Protein AF-A0A9Q1CL39-F1 (afdb_monomer)

Structure (mmCIF, N/CA/C/O backbone):
data_AF-A0A9Q1CL39-F1
#
_entry.id   AF-A0A9Q1CL39-F1
#
loop_
_atom_site.group_PDB
_atom_site.id
_atom_site.type_symbol
_atom_site.label_atom_id
_atom_site.label_alt_id
_atom_site.label_comp_id
_atom_site.label_asym_id
_atom_site.label_entity_id
_atom_site.label_seq_id
_atom_site.pdbx_PDB_ins_code
_atom_site.Cartn_x
_atom_site.Cartn_y
_atom_site.Cartn_z
_atom_site.occupancy
_atom_site.B_iso_or_equiv
_atom_site.auth_seq_id
_atom_site.auth_comp_id
_atom_site.auth_asym_id
_atom_site.auth_atom_id
_atom_site.pdbx_PDB_model_num
ATOM 1 N N . MET A 1 1 ? -1.087 47.412 80.023 1.00 33.88 1 MET A N 1
ATOM 2 C CA . MET A 1 1 ? -1.221 48.495 79.022 1.00 33.88 1 MET A CA 1
ATOM 3 C C . MET A 1 1 ? -1.739 47.869 77.725 1.00 33.88 1 MET A C 1
ATOM 5 O O . MET A 1 1 ? -1.044 47.012 77.212 1.00 33.88 1 MET A O 1
ATOM 9 N N . LYS A 1 2 ? -2.959 48.246 77.292 1.00 30.14 2 LYS A N 1
ATOM 10 C CA . LYS A 1 2 ? -3.515 48.276 75.908 1.00 30.14 2 LYS A CA 1
ATOM 11 C C . LYS A 1 2 ? -3.344 47.031 74.991 1.00 30.14 2 LYS A C 1
ATOM 13 O O . LYS A 1 2 ? -2.240 46.731 74.576 1.00 30.14 2 LYS A O 1
ATOM 18 N N . THR A 1 3 ? -4.383 46.203 74.778 1.00 29.94 3 THR A N 1
ATOM 19 C CA . THR A 1 3 ? -5.495 46.244 73.768 1.00 29.94 3 THR A CA 1
ATOM 20 C C . THR A 1 3 ? -5.218 45.554 72.416 1.00 29.94 3 THR A C 1
ATOM 22 O O . THR A 1 3 ? -4.356 46.011 71.680 1.00 29.94 3 THR A O 1
ATOM 25 N N . ASN A 1 4 ? -6.056 44.544 72.110 1.00 27.31 4 ASN A N 1
ATOM 26 C CA . ASN A 1 4 ? -6.715 44.149 70.840 1.00 27.31 4 ASN A CA 1
ATOM 27 C C . ASN A 1 4 ? -6.060 44.430 69.470 1.00 27.31 4 ASN A C 1
ATOM 29 O O . ASN A 1 4 ? -5.817 45.589 69.143 1.00 27.31 4 ASN A O 1
ATOM 33 N N . LYS A 1 5 ? -6.074 43.418 68.577 1.00 30.69 5 LYS A N 1
ATOM 34 C CA . LYS A 1 5 ? -6.972 43.373 67.393 1.00 30.69 5 LYS A CA 1
ATOM 35 C C . LYS A 1 5 ? -6.859 42.075 66.571 1.00 30.69 5 LYS A C 1
ATOM 37 O O . 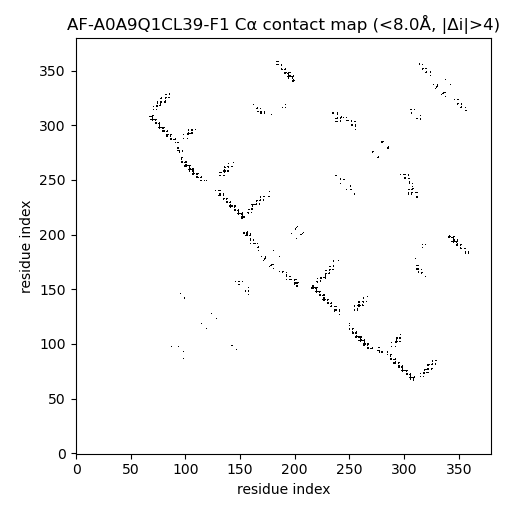LYS A 1 5 ? -5.817 41.434 66.528 1.00 30.69 5 LYS A O 1
ATOM 42 N N . GLU A 1 6 ? -7.989 41.745 65.954 1.00 28.89 6 GLU A N 1
ATOM 43 C CA . GLU A 1 6 ? -8.331 40.601 65.101 1.00 28.89 6 GLU A CA 1
ATOM 44 C C . GLU A 1 6 ? -7.540 40.530 63.780 1.00 28.89 6 GLU A C 1
ATOM 46 O O . GLU A 1 6 ? -7.118 41.551 63.237 1.00 28.89 6 GLU A O 1
ATOM 51 N N . GLY A 1 7 ? -7.427 39.317 63.224 1.00 27.08 7 GLY A N 1
ATOM 52 C CA . GLY A 1 7 ? -6.927 39.042 61.876 1.00 27.08 7 GLY A CA 1
ATOM 53 C C . GLY A 1 7 ? -7.495 37.724 61.328 1.00 27.08 7 GLY A C 1
ATOM 54 O O . GLY A 1 7 ? -7.335 36.669 61.930 1.00 27.08 7 GLY A O 1
ATOM 55 N N . ILE A 1 8 ? -8.191 37.832 60.200 1.00 27.59 8 ILE A N 1
ATOM 56 C CA . ILE A 1 8 ? -8.921 36.826 59.405 1.00 27.59 8 ILE A CA 1
ATOM 57 C C . ILE A 1 8 ? -8.038 35.615 59.012 1.00 27.59 8 ILE A C 1
ATOM 59 O O . ILE A 1 8 ? -6.904 35.843 58.587 1.00 27.59 8 ILE A O 1
ATOM 63 N N . PRO A 1 9 ? -8.518 34.350 59.024 1.00 29.58 9 PRO A N 1
ATOM 64 C CA . PRO A 1 9 ? -7.803 33.250 58.385 1.00 29.58 9 PRO A CA 1
ATOM 65 C C . PRO A 1 9 ? -8.213 33.071 56.915 1.00 29.58 9 PRO A C 1
ATOM 67 O O . PRO A 1 9 ? -9.385 32.928 56.569 1.00 29.58 9 PRO A O 1
ATOM 70 N N . SER A 1 10 ? -7.197 33.057 56.057 1.00 27.06 10 SER A N 1
ATOM 71 C CA . SER A 1 10 ? -7.235 32.770 54.626 1.00 27.06 10 SER A CA 1
ATOM 72 C C . SER A 1 10 ? -7.584 31.304 54.329 1.00 27.06 10 SER A C 1
ATOM 74 O O . SER A 1 10 ? -7.042 30.374 54.929 1.00 27.06 10 SER A O 1
ATOM 76 N N . GLN A 1 11 ? -8.482 31.098 53.361 1.00 26.00 11 GLN A N 1
ATOM 77 C CA . GLN A 1 11 ? -8.839 29.791 52.809 1.00 26.00 11 GLN A CA 1
ATOM 78 C C . GLN A 1 11 ? -7.630 29.136 52.120 1.00 26.00 11 GLN A C 1
ATOM 80 O O . GLN A 1 11 ? -7.086 29.664 51.151 1.00 26.00 11 GLN A O 1
ATOM 85 N N . LYS A 1 12 ? -7.241 27.949 52.599 1.00 25.50 12 LYS A N 1
ATOM 86 C CA . LYS A 1 12 ? -6.366 27.011 51.885 1.00 25.50 12 LYS A CA 1
ATOM 87 C C . LYS A 1 12 ? -7.222 26.132 50.970 1.00 25.50 12 LYS A C 1
ATOM 89 O O . LYS A 1 12 ? -7.993 25.311 51.458 1.00 25.50 12 LYS A O 1
ATOM 94 N N . PHE A 1 13 ? -7.055 26.275 49.657 1.00 25.22 13 PHE A N 1
ATOM 95 C CA . PHE A 1 13 ? -7.491 25.279 48.679 1.00 25.22 13 PHE A CA 1
ATOM 96 C C . PHE A 1 13 ? -6.491 24.114 48.687 1.00 25.22 13 PHE A C 1
ATOM 98 O O . PHE A 1 13 ? -5.364 24.253 48.217 1.00 25.22 13 PHE A O 1
ATOM 105 N N . ASN A 1 14 ? -6.896 22.967 49.236 1.00 24.92 14 ASN A N 1
ATOM 106 C CA . ASN A 1 14 ? -6.169 21.711 49.074 1.00 24.92 14 ASN A CA 1
ATOM 107 C C . ASN A 1 14 ? -6.651 21.026 47.788 1.00 24.92 14 ASN A C 1
ATOM 109 O O . ASN A 1 14 ? -7.809 20.625 47.687 1.00 24.92 14 ASN A O 1
ATOM 113 N N . HIS A 1 15 ? -5.744 20.867 46.823 1.00 27.09 15 HIS A N 1
ATOM 114 C CA . HIS A 1 15 ? -5.894 19.919 45.723 1.00 27.09 15 HIS A CA 1
ATOM 115 C C . HIS A 1 15 ? -5.946 18.495 46.297 1.00 27.09 15 HIS A C 1
ATOM 117 O O . HIS A 1 15 ? -4.955 18.007 46.837 1.00 27.09 15 HIS A O 1
ATOM 123 N N . ALA A 1 16 ? -7.094 17.827 46.184 1.00 26.52 16 ALA A N 1
ATOM 124 C CA . ALA A 1 16 ? -7.209 16.402 46.464 1.00 26.52 16 ALA A CA 1
ATOM 125 C C . ALA A 1 16 ? -6.855 15.609 45.198 1.00 26.52 16 ALA A C 1
ATOM 127 O O . ALA A 1 16 ? -7.636 15.505 44.255 1.00 26.52 16 ALA A O 1
ATOM 128 N N . THR A 1 17 ? -5.638 15.078 45.195 1.00 26.36 17 THR A N 1
ATOM 129 C CA . THR A 1 17 ? -5.138 14.048 44.285 1.00 26.36 17 THR A CA 1
ATOM 130 C C . THR A 1 17 ? -5.914 12.752 44.519 1.00 26.36 17 THR A C 1
ATOM 132 O O . THR A 1 17 ? -5.844 12.190 45.611 1.00 26.36 17 THR A O 1
ATOM 135 N N . THR A 1 18 ? -6.640 12.245 43.523 1.00 26.17 18 THR A N 1
ATOM 136 C CA . THR A 1 18 ? -7.271 10.920 43.617 1.00 26.17 18 THR A CA 1
ATOM 137 C C . THR A 1 18 ? -6.302 9.860 43.101 1.00 26.17 18 THR A C 1
ATOM 139 O O . THR A 1 18 ? -6.035 9.762 41.905 1.00 26.17 18 THR A O 1
ATOM 142 N N . VAL A 1 19 ? -5.752 9.085 44.034 1.00 24.44 19 VAL A N 1
ATOM 143 C CA . VAL A 1 19 ? -5.041 7.828 43.788 1.00 24.44 19 VAL A CA 1
ATOM 144 C C . VAL A 1 19 ? -6.095 6.740 43.585 1.00 24.44 19 VAL A C 1
ATOM 146 O O . VAL A 1 19 ? -6.943 6.547 44.451 1.00 24.44 19 VAL A O 1
ATOM 149 N N . THR A 1 20 ? -6.062 6.031 42.460 1.00 26.69 20 THR A N 1
ATOM 150 C CA . THR A 1 20 ? -6.885 4.837 42.239 1.00 26.69 20 THR A CA 1
ATOM 151 C C . THR A 1 20 ? -6.120 3.594 42.695 1.00 26.69 20 THR A C 1
ATOM 153 O O . THR A 1 20 ? -5.155 3.172 42.059 1.00 26.69 20 THR A O 1
ATOM 156 N N . SER A 1 21 ? -6.542 3.003 43.815 1.00 23.30 21 SER A N 1
ATOM 157 C CA . SER A 1 21 ? -6.203 1.625 44.179 1.00 23.30 21 SER A CA 1
ATOM 158 C C . SER A 1 21 ? -7.145 0.666 43.451 1.00 23.30 21 SER A C 1
ATOM 160 O O . SER A 1 21 ? -8.360 0.854 43.467 1.00 23.30 21 SER A O 1
ATOM 162 N N . TYR A 1 22 ? -6.578 -0.351 42.805 1.00 25.23 22 TYR A N 1
ATOM 163 C CA . TYR A 1 22 ? -7.318 -1.494 42.280 1.00 25.23 22 TYR A CA 1
ATOM 164 C C . TYR A 1 22 ? -7.650 -2.438 43.435 1.00 25.23 22 TYR A C 1
ATOM 166 O O . TYR A 1 22 ? -6.725 -2.974 44.037 1.00 25.23 22 TYR A O 1
ATOM 174 N N . ASP A 1 23 ? -8.935 -2.679 43.678 1.00 24.91 23 ASP A N 1
ATOM 175 C CA . ASP A 1 23 ? -9.395 -3.890 44.352 1.00 24.91 23 ASP A CA 1
ATOM 176 C C . ASP A 1 23 ? -10.572 -4.487 43.579 1.00 24.91 23 ASP A C 1
ATOM 178 O O . ASP A 1 23 ? -11.505 -3.795 43.163 1.00 24.91 23 ASP A O 1
ATOM 182 N N . ASN A 1 24 ? -10.449 -5.789 43.330 1.00 30.22 24 ASN A N 1
ATOM 183 C CA . ASN A 1 24 ? -11.463 -6.651 42.746 1.00 30.22 24 ASN A CA 1
ATOM 184 C C . ASN A 1 24 ? -12.597 -6.830 43.757 1.00 30.22 24 ASN A C 1
ATOM 186 O O . ASN A 1 24 ? -12.318 -7.292 44.855 1.00 30.22 24 ASN A O 1
ATOM 190 N N . ASP A 1 25 ? -13.847 -6.564 43.373 1.00 25.81 25 ASP A N 1
ATOM 191 C CA . ASP A 1 25 ? -14.949 -7.484 43.667 1.00 25.81 25 ASP A CA 1
ATOM 192 C C . ASP A 1 25 ? -16.244 -7.133 42.919 1.00 25.81 25 ASP A C 1
ATOM 194 O O . ASP A 1 25 ? -16.527 -5.999 42.532 1.00 25.81 25 ASP A O 1
ATOM 198 N N . ILE A 1 26 ? -16.987 -8.200 42.653 1.00 33.81 26 ILE A N 1
ATOM 199 C CA . ILE A 1 26 ? -18.153 -8.336 41.786 1.00 33.81 26 ILE A CA 1
ATOM 200 C C . ILE A 1 26 ? -19.426 -7.818 42.490 1.00 33.81 26 ILE A C 1
ATOM 202 O O . ILE A 1 26 ? -19.643 -8.089 43.665 1.00 33.81 26 ILE A O 1
ATOM 206 N N . ASN A 1 27 ? -20.314 -7.169 41.721 1.00 29.30 27 ASN A N 1
ATOM 207 C CA . ASN A 1 27 ? -21.711 -6.817 42.040 1.00 29.30 27 ASN A CA 1
ATOM 208 C C . ASN A 1 27 ? -21.968 -5.743 43.121 1.00 29.30 27 ASN A C 1
ATOM 210 O O . ASN A 1 27 ? -22.178 -6.061 44.287 1.00 29.30 27 ASN A O 1
ATOM 214 N N . SER A 1 28 ? -22.119 -4.477 42.703 1.00 25.98 28 SER A N 1
ATOM 215 C CA . SER A 1 28 ? -23.239 -3.564 43.053 1.00 25.98 28 SER A CA 1
ATOM 216 C C . SER A 1 28 ? -22.857 -2.095 42.810 1.00 25.98 28 SER A C 1
ATOM 218 O O . SER A 1 28 ? -22.112 -1.491 43.573 1.00 25.98 28 SER A O 1
ATOM 220 N N . VAL A 1 29 ? -23.389 -1.483 41.748 1.00 29.69 29 VAL A N 1
ATOM 221 C CA . VAL A 1 29 ? -23.278 -0.030 41.539 1.00 29.69 29 VAL A CA 1
ATOM 222 C C . VAL A 1 29 ? -24.449 0.638 42.263 1.00 29.69 29 VAL A C 1
ATOM 224 O O . VAL A 1 29 ? -25.594 0.519 41.833 1.00 29.69 29 VAL A O 1
ATOM 227 N N . LYS A 1 30 ? -24.177 1.314 43.387 1.00 25.19 30 LYS A N 1
ATOM 228 C CA . LYS A 1 30 ? -25.120 2.250 44.022 1.00 25.19 30 LYS A CA 1
ATOM 229 C C . LYS A 1 30 ? -24.999 3.612 43.340 1.00 25.19 30 LYS A C 1
ATOM 231 O O . LYS A 1 30 ? -23.929 4.215 43.368 1.00 25.19 30 LYS A O 1
ATOM 236 N N . TYR A 1 31 ? -26.097 4.097 42.769 1.00 25.92 31 TYR A N 1
ATOM 237 C CA . TYR A 1 31 ? -26.230 5.483 42.325 1.00 25.92 31 TYR A CA 1
ATOM 238 C C . TYR A 1 31 ? -26.437 6.379 43.551 1.00 25.92 31 TYR A C 1
ATOM 240 O O . TYR A 1 31 ? -27.320 6.122 44.367 1.00 25.92 31 TYR A O 1
ATOM 248 N N . VAL A 1 32 ? -25.601 7.406 43.696 1.00 27.77 32 VAL A N 1
ATOM 249 C CA . VAL A 1 32 ? -25.810 8.499 44.652 1.00 27.77 32 VAL A CA 1
ATOM 250 C C . VAL A 1 32 ? -26.258 9.704 43.831 1.00 27.77 32 VAL A C 1
ATOM 252 O O . VAL A 1 32 ? -25.454 10.295 43.115 1.00 27.77 32 VAL A O 1
ATOM 255 N N . GLU A 1 33 ? -2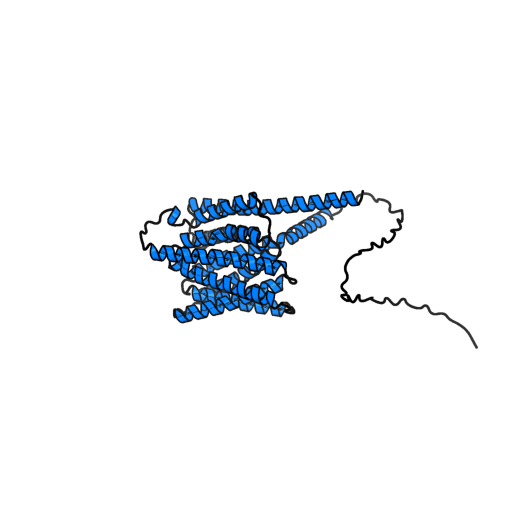7.549 10.025 43.891 1.00 28.48 33 GLU A N 1
ATOM 256 C CA . GLU A 1 33 ? -28.110 11.263 43.343 1.00 28.48 33 GLU A CA 1
ATOM 257 C C . GLU A 1 33 ? -27.742 12.441 44.256 1.00 28.48 33 GLU A C 1
ATOM 259 O O . GLU A 1 33 ? -27.924 12.379 45.473 1.00 28.48 33 GLU A O 1
ATOM 264 N N . ALA A 1 34 ? -27.221 13.521 43.672 1.00 26.52 34 ALA A N 1
ATOM 265 C CA . ALA A 1 34 ? -27.085 14.812 44.341 1.00 26.52 34 ALA A CA 1
ATOM 266 C C . ALA A 1 34 ? -28.277 15.707 43.942 1.00 26.52 34 ALA A C 1
ATOM 268 O O . ALA A 1 34 ? -28.614 15.743 42.756 1.00 26.52 34 ALA A O 1
ATOM 269 N N . PRO A 1 35 ? -28.922 16.429 44.877 1.00 28.00 35 PRO A N 1
ATOM 270 C CA . PRO A 1 35 ? -30.072 17.266 44.552 1.00 28.00 35 PRO A CA 1
ATOM 271 C C . PRO A 1 35 ? -29.630 18.567 43.867 1.00 28.00 35 PRO A C 1
ATOM 273 O O . PRO A 1 35 ? -28.702 19.236 44.320 1.00 28.00 35 PRO A O 1
ATOM 276 N N . VAL A 1 36 ? -30.316 18.930 42.780 1.00 30.88 36 VAL A N 1
ATOM 277 C CA . VAL A 1 36 ? -30.152 20.206 42.070 1.00 30.88 36 VAL A CA 1
ATOM 278 C C . VAL A 1 36 ? -31.183 21.196 42.617 1.00 30.88 36 VAL A C 1
ATOM 280 O O . VAL A 1 36 ? -32.382 21.011 42.423 1.00 30.88 36 VAL A O 1
ATOM 283 N N . GLU A 1 37 ? -30.728 22.245 43.304 1.00 27.64 37 GLU A N 1
ATOM 284 C CA . GLU A 1 37 ? -31.559 23.410 43.632 1.00 27.64 37 GLU A CA 1
ATOM 285 C C . GLU A 1 37 ? -31.763 24.270 42.376 1.00 27.64 37 GLU A C 1
ATOM 287 O O . GLU A 1 37 ? -30.804 24.700 41.733 1.00 27.64 37 GLU A O 1
ATOM 292 N N . ILE A 1 38 ? -33.027 24.517 42.024 1.00 31.47 38 ILE A N 1
ATOM 293 C CA . ILE A 1 38 ? -33.442 25.392 40.923 1.00 31.47 38 ILE A CA 1
ATOM 294 C C . ILE A 1 38 ? -33.575 26.813 41.479 1.00 31.47 38 ILE A C 1
ATOM 296 O O . ILE A 1 38 ? -34.461 27.077 42.290 1.00 31.47 38 ILE A O 1
ATOM 300 N N . SER A 1 39 ? -32.723 27.738 41.037 1.00 27.89 39 SER A N 1
ATOM 301 C CA . SER A 1 39 ? -32.915 29.174 41.252 1.00 27.89 39 SER A CA 1
ATOM 302 C C . SER A 1 39 ? -33.631 29.799 40.050 1.00 27.89 39 SER A C 1
ATOM 304 O O . SER A 1 39 ? -33.108 29.862 38.938 1.00 27.89 39 SER A O 1
ATOM 306 N N . GLU A 1 40 ? -34.868 30.243 40.283 1.00 35.31 40 GLU A N 1
ATOM 307 C CA . GLU A 1 40 ? -35.670 31.037 39.351 1.00 35.31 40 GLU A CA 1
ATOM 308 C C . GLU A 1 40 ? -35.030 32.407 39.079 1.00 35.31 40 GLU A C 1
ATOM 310 O O . GLU A 1 40 ? -34.609 33.107 40.000 1.00 35.31 40 GLU A O 1
ATOM 315 N N . GLY A 1 41 ? -35.054 32.829 37.809 1.00 33.84 41 GLY A N 1
ATOM 316 C CA . GLY A 1 41 ? -34.932 34.235 37.423 1.00 33.84 41 GLY A CA 1
ATOM 317 C C . GLY A 1 41 ? -33.726 34.578 36.549 1.00 33.84 41 GLY A C 1
ATOM 318 O O . GLY A 1 41 ? -32.750 35.146 37.027 1.00 33.84 41 GLY A O 1
ATOM 319 N N . LEU A 1 42 ? -33.839 34.362 35.234 1.00 28.03 42 LEU A N 1
ATOM 320 C CA . LEU A 1 42 ? -33.070 35.138 34.258 1.00 28.03 42 LEU A CA 1
ATOM 321 C C . LEU A 1 42 ? -33.980 35.517 33.081 1.00 28.03 42 LEU A C 1
ATOM 323 O O . LEU A 1 42 ? -34.443 34.666 32.326 1.00 28.03 42 LEU A O 1
ATOM 327 N N . GLN A 1 43 ? -34.291 36.809 32.989 1.00 28.67 43 GLN A N 1
ATOM 328 C CA . GLN A 1 43 ? -35.144 37.405 31.963 1.00 28.67 43 GLN A CA 1
ATOM 329 C C . GLN A 1 43 ? -34.506 37.268 30.569 1.00 28.67 43 GLN A C 1
ATOM 331 O O . GLN A 1 43 ? -33.314 37.515 30.397 1.00 28.67 43 GLN A O 1
ATOM 336 N N . LEU A 1 44 ? -35.318 36.898 29.574 1.00 32.50 44 LEU A N 1
ATOM 337 C CA . LEU A 1 44 ? -34.956 36.856 28.156 1.00 32.50 44 LEU A CA 1
ATOM 338 C C . LEU A 1 44 ? -34.799 38.289 27.611 1.00 32.50 44 LEU A C 1
ATOM 340 O O . LEU A 1 44 ? -35.790 38.999 27.442 1.00 32.50 44 LEU A O 1
ATOM 344 N N . GLU A 1 45 ? -33.566 38.716 27.325 1.00 30.30 45 GLU A N 1
ATOM 345 C CA . GLU A 1 45 ? -33.298 39.899 26.490 1.00 30.30 45 GLU A CA 1
ATOM 346 C C . GLU A 1 45 ? -33.539 39.577 24.998 1.00 30.30 45 GLU A C 1
ATOM 348 O O . GLU A 1 45 ? -33.288 38.448 24.566 1.00 30.30 45 GLU A O 1
ATOM 353 N N . PRO A 1 46 ? -34.004 40.549 24.187 1.00 33.66 46 PRO A N 1
ATOM 354 C CA . PRO A 1 46 ? -34.381 40.313 22.801 1.00 33.66 46 PRO A CA 1
ATOM 355 C C . PRO A 1 46 ? -33.159 40.136 21.890 1.00 33.66 46 PRO A C 1
ATOM 357 O O . PRO A 1 46 ? -32.115 40.773 22.051 1.00 33.66 46 PRO A O 1
ATOM 360 N N . GLU A 1 47 ? -33.346 39.255 20.913 1.00 43.31 47 GLU A N 1
ATOM 361 C CA . GLU A 1 47 ? -32.402 38.785 19.902 1.00 43.31 47 GLU A CA 1
ATOM 362 C C . GLU A 1 47 ? -31.661 39.941 19.200 1.00 43.31 47 GLU A C 1
ATOM 364 O O . GLU A 1 47 ? -32.193 40.630 18.330 1.00 43.31 47 GLU A O 1
ATOM 369 N N . ARG A 1 48 ? -30.398 40.163 19.593 1.00 34.41 48 ARG A N 1
ATOM 370 C CA . ARG A 1 48 ? -29.448 40.983 18.833 1.00 34.41 48 ARG A CA 1
ATOM 371 C C . ARG A 1 48 ? -28.799 40.111 17.764 1.00 34.41 48 ARG A C 1
ATOM 373 O O . ARG A 1 48 ? -28.142 39.121 18.075 1.00 34.41 48 ARG A O 1
ATOM 380 N N . ASP A 1 49 ? -28.976 40.518 16.516 1.00 47.22 49 ASP A N 1
ATOM 381 C CA . ASP A 1 49 ? -28.381 39.941 15.311 1.00 47.22 49 ASP A CA 1
ATOM 382 C C . ASP A 1 49 ? -26.849 39.835 15.481 1.00 47.22 49 ASP A C 1
ATOM 384 O O . ASP A 1 49 ? -26.134 40.842 15.502 1.00 47.22 49 ASP A O 1
ATOM 388 N N . THR A 1 50 ? -26.322 38.627 15.727 1.00 42.50 50 THR A N 1
ATOM 389 C CA . THR A 1 50 ? -24.909 38.446 16.106 1.00 42.50 50 THR A CA 1
ATOM 390 C C . THR A 1 50 ? -24.039 37.962 14.938 1.00 42.50 50 THR A C 1
ATOM 392 O O . THR A 1 50 ? -24.412 37.043 14.206 1.00 42.50 50 THR A O 1
ATOM 395 N N . PRO A 1 51 ? -22.774 38.428 14.842 1.00 44.91 51 PRO A N 1
ATOM 396 C CA . PRO A 1 51 ? -21.749 37.894 13.932 1.00 44.91 51 PRO A CA 1
ATOM 397 C C . PRO A 1 51 ? -21.326 36.439 14.258 1.00 44.91 51 PRO A C 1
ATOM 399 O O . PRO A 1 51 ? -20.367 35.908 13.691 1.00 44.91 51 PRO A O 1
ATOM 402 N N . ASN A 1 52 ? -22.044 35.767 15.163 1.00 48.66 52 ASN A N 1
ATOM 403 C CA . ASN A 1 52 ? -21.738 34.450 15.705 1.00 48.66 52 ASN A CA 1
ATOM 404 C C . ASN A 1 52 ? -22.108 33.290 14.775 1.00 48.66 52 ASN A C 1
ATOM 406 O O . ASN A 1 52 ? -21.494 32.230 14.885 1.00 48.66 52 ASN A O 1
ATOM 410 N N . ARG A 1 53 ? -23.014 33.469 13.803 1.00 43.91 53 ARG A N 1
ATOM 411 C CA . ARG A 1 53 ? -23.410 32.379 12.887 1.00 43.91 53 ARG A CA 1
ATOM 412 C C . ARG A 1 53 ? -22.221 31.809 12.103 1.00 43.91 53 ARG A C 1
ATOM 414 O O . ARG A 1 53 ? -22.117 30.599 11.945 1.00 43.91 53 ARG A O 1
ATOM 421 N N . ARG A 1 54 ? -21.265 32.655 11.686 1.00 47.38 54 ARG A N 1
ATOM 422 C CA . ARG A 1 54 ? -20.027 32.195 11.024 1.00 47.38 54 ARG A CA 1
ATOM 423 C C . ARG A 1 54 ? -19.115 31.400 11.961 1.00 47.38 54 ARG A C 1
ATOM 425 O O . ARG A 1 54 ? -18.498 30.445 11.507 1.00 47.38 54 ARG A O 1
ATOM 432 N N . ARG A 1 55 ? -19.027 31.762 13.248 1.00 45.03 55 ARG A N 1
ATOM 433 C CA . ARG A 1 55 ? -18.221 31.028 14.243 1.00 45.03 55 ARG A CA 1
ATOM 434 C C . ARG A 1 55 ? -18.813 29.658 14.558 1.00 45.03 55 ARG A C 1
ATOM 436 O O . ARG A 1 55 ? -18.045 28.703 14.611 1.00 45.03 55 ARG A O 1
ATOM 443 N N . TYR A 1 56 ? -20.134 29.546 14.693 1.00 48.88 56 TYR A N 1
ATOM 444 C CA . TYR A 1 56 ? -20.799 28.249 14.867 1.00 48.88 56 TYR A CA 1
ATOM 445 C C . TYR A 1 56 ? -20.602 27.353 13.637 1.00 48.88 56 TYR A C 1
ATOM 447 O O . TYR A 1 56 ? -20.072 26.258 13.774 1.00 48.88 56 TYR A O 1
ATOM 455 N N . VAL A 1 57 ? -20.833 27.875 12.424 1.00 56.12 57 VAL A N 1
ATOM 456 C CA . VAL A 1 57 ? -20.602 27.125 11.173 1.00 56.12 57 VAL A CA 1
ATOM 457 C C . VAL A 1 57 ? -19.133 26.702 11.008 1.00 56.12 57 VAL A C 1
ATOM 459 O O . VAL A 1 57 ? -18.858 25.568 10.635 1.00 56.12 57 VAL A O 1
ATOM 462 N N . LEU A 1 58 ? -18.163 27.569 11.324 1.00 54.06 58 LEU A N 1
ATOM 463 C CA . LEU A 1 58 ? -16.734 27.217 11.285 1.00 54.06 58 LEU A CA 1
ATOM 464 C C . LEU A 1 58 ? -16.358 26.159 12.331 1.00 54.06 58 LEU A C 1
ATOM 466 O O . LEU A 1 58 ? -15.454 25.363 12.086 1.00 54.06 58 LEU A O 1
ATOM 470 N N . THR A 1 59 ? -17.015 26.161 13.490 1.00 57.59 59 THR A N 1
ATOM 471 C CA . THR A 1 59 ? -16.769 25.184 14.560 1.00 57.59 59 THR A CA 1
ATOM 472 C C . THR A 1 59 ? -17.375 23.828 14.198 1.00 57.59 59 THR A C 1
ATOM 474 O O . THR A 1 59 ? -16.685 22.820 14.328 1.00 57.59 59 THR A O 1
ATOM 477 N N . ASP A 1 60 ? -18.574 23.807 13.613 1.00 58.09 60 ASP A N 1
ATOM 478 C CA . ASP A 1 60 ? -19.215 22.593 13.090 1.00 58.09 60 ASP A CA 1
ATOM 479 C C . ASP A 1 60 ? -18.434 21.990 11.915 1.00 58.09 60 ASP A C 1
ATOM 481 O O . ASP A 1 60 ? -18.212 20.779 11.874 1.00 58.09 60 ASP A O 1
ATOM 485 N N . ILE A 1 61 ? -17.922 22.824 10.999 1.00 60.12 61 ILE A N 1
ATOM 486 C CA . ILE A 1 61 ? -17.044 22.374 9.905 1.00 60.12 61 ILE A CA 1
ATOM 487 C C . ILE A 1 61 ? -15.741 21.786 10.466 1.00 60.12 61 ILE A C 1
ATOM 489 O O . ILE A 1 61 ? -15.311 20.721 10.026 1.00 60.12 61 ILE A O 1
ATOM 493 N N . LYS A 1 62 ? -15.114 22.432 11.459 1.00 58.06 62 LYS A N 1
ATOM 494 C CA . LYS A 1 62 ? -13.898 21.910 12.110 1.00 58.06 62 LYS A CA 1
ATOM 495 C C . LYS A 1 62 ? -14.153 20.590 12.839 1.00 58.06 62 LYS A C 1
ATOM 497 O O . LYS A 1 62 ? -13.328 19.688 12.727 1.00 58.06 62 LYS A O 1
ATOM 502 N N . CYS A 1 63 ? -15.284 20.456 13.531 1.00 55.09 63 CYS A N 1
ATOM 503 C CA . CYS A 1 63 ? -15.689 19.210 14.184 1.00 55.09 63 CYS A CA 1
ATOM 504 C C . CYS A 1 63 ? -15.954 18.098 13.161 1.00 55.09 63 CYS A C 1
ATOM 506 O O . CYS A 1 63 ? -15.471 16.982 13.337 1.00 55.09 63 CYS A O 1
ATOM 508 N N . GLY A 1 64 ? -16.635 18.405 12.052 1.00 61.00 64 GLY A N 1
ATOM 509 C CA . GLY A 1 64 ? -16.871 17.455 10.961 1.00 61.00 64 GLY A CA 1
ATOM 510 C C . GLY A 1 64 ? -15.577 16.973 10.296 1.00 61.00 64 GLY A C 1
ATOM 511 O O . GLY A 1 64 ? -15.399 15.772 10.091 1.00 61.00 64 GLY A O 1
ATOM 512 N N . ILE A 1 65 ? -14.640 17.889 10.028 1.00 62.00 65 ILE A N 1
ATOM 513 C CA . ILE A 1 65 ? -13.307 17.574 9.486 1.00 62.00 65 ILE A CA 1
ATOM 514 C C . ILE A 1 65 ? -12.495 16.731 10.476 1.00 62.00 65 ILE A C 1
ATOM 516 O O . ILE A 1 65 ? -11.865 15.751 10.081 1.00 62.00 65 ILE A O 1
ATOM 520 N N . TYR A 1 66 ? -12.525 17.077 11.765 1.00 64.25 66 TYR A N 1
ATOM 521 C CA . TYR A 1 66 ? -11.817 16.331 12.805 1.00 64.25 66 TYR A CA 1
ATOM 522 C C . TYR A 1 66 ? -12.371 14.911 12.964 1.00 64.25 66 TYR A C 1
ATOM 524 O O . TYR A 1 66 ? -11.598 13.959 13.077 1.00 64.25 66 TYR A O 1
ATOM 532 N N . ASN A 1 67 ? -13.694 14.746 12.886 1.00 67.88 67 ASN A N 1
ATOM 533 C CA . ASN A 1 67 ? -14.341 13.439 12.982 1.00 67.88 67 ASN A CA 1
ATOM 534 C C . ASN A 1 67 ? -14.031 12.531 11.772 1.00 67.88 67 ASN A C 1
ATOM 536 O O . ASN A 1 67 ? -14.096 11.314 11.884 1.00 67.88 67 ASN A O 1
ATOM 540 N N . ARG A 1 68 ? -13.637 13.115 10.628 1.00 76.69 68 ARG A N 1
ATOM 541 C CA . ARG A 1 68 ? -13.300 12.414 9.370 1.00 76.69 68 ARG A CA 1
ATOM 542 C C . ARG A 1 68 ? -11.828 12.505 8.978 1.00 76.69 68 ARG A C 1
ATOM 544 O O . ARG A 1 68 ? -11.458 12.276 7.827 1.00 76.69 68 ARG A O 1
ATOM 551 N N . ARG A 1 69 ? -10.957 12.824 9.933 1.00 85.69 69 ARG A N 1
ATOM 552 C CA . ARG A 1 69 ? -9.515 12.977 9.688 1.00 85.69 69 ARG A CA 1
ATOM 553 C C . ARG A 1 69 ? -8.857 11.730 9.094 1.00 85.69 69 ARG A C 1
ATOM 555 O O . ARG A 1 69 ? -7.903 11.867 8.338 1.00 85.69 69 ARG A O 1
ATOM 562 N N . GLY A 1 70 ? -9.384 10.534 9.363 1.00 90.12 70 GLY A N 1
ATOM 563 C CA . GLY A 1 70 ? -8.884 9.302 8.760 1.00 90.12 70 GLY A CA 1
ATOM 564 C C . GLY A 1 70 ? -9.058 9.243 7.247 1.00 90.12 70 GLY A C 1
ATOM 565 O O . GLY A 1 70 ? -8.114 8.860 6.556 1.00 90.12 70 GLY A O 1
ATOM 566 N N . LEU A 1 71 ? -10.199 9.710 6.726 1.00 91.75 71 LEU A N 1
ATOM 567 C CA . LEU A 1 71 ? -10.436 9.845 5.285 1.00 91.75 71 LEU A CA 1
ATOM 568 C C . LEU A 1 71 ? -9.444 10.816 4.634 1.00 91.75 71 LEU A C 1
ATOM 570 O O . LEU A 1 71 ? -8.896 10.532 3.571 1.00 91.75 71 LEU A O 1
ATOM 574 N N . LEU A 1 72 ? -9.159 11.940 5.296 1.00 92.62 72 LEU A N 1
ATOM 575 C CA . LEU A 1 72 ? -8.154 12.893 4.818 1.00 92.62 72 LEU A CA 1
ATOM 576 C C . LEU A 1 72 ? -6.750 12.281 4.815 1.00 92.62 72 LEU A C 1
ATOM 578 O O . LEU A 1 72 ? -6.006 12.472 3.854 1.00 92.62 72 LEU A O 1
ATOM 582 N N . TYR A 1 73 ? -6.398 11.511 5.848 1.00 95.38 73 TYR A N 1
ATOM 583 C CA . TYR A 1 73 ? -5.112 10.818 5.900 1.00 95.38 73 TYR A CA 1
ATOM 584 C C . TYR A 1 73 ? -4.958 9.793 4.778 1.00 95.38 73 TYR A C 1
ATOM 586 O O . TYR A 1 73 ? -3.893 9.752 4.169 1.00 95.38 73 TYR A O 1
ATOM 594 N N . ILE A 1 74 ? -5.988 9.002 4.458 1.00 96.56 74 ILE A N 1
ATOM 595 C CA . ILE A 1 74 ? -5.877 8.017 3.371 1.00 96.56 74 ILE A CA 1
ATOM 596 C C . ILE A 1 74 ? -5.873 8.669 1.981 1.00 96.56 74 ILE A C 1
ATOM 598 O O . ILE A 1 74 ? -5.139 8.212 1.106 1.00 96.56 74 ILE A O 1
ATOM 602 N N . LEU A 1 75 ? -6.604 9.769 1.773 1.00 95.56 75 LEU A N 1
ATOM 603 C CA . LEU A 1 75 ? -6.532 10.538 0.523 1.00 95.56 75 LEU A CA 1
ATOM 604 C C . LEU A 1 75 ? -5.142 11.155 0.328 1.00 95.56 75 LEU A C 1
ATOM 606 O O . LEU A 1 75 ? -4.565 11.058 -0.754 1.00 95.56 75 LEU A O 1
ATOM 610 N N . LEU A 1 76 ? -4.569 11.732 1.389 1.00 96.69 76 LEU A N 1
ATOM 611 C CA . LEU A 1 76 ? -3.222 12.295 1.339 1.00 96.69 76 LEU A CA 1
ATOM 612 C C . LEU A 1 76 ? -2.153 11.202 1.189 1.00 96.69 76 LEU A C 1
ATOM 614 O O . LEU A 1 76 ? -1.212 11.366 0.420 1.00 96.69 76 LEU A O 1
ATOM 618 N N . SER A 1 77 ? -2.319 10.063 1.864 1.00 97.88 77 SER A N 1
ATOM 619 C CA . SER A 1 77 ? -1.483 8.875 1.662 1.00 97.88 77 SER A CA 1
ATOM 620 C C . SER A 1 77 ? -1.512 8.429 0.198 1.00 97.88 77 SER A C 1
ATOM 622 O O . SER A 1 77 ? -0.459 8.232 -0.401 1.00 97.88 77 SER A O 1
ATOM 624 N N . SER A 1 78 ? -2.701 8.364 -0.408 1.00 96.88 78 SER A N 1
ATOM 625 C CA . SER A 1 78 ? -2.885 7.979 -1.812 1.00 96.88 78 SER A CA 1
ATOM 626 C C . SER A 1 78 ? -2.141 8.906 -2.776 1.00 96.88 78 SER A C 1
ATOM 628 O O . SER A 1 78 ? -1.560 8.432 -3.749 1.00 96.88 78 SER A O 1
ATOM 630 N N . LEU A 1 79 ? -2.104 10.212 -2.487 1.00 97.50 79 LEU A N 1
ATOM 631 C CA . LEU A 1 79 ? -1.309 11.182 -3.244 1.00 97.50 79 LEU A CA 1
ATOM 632 C C . LEU A 1 79 ? 0.195 10.887 -3.146 1.00 97.50 79 LEU A C 1
ATOM 634 O O . LEU A 1 79 ? 0.881 10.870 -4.164 1.00 97.50 79 LEU A O 1
ATOM 638 N N . PHE A 1 80 ? 0.712 10.629 -1.942 1.00 98.12 80 PHE A N 1
ATOM 639 C CA . PHE A 1 80 ? 2.126 10.290 -1.758 1.00 98.12 80 PHE A CA 1
ATOM 640 C C . PHE A 1 80 ? 2.501 8.952 -2.405 1.00 98.12 80 PHE A C 1
ATOM 642 O O . PHE A 1 80 ? 3.589 8.837 -2.956 1.00 98.12 80 PHE A O 1
ATOM 649 N N . PHE A 1 81 ? 1.611 7.959 -2.404 1.00 96.88 81 PHE A N 1
ATOM 650 C CA . PHE A 1 81 ? 1.842 6.709 -3.135 1.00 96.88 81 PHE A CA 1
ATOM 651 C C . PHE A 1 81 ? 1.823 6.902 -4.658 1.00 96.88 81 PHE A C 1
ATOM 653 O O . PHE A 1 81 ? 2.620 6.277 -5.353 1.00 96.88 81 PHE A O 1
ATOM 660 N N . ALA A 1 82 ? 0.981 7.798 -5.178 1.00 96.44 82 ALA A N 1
ATOM 661 C CA . ALA A 1 82 ? 1.020 8.174 -6.589 1.00 96.44 82 ALA A CA 1
ATOM 662 C C . ALA A 1 82 ? 2.344 8.871 -6.952 1.00 96.44 82 ALA A C 1
ATOM 664 O O . ALA A 1 82 ? 2.985 8.499 -7.930 1.00 96.44 82 ALA A O 1
ATOM 665 N N . LEU A 1 83 ? 2.795 9.823 -6.124 1.00 96.69 83 LEU A N 1
ATOM 666 C CA . LEU A 1 83 ? 4.099 10.480 -6.285 1.00 96.69 83 LEU A CA 1
ATOM 667 C C . LEU A 1 83 ? 5.264 9.488 -6.193 1.00 96.69 83 LEU A C 1
ATOM 669 O O . LEU A 1 83 ? 6.196 9.572 -6.986 1.00 96.69 83 LEU A O 1
ATOM 673 N N . LEU A 1 84 ? 5.203 8.531 -5.262 1.00 96.25 84 LEU A N 1
ATOM 674 C CA . LEU A 1 84 ? 6.178 7.447 -5.156 1.00 96.25 84 LEU A CA 1
ATOM 675 C C . LEU A 1 84 ? 6.293 6.685 -6.484 1.00 96.25 84 LEU A C 1
ATOM 677 O O . LEU A 1 84 ? 7.406 6.511 -6.968 1.00 96.25 84 LEU A O 1
ATOM 681 N N . GLY A 1 85 ? 5.167 6.282 -7.083 1.00 93.38 85 GLY A N 1
ATOM 682 C CA . GLY A 1 85 ? 5.159 5.586 -8.375 1.00 93.38 85 GLY A CA 1
ATOM 683 C C . GLY A 1 85 ? 5.787 6.409 -9.504 1.00 93.38 85 GLY A C 1
ATOM 684 O O . GLY A 1 85 ? 6.550 5.874 -10.299 1.00 93.38 85 GLY A O 1
ATOM 685 N N . VAL A 1 86 ? 5.539 7.721 -9.527 1.00 94.50 86 VAL A N 1
ATOM 686 C CA . VAL A 1 86 ? 6.162 8.642 -10.494 1.00 94.50 86 VAL A CA 1
ATOM 687 C C . VAL A 1 86 ? 7.677 8.702 -10.313 1.00 94.50 86 VAL A C 1
ATOM 689 O O . VAL A 1 86 ? 8.407 8.614 -11.295 1.00 94.50 86 VAL A O 1
ATOM 692 N N . PHE A 1 87 ? 8.169 8.843 -9.078 1.00 95.19 87 PHE A N 1
ATOM 693 C CA . PHE A 1 87 ? 9.611 8.899 -8.833 1.00 95.19 87 PHE A CA 1
ATOM 694 C C . PHE A 1 87 ? 10.313 7.581 -9.164 1.00 95.19 87 PHE A C 1
ATOM 696 O O . PHE A 1 87 ? 11.396 7.631 -9.734 1.00 95.19 87 PHE A O 1
ATOM 703 N N . VAL A 1 88 ? 9.681 6.438 -8.875 1.00 93.12 88 VAL A N 1
ATOM 704 C CA . VAL A 1 88 ? 10.155 5.111 -9.308 1.00 93.12 88 VAL A CA 1
ATOM 705 C C . VAL A 1 88 ? 10.241 5.047 -10.836 1.00 93.12 88 VAL A C 1
ATOM 707 O O . VAL A 1 88 ? 11.280 4.715 -11.387 1.00 93.12 88 VAL A O 1
ATOM 710 N N . GLN A 1 89 ? 9.197 5.478 -11.551 1.00 91.19 89 GLN A N 1
ATOM 711 C CA . GLN A 1 89 ? 9.198 5.464 -13.019 1.00 91.19 89 GLN A CA 1
ATOM 712 C C . GLN A 1 89 ? 10.267 6.391 -13.638 1.00 91.19 89 GLN A C 1
ATOM 714 O O . GLN A 1 89 ? 10.783 6.106 -14.717 1.00 91.19 89 GLN A O 1
ATOM 719 N N . LEU A 1 90 ? 10.607 7.502 -12.976 1.00 91.75 90 LEU A N 1
ATOM 720 C CA . LEU A 1 90 ? 11.672 8.419 -13.410 1.00 91.75 90 LEU A CA 1
ATOM 721 C C . LEU A 1 90 ? 13.086 7.923 -13.038 1.00 91.75 90 LEU A C 1
ATOM 723 O O . LEU A 1 90 ? 14.071 8.307 -13.680 1.00 91.75 90 LEU A O 1
ATOM 727 N N . SER A 1 91 ? 13.189 7.069 -12.022 1.00 90.25 91 SER A N 1
ATOM 728 C CA . SER A 1 91 ? 14.420 6.485 -11.481 1.00 90.25 91 SER A CA 1
ATOM 729 C C . SER A 1 91 ? 14.900 5.301 -12.334 1.00 90.25 91 SER A C 1
ATOM 731 O O . SER A 1 91 ? 14.972 4.155 -11.914 1.00 90.25 91 SER A O 1
ATOM 733 N N . THR A 1 92 ? 15.241 5.579 -13.591 1.00 86.12 92 THR A N 1
ATOM 734 C CA . THR A 1 92 ? 15.605 4.538 -14.575 1.00 86.12 92 THR A CA 1
ATOM 735 C C . THR A 1 92 ? 16.984 3.906 -14.360 1.00 86.12 92 THR A C 1
ATOM 737 O O . THR A 1 92 ? 17.275 2.872 -14.956 1.00 86.12 92 THR A O 1
ATOM 740 N N . ALA A 1 93 ? 17.850 4.520 -13.547 1.00 83.88 93 ALA A N 1
ATOM 741 C CA . ALA A 1 93 ? 19.220 4.051 -13.328 1.00 83.88 93 ALA A CA 1
ATOM 742 C C . ALA A 1 93 ? 19.378 3.138 -12.101 1.00 83.88 93 ALA A C 1
ATOM 744 O O . ALA A 1 93 ? 20.442 2.542 -11.923 1.00 83.88 93 ALA A O 1
ATOM 745 N N . ILE A 1 94 ? 18.363 3.073 -11.237 1.00 85.62 94 ILE A N 1
ATOM 746 C CA . ILE A 1 94 ? 18.420 2.374 -9.953 1.00 85.62 94 ILE A CA 1
ATOM 747 C C . ILE A 1 94 ? 17.620 1.078 -10.072 1.00 85.62 94 ILE A C 1
ATOM 749 O O . ILE A 1 94 ? 16.502 1.065 -10.575 1.00 85.62 94 ILE A O 1
ATOM 753 N N . HIS A 1 95 ? 18.194 -0.025 -9.602 1.00 89.12 95 HIS A N 1
ATOM 754 C CA . HIS A 1 95 ? 17.499 -1.307 -9.580 1.00 89.12 95 HIS A CA 1
ATOM 755 C C . HIS A 1 95 ? 16.356 -1.299 -8.542 1.00 89.12 95 HIS A C 1
ATOM 757 O O . HIS A 1 95 ? 16.503 -0.745 -7.452 1.00 89.12 95 HIS A O 1
ATOM 763 N N . GLU A 1 96 ? 15.233 -1.974 -8.820 1.00 87.69 96 GLU A N 1
ATOM 764 C CA . GLU A 1 96 ? 14.021 -1.947 -7.971 1.00 87.69 96 GLU A CA 1
ATOM 765 C C . GLU A 1 96 ? 14.284 -2.330 -6.496 1.00 87.69 96 GLU A C 1
ATOM 767 O O . GLU A 1 96 ? 13.665 -1.798 -5.567 1.00 87.69 96 GLU A O 1
ATOM 772 N N . MET A 1 97 ? 15.230 -3.247 -6.245 1.00 91.19 97 MET A N 1
ATOM 773 C CA . MET A 1 97 ? 15.625 -3.622 -4.877 1.00 91.19 97 MET A CA 1
ATOM 774 C C . MET A 1 97 ? 16.350 -2.491 -4.148 1.00 91.19 97 MET A C 1
ATOM 776 O O . MET A 1 97 ? 16.167 -2.321 -2.940 1.00 91.19 97 MET A O 1
ATOM 780 N N . GLU A 1 98 ? 17.153 -1.710 -4.862 1.00 92.00 98 GLU A N 1
ATOM 781 C CA . GLU A 1 98 ? 17.851 -0.559 -4.302 1.00 92.00 98 GLU A CA 1
ATOM 782 C C . GLU A 1 98 ? 16.879 0.587 -3.997 1.00 92.00 98 GLU A C 1
ATOM 784 O O . GLU A 1 98 ? 16.963 1.198 -2.932 1.00 92.00 98 GLU A O 1
ATOM 789 N N . GLU A 1 99 ? 15.866 0.803 -4.836 1.00 92.12 99 GLU A N 1
ATOM 790 C CA . GLU A 1 99 ? 14.775 1.737 -4.527 1.00 92.12 99 GLU A CA 1
ATOM 791 C C . GLU A 1 99 ? 14.017 1.322 -3.258 1.00 92.12 99 GLU A C 1
ATOM 793 O O . GLU A 1 99 ? 13.740 2.146 -2.378 1.00 92.12 99 GLU A O 1
ATOM 798 N N . GLY A 1 100 ? 13.730 0.021 -3.122 1.00 93.94 100 GLY A N 1
ATOM 799 C CA . GLY A 1 100 ? 13.151 -0.561 -1.913 1.00 93.94 100 GLY A CA 1
ATOM 800 C C . GLY A 1 100 ? 14.019 -0.324 -0.674 1.00 93.94 100 GLY A C 1
ATOM 801 O O . GLY A 1 100 ? 13.495 0.038 0.387 1.00 93.94 100 GLY A O 1
ATOM 802 N N . PHE A 1 101 ? 15.340 -0.454 -0.816 1.00 95.25 101 PHE A N 1
ATOM 803 C CA . PHE A 1 101 ? 16.316 -0.164 0.233 1.00 95.25 101 PHE A CA 1
ATOM 804 C C . PHE A 1 101 ? 16.321 1.320 0.632 1.00 95.25 101 PHE A C 1
ATOM 806 O O . PHE A 1 101 ? 16.166 1.626 1.819 1.00 95.25 101 PHE A O 1
ATOM 813 N N . VAL A 1 102 ? 16.414 2.242 -0.333 1.00 94.31 102 VAL A N 1
ATOM 814 C CA . VAL A 1 102 ? 16.365 3.697 -0.089 1.00 94.31 102 VAL A CA 1
ATOM 815 C C . VAL A 1 102 ? 15.067 4.073 0.620 1.00 94.31 102 VAL A C 1
ATOM 817 O O . VAL A 1 102 ? 15.082 4.775 1.636 1.00 94.31 102 VAL A O 1
ATOM 820 N N . ARG A 1 103 ? 13.933 3.543 0.151 1.00 95.38 103 ARG A N 1
ATOM 821 C CA . ARG A 1 103 ? 12.631 3.737 0.793 1.00 95.38 103 ARG A CA 1
ATOM 822 C C . ARG A 1 103 ? 12.656 3.266 2.250 1.00 95.38 103 ARG A C 1
ATOM 824 O O . ARG A 1 103 ? 12.245 4.010 3.140 1.00 95.38 103 ARG A O 1
ATOM 831 N N . GLY A 1 104 ? 13.169 2.062 2.510 1.00 96.88 104 GLY A N 1
ATOM 832 C CA . GLY A 1 104 ? 13.297 1.502 3.858 1.00 96.88 104 GLY A CA 1
ATOM 833 C C . GLY A 1 104 ? 14.132 2.373 4.808 1.00 96.88 104 GLY A C 1
ATOM 834 O O . GLY A 1 104 ? 13.730 2.586 5.962 1.00 96.88 104 GLY A O 1
ATOM 835 N N . LEU A 1 105 ? 15.248 2.930 4.321 1.00 96.94 105 LEU A N 1
ATOM 836 C CA . LEU A 1 105 ? 16.098 3.841 5.093 1.00 96.94 105 LEU A CA 1
ATOM 837 C C . LEU A 1 105 ? 15.341 5.102 5.502 1.00 96.94 105 LEU A C 1
ATOM 839 O O . LEU A 1 105 ? 15.380 5.489 6.670 1.00 96.94 105 LEU A O 1
ATOM 843 N N . PHE A 1 106 ? 14.608 5.711 4.570 1.00 97.38 106 PHE A N 1
ATOM 844 C CA . PHE A 1 106 ? 13.823 6.915 4.839 1.00 97.38 106 PHE A CA 1
ATOM 845 C C . PHE A 1 106 ? 12.688 6.651 5.826 1.00 97.38 106 PHE A C 1
ATOM 847 O O . PHE A 1 106 ? 12.519 7.419 6.777 1.00 97.38 106 PHE A O 1
ATOM 854 N N . LEU A 1 107 ? 11.962 5.538 5.663 1.00 97.50 107 LEU A N 1
ATOM 855 C CA . LEU A 1 107 ? 10.948 5.116 6.629 1.00 97.50 107 LEU A CA 1
ATOM 856 C C . LEU A 1 107 ? 11.538 5.020 8.035 1.00 97.50 107 LEU A C 1
ATOM 858 O O . LEU A 1 107 ? 10.959 5.547 8.985 1.00 97.50 107 LEU A O 1
ATOM 862 N N . SER A 1 108 ? 12.695 4.371 8.160 1.00 97.31 108 SER A N 1
ATOM 863 C CA . SER A 1 108 ? 13.358 4.163 9.446 1.00 97.31 108 SER A CA 1
ATOM 864 C C . SER A 1 108 ? 13.845 5.483 10.046 1.00 97.31 108 SER A C 1
ATOM 866 O O . SER A 1 108 ? 13.532 5.793 11.195 1.00 97.31 108 SER A O 1
ATOM 868 N N . PHE A 1 109 ? 14.553 6.291 9.255 1.00 97.50 109 PHE A N 1
ATOM 869 C CA . PHE A 1 109 ? 15.138 7.559 9.683 1.00 97.50 109 PHE A CA 1
ATOM 870 C C . PHE A 1 109 ? 14.077 8.549 10.171 1.00 97.50 109 PHE A C 1
ATOM 872 O O . PHE A 1 109 ? 14.145 9.014 11.311 1.00 97.50 109 PHE A O 1
ATOM 879 N N . PHE A 1 110 ? 13.057 8.829 9.354 1.00 96.56 110 PHE A N 1
ATOM 880 C CA . PHE A 1 110 ? 12.011 9.784 9.723 1.00 96.56 110 PHE A CA 1
ATOM 881 C C . PHE A 1 110 ? 11.120 9.269 10.854 1.00 96.56 110 PHE A C 1
ATOM 883 O O . PHE A 1 110 ? 10.656 10.063 11.676 1.00 96.56 110 PHE A O 1
ATOM 890 N N . SER A 1 111 ? 10.931 7.950 10.963 1.00 95.19 111 SER A N 1
ATOM 891 C CA . SER A 1 111 ? 10.209 7.375 12.100 1.00 95.19 111 SER A CA 1
ATOM 892 C C . SER A 1 111 ? 10.977 7.542 13.410 1.00 95.19 111 SER A C 1
ATOM 894 O O . SER A 1 111 ? 10.389 7.981 14.397 1.00 95.19 111 SER A O 1
ATOM 896 N N . VAL A 1 112 ? 12.287 7.261 13.430 1.00 94.69 112 VAL A N 1
ATOM 897 C CA . VAL A 1 112 ? 13.139 7.501 14.611 1.00 94.69 112 VAL A CA 1
ATOM 898 C C . VAL A 1 112 ? 13.149 8.984 14.968 1.00 94.69 112 VAL A C 1
ATOM 900 O O . VAL A 1 112 ? 12.921 9.332 16.126 1.00 94.69 112 VAL A O 1
ATOM 903 N N . PHE A 1 113 ? 13.345 9.858 13.978 1.00 94.31 113 PHE A N 1
ATOM 904 C CA . PHE A 1 113 ? 13.325 11.305 14.179 1.00 94.31 113 PHE A CA 1
ATOM 905 C C . PHE A 1 113 ? 12.004 11.773 14.808 1.00 94.31 113 PHE A C 1
ATOM 907 O O . PHE A 1 113 ? 12.014 12.473 15.821 1.00 94.31 113 PHE A O 1
ATOM 914 N N . GLY A 1 114 ? 10.865 11.322 14.273 1.00 92.19 114 GLY A N 1
ATOM 915 C CA . GLY A 1 114 ? 9.544 11.645 14.813 1.00 92.19 114 GLY A CA 1
ATOM 916 C C . GLY A 1 114 ? 9.321 11.120 16.235 1.00 92.19 114 GLY A C 1
ATOM 917 O O . GLY A 1 114 ? 8.741 11.823 17.061 1.00 92.19 114 GLY A O 1
ATOM 918 N N . ILE A 1 115 ? 9.808 9.914 16.551 1.00 91.25 115 ILE A N 1
ATOM 919 C CA . ILE A 1 115 ? 9.690 9.321 17.895 1.00 91.25 115 ILE A CA 1
ATOM 920 C C . ILE A 1 115 ? 10.505 10.121 18.919 1.00 91.25 115 ILE A C 1
ATOM 922 O O . ILE A 1 115 ? 9.995 10.399 20.007 1.00 91.25 115 ILE A O 1
ATOM 926 N N . ILE A 1 116 ? 11.737 10.513 18.569 1.00 91.00 116 ILE A N 1
ATOM 927 C CA . ILE A 1 116 ? 12.617 11.310 19.437 1.00 91.00 116 ILE A CA 1
ATOM 928 C C . ILE A 1 116 ? 12.006 12.694 19.678 1.00 91.00 116 ILE A C 1
ATOM 930 O O . ILE A 1 116 ? 11.885 13.116 20.824 1.00 91.00 116 ILE A O 1
ATOM 934 N N . MET A 1 117 ? 11.562 13.379 18.619 1.00 88.81 117 MET A N 1
ATOM 935 C CA . MET A 1 117 ? 10.930 14.701 18.735 1.00 88.81 117 MET A CA 1
ATOM 936 C C . MET A 1 117 ? 9.614 14.667 19.521 1.00 88.81 117 MET A C 1
ATOM 938 O O . MET A 1 117 ? 9.272 15.638 20.193 1.00 88.81 117 MET A O 1
ATOM 942 N N . GLY A 1 118 ? 8.891 13.545 19.485 1.00 83.94 118 GLY A N 1
ATOM 943 C CA . GLY A 1 118 ? 7.659 13.354 20.249 1.00 83.94 118 GLY A CA 1
ATOM 944 C C . GLY A 1 118 ? 7.854 13.172 21.760 1.00 83.94 118 GLY A C 1
ATOM 945 O O . GLY A 1 118 ? 6.862 13.200 22.486 1.00 83.94 118 GLY A O 1
ATOM 946 N N . ASN A 1 119 ? 9.091 12.981 22.251 1.00 76.94 119 ASN A N 1
ATOM 947 C CA . ASN A 1 119 ? 9.407 12.708 23.666 1.00 76.94 119 ASN A CA 1
ATOM 948 C C . ASN A 1 119 ? 8.527 11.613 24.300 1.00 76.94 119 ASN A C 1
ATOM 950 O O . ASN A 1 119 ? 8.164 11.652 25.480 1.00 76.94 119 ASN A O 1
ATOM 954 N N . THR A 1 120 ? 8.163 10.612 23.504 1.00 67.19 120 THR A N 1
ATOM 955 C CA . THR A 1 120 ? 7.169 9.616 23.900 1.00 67.19 120 THR A CA 1
ATOM 956 C C . THR A 1 120 ? 7.820 8.433 24.591 1.00 67.19 120 THR A C 1
ATOM 958 O O . THR A 1 120 ? 8.750 7.822 24.067 1.00 67.19 120 THR A O 1
ATOM 961 N N . LYS A 1 121 ? 7.287 8.044 25.751 1.00 68.50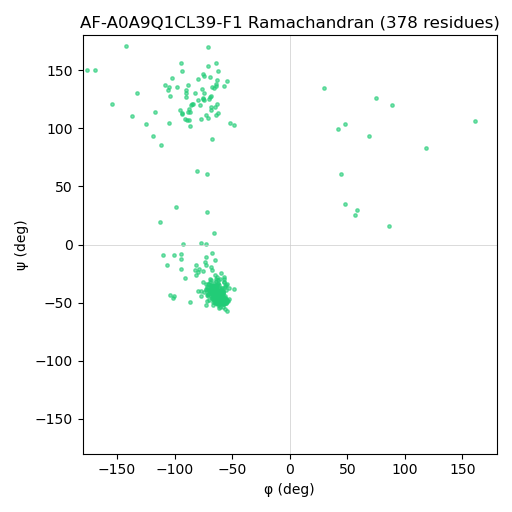 121 LYS A N 1
ATOM 962 C CA . LYS A 1 121 ? 7.703 6.806 26.414 1.00 68.50 121 LYS A CA 1
ATOM 963 C C . LYS A 1 121 ? 7.137 5.610 25.647 1.00 68.50 121 LYS A C 1
ATOM 965 O O . LYS A 1 121 ? 5.931 5.384 25.638 1.00 68.50 121 LYS A O 1
ATOM 970 N N . LEU A 1 122 ? 8.026 4.849 25.016 1.00 69.44 122 LEU A N 1
ATOM 971 C CA . LEU A 1 122 ? 7.737 3.571 24.365 1.00 69.44 122 LEU A CA 1
ATOM 972 C C . LEU A 1 122 ? 7.357 2.523 25.425 1.00 69.44 122 LEU A C 1
ATOM 974 O O . LEU A 1 122 ? 8.215 1.839 25.978 1.00 69.44 122 LEU A O 1
ATOM 978 N N . VAL A 1 123 ? 6.064 2.407 25.729 1.00 73.12 123 VAL A N 1
ATOM 979 C CA . VAL A 1 123 ? 5.533 1.363 26.619 1.00 73.12 123 VAL A CA 1
ATOM 980 C C . VAL A 1 123 ? 4.683 0.411 25.789 1.00 73.12 123 VAL A C 1
ATOM 982 O O . VAL A 1 123 ? 3.474 0.570 25.666 1.00 73.12 123 VAL A O 1
ATOM 985 N N . LEU A 1 124 ? 5.340 -0.574 25.183 1.00 80.50 124 LEU A N 1
ATOM 986 C CA . LEU A 1 124 ? 4.689 -1.615 24.394 1.00 80.50 124 LEU A CA 1
ATOM 987 C C . LEU A 1 124 ? 4.731 -2.947 25.144 1.00 80.50 124 LEU A C 1
ATOM 989 O O . LEU A 1 124 ? 5.751 -3.341 25.712 1.00 80.50 124 LEU A O 1
ATOM 993 N N . SER A 1 125 ? 3.617 -3.672 25.118 1.00 85.25 125 SER A N 1
ATOM 994 C CA . SER A 1 125 ? 3.554 -5.042 25.630 1.00 85.25 125 SER A CA 1
ATOM 995 C C . SER A 1 125 ? 4.310 -6.010 24.711 1.00 85.25 125 SER A C 1
ATOM 997 O O . SER A 1 125 ? 4.384 -5.810 23.497 1.00 85.25 125 SER A O 1
ATOM 999 N N . LYS A 1 126 ? 4.807 -7.131 25.258 1.00 87.06 126 LYS A N 1
ATOM 1000 C CA . LYS A 1 126 ? 5.462 -8.195 24.462 1.00 87.06 126 LYS A CA 1
ATOM 1001 C C . LYS A 1 126 ? 4.592 -8.671 23.291 1.00 87.06 126 LYS A C 1
ATOM 1003 O O . LYS A 1 126 ? 5.094 -8.926 22.201 1.00 87.06 126 LYS A O 1
ATOM 1008 N N . ARG A 1 127 ? 3.274 -8.746 23.507 1.00 88.81 127 ARG A N 1
ATOM 1009 C CA . ARG A 1 127 ? 2.299 -9.121 22.477 1.00 88.81 127 ARG A CA 1
ATOM 1010 C C . ARG A 1 127 ? 2.216 -8.079 21.359 1.00 88.81 127 ARG A C 1
ATOM 1012 O O . ARG A 1 127 ? 2.139 -8.468 20.200 1.00 88.81 127 ARG A O 1
ATOM 1019 N N . GLN A 1 128 ? 2.233 -6.786 21.684 1.00 88.44 128 GLN A N 1
ATOM 1020 C CA . GLN A 1 128 ? 2.234 -5.723 20.674 1.00 88.44 128 GLN A CA 1
ATOM 1021 C C . GLN A 1 128 ? 3.517 -5.750 19.844 1.00 88.44 128 GLN A C 1
ATOM 1023 O O . GLN A 1 128 ? 3.419 -5.723 18.623 1.00 88.44 128 GLN A O 1
ATOM 1028 N N . TYR A 1 129 ? 4.690 -5.903 20.472 1.00 89.12 129 TYR A N 1
ATOM 1029 C CA . TYR A 1 129 ? 5.954 -6.056 19.741 1.00 89.12 129 TYR A CA 1
ATOM 1030 C C . TYR A 1 129 ? 5.902 -7.210 18.739 1.00 89.12 129 TYR A C 1
ATOM 1032 O O . TYR A 1 129 ? 6.216 -7.009 17.571 1.00 89.12 129 TYR A O 1
ATO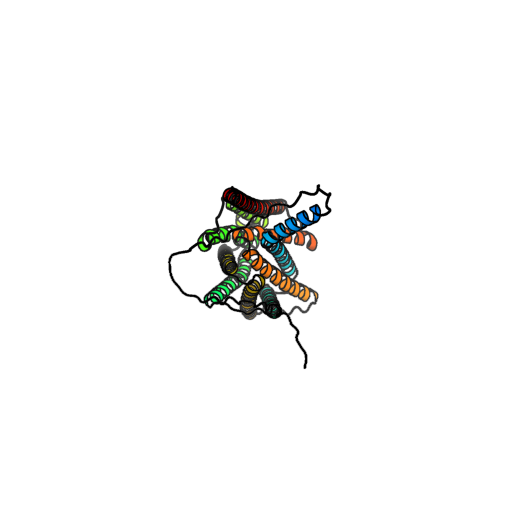M 1040 N N . PHE A 1 130 ? 5.429 -8.385 19.168 1.00 93.62 130 PHE A N 1
ATOM 1041 C CA . PHE A 1 130 ? 5.283 -9.541 18.285 1.00 93.62 130 PHE A CA 1
ATOM 1042 C C . PHE A 1 130 ? 4.430 -9.224 17.047 1.00 93.62 130 PHE A C 1
ATOM 1044 O O . PHE A 1 130 ? 4.863 -9.460 15.923 1.00 93.62 130 PHE A O 1
ATOM 1051 N N . TRP A 1 131 ? 3.241 -8.641 17.232 1.00 94.88 131 TRP A N 1
ATOM 1052 C CA . TRP A 1 131 ? 2.352 -8.317 16.111 1.00 94.88 131 TRP A CA 1
ATOM 1053 C C . TRP A 1 131 ? 2.883 -7.188 15.221 1.00 94.88 131 TRP A C 1
ATOM 1055 O O . TRP A 1 131 ? 2.662 -7.232 14.014 1.00 94.88 131 TRP A O 1
ATOM 1065 N N . ILE A 1 132 ? 3.610 -6.214 15.776 1.00 94.69 132 ILE A N 1
ATOM 1066 C CA . ILE A 1 132 ? 4.289 -5.170 14.993 1.00 94.69 132 ILE A CA 1
ATOM 1067 C C . ILE A 1 132 ? 5.377 -5.798 14.109 1.00 94.69 132 ILE A C 1
ATOM 1069 O O . ILE A 1 132 ? 5.463 -5.473 12.926 1.00 94.69 132 ILE A O 1
ATOM 1073 N N . THR A 1 133 ? 6.171 -6.729 14.646 1.00 95.56 133 THR A N 1
ATOM 1074 C CA . THR A 1 133 ? 7.188 -7.453 13.869 1.00 95.56 133 THR A CA 1
ATOM 1075 C C . THR A 1 133 ? 6.553 -8.316 12.785 1.00 95.56 133 THR A C 1
ATOM 1077 O O . THR A 1 133 ? 6.970 -8.227 11.635 1.00 95.56 133 THR A O 1
ATOM 1080 N N . VAL A 1 134 ? 5.502 -9.083 13.104 1.00 97.06 134 VAL A N 1
ATOM 1081 C CA . VAL A 1 134 ? 4.746 -9.863 12.104 1.00 97.06 134 VAL A CA 1
ATOM 1082 C C . VAL A 1 134 ? 4.219 -8.954 10.993 1.00 97.06 134 VAL A C 1
ATOM 1084 O O . VAL A 1 134 ? 4.375 -9.275 9.818 1.00 97.06 134 VAL A O 1
ATOM 1087 N N . ASN A 1 135 ? 3.657 -7.795 11.345 1.00 96.12 135 ASN A N 1
ATOM 1088 C CA . ASN A 1 135 ? 3.187 -6.814 10.370 1.00 96.12 135 ASN A CA 1
ATOM 1089 C C . ASN A 1 135 ? 4.312 -6.330 9.448 1.00 96.12 135 ASN A C 1
ATOM 1091 O O . ASN A 1 135 ? 4.137 -6.273 8.233 1.00 96.12 135 ASN A O 1
ATOM 1095 N N . GLY A 1 136 ? 5.473 -5.993 10.008 1.00 96.25 136 GLY A N 1
ATOM 1096 C CA . GLY A 1 136 ? 6.624 -5.579 9.215 1.00 96.25 136 GLY A CA 1
ATOM 1097 C C . GLY A 1 136 ? 7.155 -6.699 8.309 1.00 96.25 136 GLY A C 1
ATOM 1098 O O . GLY A 1 136 ? 7.475 -6.427 7.156 1.00 96.25 136 GLY A O 1
ATOM 1099 N N . CYS A 1 137 ? 7.152 -7.958 8.764 1.00 97.81 137 CYS A N 1
ATOM 1100 C CA . CYS A 1 137 ? 7.524 -9.113 7.938 1.00 97.81 137 CYS A CA 1
ATOM 1101 C C . CYS A 1 137 ? 6.553 -9.322 6.768 1.00 97.81 137 CYS A C 1
ATOM 1103 O O . CYS A 1 137 ? 7.000 -9.570 5.654 1.00 97.81 137 CYS A O 1
ATOM 1105 N N . LEU A 1 138 ? 5.240 -9.182 6.997 1.00 98.00 138 LEU A N 1
ATOM 1106 C CA . LEU A 1 138 ? 4.230 -9.259 5.934 1.00 98.00 138 LEU A CA 1
ATOM 1107 C C . LEU A 1 138 ? 4.452 -8.168 4.874 1.00 98.00 138 LEU A C 1
ATOM 1109 O O . LEU A 1 138 ? 4.408 -8.448 3.676 1.00 98.00 138 LEU A O 1
ATOM 1113 N N . ASN A 1 139 ? 4.745 -6.937 5.300 1.00 96.56 139 ASN A N 1
ATOM 1114 C CA . ASN A 1 139 ? 5.045 -5.840 4.376 1.00 96.56 139 ASN A CA 1
ATOM 1115 C C . ASN A 1 139 ? 6.355 -6.066 3.603 1.00 96.56 139 ASN A C 1
ATOM 1117 O O . ASN A 1 139 ? 6.391 -5.851 2.395 1.00 96.56 139 ASN A O 1
ATOM 1121 N N . ALA A 1 140 ? 7.414 -6.537 4.267 1.00 96.19 140 ALA A N 1
ATOM 1122 C CA . ALA A 1 140 ? 8.685 -6.843 3.610 1.00 96.19 140 ALA A CA 1
ATOM 1123 C C . ALA A 1 140 ? 8.541 -7.991 2.595 1.00 96.19 140 ALA A C 1
ATOM 1125 O O . ALA A 1 140 ? 9.004 -7.877 1.462 1.00 96.19 140 ALA A O 1
ATOM 1126 N N . PHE A 1 141 ? 7.821 -9.056 2.963 1.00 97.12 141 PHE A N 1
ATOM 1127 C CA . PHE A 1 141 ? 7.487 -10.149 2.050 1.00 97.12 141 PHE A CA 1
ATOM 1128 C C . PHE A 1 141 ? 6.679 -9.655 0.846 1.00 97.12 141 PHE A C 1
ATOM 1130 O O . PHE A 1 141 ? 6.994 -10.011 -0.284 1.00 97.12 141 PHE A O 1
ATOM 1137 N N . ALA A 1 142 ? 5.675 -8.801 1.070 1.00 96.50 142 ALA A N 1
ATOM 1138 C CA . ALA A 1 142 ? 4.875 -8.224 -0.006 1.00 96.50 142 ALA A CA 1
ATOM 1139 C C . ALA A 1 142 ? 5.723 -7.385 -0.975 1.00 96.50 142 ALA A C 1
ATOM 1141 O O . ALA A 1 142 ? 5.537 -7.490 -2.183 1.00 96.50 142 ALA A O 1
ATOM 1142 N N . GLN A 1 143 ? 6.675 -6.597 -0.464 1.00 93.00 143 GLN A N 1
ATOM 1143 C CA . GLN A 1 143 ? 7.566 -5.798 -1.305 1.00 93.00 143 GLN A CA 1
ATOM 1144 C C . GLN A 1 143 ? 8.414 -6.676 -2.235 1.00 93.00 143 GLN A C 1
ATOM 1146 O O . GLN A 1 143 ? 8.525 -6.384 -3.421 1.00 93.00 143 GLN A O 1
ATOM 1151 N N . ILE A 1 144 ? 8.989 -7.756 -1.708 1.00 93.56 144 ILE A N 1
ATOM 1152 C CA . ILE A 1 144 ? 9.834 -8.676 -2.486 1.00 93.56 144 ILE A CA 1
ATOM 1153 C C . ILE A 1 144 ? 8.992 -9.500 -3.454 1.00 93.56 144 ILE A C 1
ATOM 1155 O O . ILE A 1 144 ? 9.357 -9.668 -4.614 1.00 93.56 144 ILE A O 1
ATOM 1159 N N . GLY A 1 145 ? 7.846 -9.997 -2.988 1.00 95.50 145 GLY A N 1
ATOM 1160 C CA . GLY A 1 145 ? 6.928 -10.762 -3.818 1.00 95.50 145 GLY A CA 1
ATOM 1161 C C . GLY A 1 145 ? 6.375 -9.942 -4.982 1.00 95.50 145 GLY A C 1
ATOM 1162 O O . GLY A 1 145 ? 6.131 -10.504 -6.042 1.00 95.50 145 GLY A O 1
ATOM 1163 N N . MET A 1 146 ? 6.222 -8.624 -4.818 1.00 94.06 146 MET A N 1
ATOM 1164 C CA . MET A 1 146 ? 5.795 -7.729 -5.895 1.00 94.06 146 MET A CA 1
ATOM 1165 C C . MET A 1 146 ? 6.846 -7.657 -7.009 1.00 94.06 146 MET A C 1
ATOM 1167 O O . MET A 1 146 ? 6.490 -7.819 -8.171 1.00 94.06 146 MET A O 1
ATOM 1171 N N . PHE A 1 147 ? 8.129 -7.516 -6.661 1.00 91.50 147 PHE A N 1
ATOM 1172 C CA . PHE A 1 147 ? 9.224 -7.609 -7.635 1.00 91.50 147 PHE A CA 1
ATOM 1173 C C . PHE A 1 147 ? 9.230 -8.967 -8.347 1.00 91.50 147 PHE A C 1
ATOM 1175 O O . PHE A 1 147 ? 9.333 -9.035 -9.569 1.00 91.50 147 PHE A O 1
ATOM 1182 N N . ALA A 1 148 ? 9.085 -10.065 -7.600 1.00 93.31 148 ALA A N 1
ATOM 1183 C CA . ALA A 1 148 ? 9.032 -11.399 -8.195 1.00 93.31 148 ALA A CA 1
ATOM 1184 C C . ALA A 1 148 ? 7.836 -11.552 -9.153 1.00 93.31 148 ALA A C 1
ATOM 1186 O O . ALA A 1 148 ? 7.986 -12.128 -10.226 1.00 93.31 148 ALA A O 1
ATOM 1187 N N . ALA A 1 149 ? 6.669 -11.004 -8.800 1.00 94.44 149 ALA A N 1
ATOM 1188 C CA . ALA A 1 149 ? 5.491 -11.015 -9.658 1.00 94.44 149 ALA A CA 1
ATOM 1189 C C . ALA A 1 149 ? 5.728 -10.222 -10.952 1.00 94.44 149 ALA A C 1
ATOM 1191 O O . ALA A 1 149 ? 5.522 -10.771 -12.029 1.00 94.44 149 ALA A O 1
ATOM 1192 N N . TYR A 1 150 ? 6.215 -8.979 -10.868 1.00 91.00 150 TYR A N 1
ATOM 1193 C CA . TYR A 1 150 ? 6.443 -8.133 -12.049 1.00 91.00 150 TYR A CA 1
ATOM 1194 C C . TYR A 1 150 ? 7.523 -8.660 -12.998 1.00 91.00 150 TYR A C 1
ATOM 1196 O O . TYR A 1 150 ? 7.445 -8.398 -14.194 1.00 91.00 150 TYR A O 1
ATOM 1204 N N . ASN A 1 151 ? 8.487 -9.438 -12.499 1.00 90.38 151 ASN A N 1
ATOM 1205 C CA . ASN A 1 151 ? 9.495 -10.080 -13.346 1.00 90.38 151 ASN A CA 1
ATOM 1206 C C . ASN A 1 151 ? 9.020 -11.384 -14.008 1.00 90.38 151 ASN A C 1
ATOM 1208 O O . ASN A 1 151 ? 9.611 -11.810 -14.996 1.00 90.38 151 ASN A O 1
ATOM 1212 N N . LEU A 1 152 ? 7.995 -12.046 -13.460 1.00 90.31 152 LEU A N 1
ATOM 1213 C CA . LEU A 1 152 ? 7.537 -13.366 -13.919 1.00 90.31 152 LEU A CA 1
ATOM 1214 C C . LEU A 1 152 ? 6.212 -13.327 -14.690 1.00 90.31 152 LEU A C 1
ATOM 1216 O O . LEU A 1 152 ? 5.876 -14.294 -15.367 1.00 90.31 152 LEU A O 1
ATOM 1220 N N . THR A 1 153 ? 5.435 -12.252 -14.574 1.00 89.50 153 THR A N 1
ATOM 1221 C CA . THR A 1 153 ? 4.178 -12.077 -15.310 1.00 89.50 153 THR A CA 1
ATOM 1222 C C . THR A 1 153 ? 3.999 -10.630 -15.750 1.00 89.50 153 THR A C 1
ATOM 1224 O O . THR A 1 153 ? 4.758 -9.746 -15.354 1.00 89.50 153 THR A O 1
ATOM 1227 N N . SER A 1 154 ? 2.991 -10.367 -16.584 1.00 88.56 154 SER A N 1
ATOM 1228 C CA . SER A 1 154 ? 2.735 -9.007 -17.041 1.00 88.56 154 SER A CA 1
ATOM 1229 C C . SER A 1 154 ? 2.365 -8.099 -15.863 1.00 88.56 154 SER A C 1
ATOM 1231 O O . SER A 1 154 ? 1.624 -8.483 -14.953 1.00 88.56 154 SER A O 1
ATOM 1233 N N . VAL A 1 155 ? 2.847 -6.854 -15.890 1.00 87.00 155 VAL A N 1
ATOM 1234 C CA . VAL A 1 155 ? 2.519 -5.857 -14.858 1.00 87.00 155 VAL A CA 1
ATOM 1235 C C . VAL A 1 155 ? 0.999 -5.679 -14.746 1.00 87.00 155 VAL A C 1
ATOM 1237 O O . VAL A 1 155 ? 0.475 -5.539 -13.642 1.00 87.00 155 VAL A O 1
ATOM 1240 N N . GLY A 1 156 ? 0.268 -5.765 -15.863 1.00 86.44 156 GLY A N 1
ATOM 1241 C CA . GLY A 1 156 ? -1.196 -5.710 -15.896 1.00 86.44 156 GLY A CA 1
ATOM 1242 C C . GLY A 1 156 ? -1.883 -6.865 -15.155 1.00 86.44 156 GLY A C 1
ATOM 1243 O O . GLY A 1 156 ? -2.824 -6.633 -14.390 1.00 86.44 156 GLY A O 1
ATOM 1244 N N . ASP A 1 157 ? -1.389 -8.097 -15.316 1.00 87.25 157 ASP A N 1
ATOM 1245 C CA . ASP A 1 157 ? -1.917 -9.279 -14.618 1.00 87.25 157 ASP A CA 1
ATOM 1246 C C . ASP A 1 157 ? -1.599 -9.237 -13.121 1.00 87.25 157 ASP A C 1
ATOM 1248 O O . ASP A 1 157 ? -2.491 -9.405 -12.284 1.00 87.25 157 ASP A O 1
ATOM 1252 N N . ALA A 1 158 ? -0.343 -8.944 -12.772 1.00 91.94 158 ALA A N 1
ATOM 1253 C CA . ALA A 1 158 ? 0.091 -8.838 -11.382 1.00 91.94 158 ALA A CA 1
ATOM 1254 C C . ALA A 1 158 ? -0.687 -7.746 -10.632 1.00 91.94 158 ALA A C 1
ATOM 1256 O O . ALA A 1 158 ? -1.211 -7.989 -9.541 1.00 91.94 158 ALA A O 1
ATOM 1257 N N . THR A 1 159 ? -0.824 -6.558 -11.231 1.00 90.88 159 THR A N 1
ATOM 1258 C CA . THR A 1 159 ? -1.576 -5.451 -10.623 1.00 90.88 159 THR A CA 1
ATOM 1259 C C . THR A 1 159 ? -3.063 -5.770 -10.494 1.00 90.88 159 THR A C 1
ATOM 1261 O O . THR A 1 159 ? -3.628 -5.489 -9.437 1.00 90.88 159 THR A O 1
ATOM 1264 N N . ALA A 1 160 ? -3.697 -6.420 -11.480 1.00 90.62 160 ALA A N 1
ATOM 1265 C CA . ALA A 1 160 ? -5.098 -6.849 -11.374 1.00 90.62 160 ALA A CA 1
ATOM 1266 C C . ALA A 1 160 ? -5.324 -7.731 -10.132 1.00 90.62 160 ALA A C 1
ATOM 1268 O O . ALA A 1 160 ? -6.235 -7.495 -9.330 1.00 90.62 160 ALA A O 1
ATOM 1269 N N . VAL A 1 161 ? -4.450 -8.719 -9.930 1.00 93.69 161 VAL A N 1
ATOM 1270 C CA . VAL A 1 161 ? -4.516 -9.611 -8.768 1.00 93.69 161 VAL A CA 1
ATOM 1271 C C . VAL A 1 161 ? -4.273 -8.833 -7.473 1.00 93.69 161 VAL A C 1
ATOM 1273 O O . VAL A 1 161 ? -5.083 -8.904 -6.547 1.00 93.69 161 VAL A O 1
ATOM 1276 N N . MET A 1 162 ? -3.203 -8.041 -7.401 1.00 94.38 162 MET A N 1
ATOM 1277 C CA . MET A 1 162 ? -2.824 -7.310 -6.186 1.00 94.38 162 MET A CA 1
ATOM 1278 C C . MET A 1 162 ? -3.865 -6.264 -5.765 1.00 94.38 162 MET A C 1
ATOM 1280 O O . MET A 1 162 ? -4.169 -6.137 -4.577 1.00 94.38 162 MET A O 1
ATOM 1284 N N . TYR A 1 163 ? -4.481 -5.559 -6.714 1.00 89.38 163 TYR A N 1
ATOM 1285 C CA . TYR A 1 163 ? -5.525 -4.572 -6.429 1.00 89.38 163 TYR A CA 1
ATOM 1286 C C . TYR A 1 163 ? -6.893 -5.179 -6.103 1.00 89.38 163 TYR A C 1
ATOM 1288 O O . TYR A 1 163 ? -7.821 -4.445 -5.768 1.00 89.38 163 TYR A O 1
ATOM 1296 N N . SER A 1 164 ? -7.013 -6.508 -6.071 1.00 92.50 164 SER A N 1
ATOM 1297 C CA . SER A 1 164 ? -8.151 -7.184 -5.433 1.00 92.50 164 SER A CA 1
ATOM 1298 C C . SER A 1 164 ? -8.100 -7.115 -3.892 1.00 92.50 164 SER A C 1
ATOM 1300 O O . SER A 1 164 ? -9.008 -7.601 -3.209 1.00 92.50 164 SER A O 1
ATOM 1302 N N . MET A 1 165 ? -7.070 -6.471 -3.321 1.00 94.06 165 MET A N 1
ATOM 1303 C CA . MET A 1 165 ? -6.883 -6.246 -1.881 1.00 94.06 165 MET A CA 1
ATOM 1304 C C . MET A 1 165 ? -8.119 -5.687 -1.156 1.00 94.06 165 MET A C 1
ATOM 1306 O O . MET A 1 165 ? -8.369 -6.141 -0.036 1.00 94.06 165 MET A O 1
ATOM 1310 N N . PRO A 1 166 ? -8.935 -4.766 -1.712 1.00 93.50 166 PRO A N 1
ATOM 1311 C CA . PRO A 1 166 ? -10.120 -4.276 -1.012 1.00 93.50 166 PRO A CA 1
ATOM 1312 C C . PRO A 1 166 ? -11.127 -5.378 -0.654 1.00 93.50 166 PRO A C 1
ATOM 1314 O O . PRO A 1 166 ? -11.630 -5.407 0.468 1.00 93.50 166 PRO A O 1
ATOM 1317 N N . ALA A 1 167 ? -11.352 -6.357 -1.537 1.00 94.81 167 ALA A N 1
ATOM 1318 C CA . ALA A 1 167 ? -12.220 -7.495 -1.220 1.00 94.81 167 ALA A CA 1
ATOM 1319 C C . ALA A 1 167 ? -11.622 -8.382 -0.121 1.00 94.81 167 ALA A C 1
ATOM 1321 O O . ALA A 1 167 ? -12.306 -8.715 0.848 1.00 94.81 167 ALA A O 1
ATOM 1322 N N . PHE A 1 168 ? -10.338 -8.727 -0.235 1.00 94.88 168 PHE A N 1
ATOM 1323 C CA . PHE A 1 168 ? -9.669 -9.596 0.737 1.00 94.88 168 PHE A CA 1
ATOM 1324 C C . PHE A 1 168 ? -9.554 -8.946 2.116 1.00 94.88 168 PHE A C 1
ATOM 1326 O O . PHE A 1 168 ? -9.874 -9.575 3.125 1.00 94.88 168 PHE A O 1
ATOM 1333 N N . SER A 1 169 ? -9.155 -7.677 2.172 1.00 93.81 169 SER A N 1
ATOM 1334 C CA . SER A 1 169 ? -9.100 -6.914 3.419 1.00 93.81 169 SER A CA 1
ATOM 1335 C C . SER A 1 169 ? -10.491 -6.717 4.027 1.00 93.81 169 SER A C 1
ATOM 1337 O O . SER A 1 169 ? -10.631 -6.864 5.236 1.00 93.81 169 SER A O 1
ATOM 1339 N N . GLY A 1 170 ? -11.539 -6.503 3.226 1.00 93.88 170 GLY A N 1
ATOM 1340 C CA . GLY A 1 170 ? -12.924 -6.481 3.704 1.00 93.88 170 GLY A CA 1
ATOM 1341 C C . GLY A 1 170 ? -13.361 -7.784 4.371 1.00 93.88 170 GLY A C 1
ATOM 1342 O O . GLY A 1 170 ? -13.858 -7.774 5.500 1.00 93.88 170 GLY A O 1
ATOM 1343 N N . VAL A 1 171 ? -13.129 -8.918 3.704 1.00 95.38 171 VAL A N 1
ATOM 1344 C CA . VAL A 1 171 ? -13.462 -10.252 4.233 1.00 95.38 171 VAL A CA 1
ATOM 1345 C C . VAL A 1 171 ? -12.651 -10.559 5.492 1.00 95.38 171 VAL A C 1
ATOM 1347 O O . VAL A 1 171 ? -13.212 -10.993 6.499 1.00 95.38 171 VAL A O 1
ATOM 1350 N N . MET A 1 172 ? -11.344 -10.289 5.487 1.00 95.25 172 MET A N 1
ATOM 1351 C CA . MET A 1 172 ? -10.512 -10.499 6.671 1.00 95.25 172 MET A CA 1
ATOM 1352 C C . MET A 1 172 ? -10.892 -9.560 7.826 1.00 95.25 172 MET A C 1
ATOM 1354 O O . MET A 1 172 ? -10.871 -9.989 8.979 1.00 95.25 172 MET A O 1
ATOM 1358 N N . ALA A 1 173 ? -11.287 -8.313 7.556 1.00 95.06 173 ALA A N 1
ATOM 1359 C CA . ALA A 1 173 ? -11.781 -7.391 8.581 1.00 95.06 173 ALA A CA 1
ATOM 1360 C C . ALA A 1 173 ? -13.068 -7.912 9.228 1.00 95.06 173 ALA A C 1
ATOM 1362 O O . ALA A 1 173 ? -13.205 -7.891 10.455 1.00 95.06 173 ALA A O 1
ATOM 1363 N N . TRP A 1 174 ? -13.980 -8.444 8.415 1.00 95.19 174 TRP A N 1
ATOM 1364 C CA . TRP A 1 174 ? -15.207 -9.066 8.896 1.00 95.19 174 TRP A CA 1
ATOM 1365 C C . TRP A 1 174 ? -14.927 -10.301 9.769 1.00 95.19 174 TRP A C 1
ATOM 1367 O O . TRP A 1 174 ? -15.498 -10.425 10.850 1.00 95.19 174 TRP A O 1
ATOM 1377 N N . ILE A 1 175 ? -13.988 -11.167 9.375 1.00 95.94 175 ILE A N 1
ATOM 1378 C CA . ILE A 1 175 ? -13.647 -12.386 10.132 1.00 95.94 175 ILE A CA 1
ATOM 1379 C C . ILE A 1 175 ? -12.866 -12.068 11.421 1.00 95.94 175 ILE A C 1
ATOM 1381 O O . ILE A 1 175 ? -13.233 -12.527 12.504 1.00 95.94 175 ILE A O 1
ATOM 1385 N N . PHE A 1 176 ? -11.777 -11.296 11.329 1.00 94.94 176 PHE A N 1
ATOM 1386 C CA . PHE A 1 176 ? -10.821 -11.123 12.433 1.00 94.94 176 PHE A CA 1
ATOM 1387 C C . PHE A 1 176 ? -11.132 -9.950 13.365 1.00 94.94 176 PHE A C 1
ATOM 1389 O O . PHE A 1 176 ? -10.759 -10.001 14.542 1.00 94.94 176 PHE A O 1
ATOM 1396 N N . LEU A 1 177 ? -11.775 -8.894 12.857 1.00 93.56 177 LEU A N 1
ATOM 1397 C CA . LEU A 1 177 ? -12.125 -7.694 13.628 1.00 93.56 177 LEU A CA 1
ATOM 1398 C C . LEU A 1 177 ? -13.625 -7.567 13.865 1.00 93.56 177 LEU A C 1
ATOM 1400 O O . LEU A 1 177 ? -14.027 -6.728 14.668 1.00 93.56 177 LEU A O 1
ATOM 1404 N N . LYS A 1 178 ? -14.440 -8.407 13.215 1.00 93.44 178 LYS A N 1
ATOM 1405 C CA . LYS A 1 178 ? -15.903 -8.337 13.280 1.00 93.44 178 LYS A CA 1
ATOM 1406 C C . LYS A 1 178 ? -16.436 -6.978 12.813 1.00 93.44 178 LYS A C 1
ATOM 1408 O O . LYS A 1 178 ? -17.482 -6.531 13.279 1.00 93.44 178 LYS A O 1
ATOM 1413 N N . GLU A 1 179 ? -15.721 -6.313 11.899 1.00 92.44 179 GLU A N 1
ATOM 1414 C CA . GLU A 1 179 ? -16.218 -5.086 11.272 1.00 92.44 179 GLU A CA 1
ATOM 1415 C C . GLU A 1 179 ? -17.417 -5.440 10.368 1.00 92.44 179 GLU A C 1
ATOM 1417 O O . GLU A 1 179 ? -17.314 -6.359 9.552 1.00 92.44 179 GLU A O 1
ATOM 1422 N N . PRO A 1 180 ? -18.575 -4.766 10.508 1.00 88.31 180 PRO A N 1
ATOM 1423 C CA . PRO A 1 180 ? -19.772 -5.127 9.761 1.00 88.31 180 PRO A CA 1
ATOM 1424 C C . PRO A 1 180 ? -19.612 -4.784 8.279 1.00 88.31 180 PRO A C 1
ATOM 1426 O O . PRO A 1 180 ? -19.368 -3.630 7.921 1.00 88.31 180 PRO A O 1
ATOM 1429 N N . LEU A 1 181 ? -19.818 -5.784 7.424 1.00 89.31 181 LEU A N 1
ATOM 1430 C CA . LEU A 1 181 ? -19.813 -5.640 5.974 1.00 89.31 181 LEU A CA 1
ATOM 1431 C C . LEU A 1 181 ? -21.250 -5.457 5.480 1.00 89.31 181 LEU A C 1
ATOM 1433 O O . LEU A 1 181 ? -22.080 -6.352 5.643 1.00 89.31 181 LEU A O 1
ATOM 1437 N N . THR A 1 182 ? -21.573 -4.300 4.900 1.00 90.31 182 THR A N 1
ATOM 1438 C CA . THR A 1 182 ? -22.916 -4.082 4.334 1.00 90.31 182 THR A CA 1
ATOM 1439 C C . THR A 1 182 ? -22.964 -4.397 2.849 1.00 90.31 182 THR A C 1
ATOM 1441 O O . THR A 1 182 ? -21.954 -4.309 2.157 1.00 90.31 182 THR A O 1
ATOM 1444 N N . LEU A 1 183 ? -24.159 -4.713 2.338 1.00 91.12 183 LEU A N 1
ATOM 1445 C CA . LEU A 1 183 ? -24.358 -5.037 0.923 1.00 91.12 183 LEU A CA 1
ATOM 1446 C C . LEU A 1 183 ? -23.848 -3.928 -0.010 1.00 91.12 183 LEU A C 1
ATOM 1448 O O . LEU A 1 183 ? -23.236 -4.223 -1.030 1.00 91.12 183 LEU A O 1
ATOM 1452 N N . LEU A 1 184 ? -24.050 -2.658 0.356 1.00 90.88 184 LEU A N 1
ATOM 1453 C CA . LEU A 1 184 ? -23.529 -1.537 -0.427 1.00 90.88 184 LEU A CA 1
ATOM 1454 C C . LEU A 1 184 ? -21.998 -1.507 -0.432 1.00 90.88 184 LEU A C 1
ATOM 1456 O O . LEU A 1 184 ? -21.412 -1.240 -1.475 1.00 90.88 184 LEU A O 1
ATOM 1460 N N . ASP A 1 185 ? -21.351 -1.834 0.690 1.00 90.50 185 ASP A N 1
ATOM 1461 C CA . ASP A 1 185 ? -19.890 -1.895 0.738 1.00 90.50 185 ASP A CA 1
ATOM 1462 C C . ASP A 1 185 ? -19.364 -3.010 -0.184 1.00 90.50 185 ASP A C 1
ATOM 1464 O O . ASP A 1 185 ? -18.381 -2.804 -0.890 1.00 90.50 185 ASP A O 1
ATOM 1468 N N . VAL A 1 186 ? -20.055 -4.158 -0.257 1.00 93.19 186 VAL A N 1
ATOM 1469 C CA . VAL A 1 186 ? -19.730 -5.244 -1.203 1.00 93.19 186 VAL A CA 1
ATOM 1470 C C . VAL A 1 186 ? -19.889 -4.781 -2.650 1.00 93.19 186 VAL A C 1
ATOM 1472 O O . VAL A 1 186 ? -18.974 -4.972 -3.447 1.00 93.19 186 VAL A O 1
ATOM 1475 N N . ILE A 1 187 ? -21.013 -4.140 -2.988 1.00 95.31 187 ILE A N 1
ATOM 1476 C CA . ILE A 1 187 ? -21.281 -3.649 -4.349 1.00 95.31 187 ILE A CA 1
ATOM 1477 C C . ILE A 1 187 ? -20.190 -2.670 -4.793 1.00 95.31 187 ILE A C 1
ATOM 1479 O O . ILE A 1 187 ? -19.621 -2.841 -5.869 1.00 95.31 187 ILE A O 1
ATOM 1483 N N . PHE A 1 188 ? -19.857 -1.677 -3.965 1.00 94.62 188 PHE A N 1
ATOM 1484 C CA . PHE A 1 188 ? -18.815 -0.715 -4.318 1.00 94.62 188 PHE A CA 1
ATOM 1485 C C . PHE A 1 188 ? -17.428 -1.359 -4.363 1.00 94.62 188 PHE A C 1
ATOM 1487 O O . PHE A 1 188 ? -16.659 -1.058 -5.263 1.00 94.62 188 PHE A O 1
ATOM 1494 N N . THR A 1 189 ? -17.130 -2.325 -3.495 1.00 94.19 189 THR A N 1
ATOM 1495 C CA . THR A 1 189 ? -15.868 -3.080 -3.571 1.00 94.19 189 THR A CA 1
ATOM 1496 C C . THR A 1 189 ? -15.742 -3.859 -4.883 1.00 94.19 189 THR A C 1
ATOM 1498 O O . THR A 1 189 ? -14.685 -3.839 -5.507 1.00 94.19 189 THR A O 1
ATOM 1501 N N . VAL A 1 190 ? -16.818 -4.502 -5.345 1.00 95.56 190 VAL A N 1
ATOM 1502 C CA . VAL A 1 190 ? -16.838 -5.190 -6.647 1.00 95.56 190 VAL A CA 1
ATOM 1503 C C . VAL A 1 190 ? -16.659 -4.192 -7.792 1.00 95.56 190 VAL A C 1
ATOM 1505 O O . VAL A 1 190 ? -15.855 -4.437 -8.689 1.00 95.56 190 VAL A O 1
ATOM 1508 N N . LEU A 1 191 ? -17.341 -3.042 -7.743 1.00 95.25 191 LEU A N 1
ATOM 1509 C CA . LEU A 1 191 ? -17.150 -1.969 -8.726 1.00 95.25 191 LEU A CA 1
ATOM 1510 C C . LEU A 1 191 ? -15.704 -1.456 -8.738 1.00 95.25 191 LEU A C 1
ATOM 1512 O O . LEU A 1 191 ? -15.148 -1.261 -9.813 1.00 95.25 191 LEU A O 1
ATOM 1516 N N . CYS A 1 192 ? -15.074 -1.297 -7.571 1.00 94.62 192 CYS A N 1
ATOM 1517 C CA . CYS A 1 192 ? -13.667 -0.920 -7.444 1.00 94.62 192 CYS A CA 1
ATOM 1518 C C . CYS A 1 192 ? -12.761 -1.883 -8.220 1.00 94.62 192 CYS A C 1
ATOM 1520 O O . CYS A 1 192 ? -11.968 -1.446 -9.049 1.00 94.62 192 CYS A O 1
ATOM 1522 N N . ILE A 1 193 ? -12.934 -3.191 -8.005 1.00 94.00 193 ILE A N 1
ATOM 1523 C CA . ILE A 1 193 ? -12.135 -4.236 -8.660 1.00 94.00 193 ILE A CA 1
ATOM 1524 C C . ILE A 1 193 ? -12.354 -4.226 -10.174 1.00 94.00 193 ILE A C 1
ATOM 1526 O O . ILE A 1 193 ? -11.383 -4.265 -10.925 1.00 94.00 193 ILE A O 1
ATOM 1530 N N . ILE A 1 194 ? -13.605 -4.103 -10.631 1.00 94.44 194 ILE A N 1
ATOM 1531 C CA . ILE A 1 194 ? -13.917 -3.971 -12.063 1.00 94.44 194 ILE A CA 1
ATOM 1532 C C . ILE A 1 194 ? -13.194 -2.757 -12.654 1.00 94.44 194 ILE A C 1
ATOM 1534 O O . ILE A 1 194 ? -12.563 -2.870 -13.702 1.00 94.44 194 ILE A O 1
ATOM 1538 N N . GLY A 1 195 ? -13.249 -1.609 -11.974 1.00 92.25 195 GLY A N 1
ATOM 1539 C CA . GLY A 1 195 ? -12.567 -0.395 -12.410 1.00 92.25 195 GLY A CA 1
ATOM 1540 C C . GLY A 1 195 ? -11.053 -0.580 -12.537 1.00 92.25 195 GLY A C 1
ATOM 1541 O O . GLY A 1 195 ? -10.471 -0.133 -13.523 1.00 92.25 195 GLY A O 1
ATOM 1542 N N . VAL A 1 196 ? -10.427 -1.301 -11.601 1.00 90.56 196 VAL A N 1
ATOM 1543 C CA . VAL A 1 196 ? -8.996 -1.620 -11.694 1.00 90.56 196 VAL A CA 1
ATOM 1544 C C . VAL A 1 196 ? -8.698 -2.595 -12.832 1.00 90.56 196 VAL A C 1
ATOM 1546 O O . VAL A 1 196 ? -7.719 -2.393 -13.538 1.00 90.56 196 VAL A O 1
ATOM 1549 N N . PHE A 1 197 ? -9.541 -3.597 -13.084 1.00 91.56 197 PHE A N 1
ATOM 1550 C CA . PHE A 1 197 ? -9.323 -4.549 -14.183 1.00 91.56 197 PHE A CA 1
ATOM 1551 C C . PHE A 1 197 ? -9.408 -3.875 -15.555 1.00 91.56 197 PHE A C 1
ATOM 1553 O O . PHE A 1 197 ? -8.621 -4.186 -16.447 1.00 91.56 197 PHE A O 1
ATOM 1560 N N . LEU A 1 198 ? -10.335 -2.927 -15.724 1.00 91.62 198 LEU A N 1
ATOM 1561 C CA . LEU A 1 198 ? -10.414 -2.108 -16.938 1.00 91.62 198 LEU A CA 1
ATOM 1562 C C . LEU A 1 198 ? -9.137 -1.286 -17.159 1.00 91.62 198 LEU A C 1
ATOM 1564 O O . LEU A 1 198 ? -8.779 -0.999 -18.298 1.00 91.62 198 LEU A O 1
ATOM 1568 N N . LEU A 1 199 ? -8.462 -0.915 -16.073 1.00 87.88 199 LEU A N 1
ATOM 1569 C CA . LEU A 1 199 ? -7.276 -0.078 -16.107 1.00 87.88 199 LEU A CA 1
ATOM 1570 C C . LEU A 1 199 ? -5.987 -0.873 -16.318 1.00 87.88 199 LEU A C 1
ATOM 1572 O O . LEU A 1 199 ? -5.190 -0.529 -17.183 1.00 87.88 199 LEU A O 1
ATOM 1576 N N . SER A 1 200 ? -5.789 -1.939 -15.541 1.00 85.12 200 SER A N 1
ATOM 1577 C CA . SER A 1 200 ? -4.592 -2.774 -15.629 1.00 85.12 200 SER A CA 1
ATOM 1578 C C . SER A 1 200 ? -4.575 -3.639 -16.886 1.00 85.12 200 SER A C 1
ATOM 1580 O O . SER A 1 200 ? -3.511 -4.112 -17.273 1.00 85.12 200 SER A O 1
ATOM 1582 N N . LYS A 1 201 ? -5.741 -3.823 -17.528 1.00 87.25 201 LYS A N 1
ATOM 1583 C CA . LYS A 1 201 ? -5.931 -4.590 -18.766 1.00 87.25 201 LYS A CA 1
ATOM 1584 C C . LYS A 1 201 ? -5.178 -5.916 -18.734 1.00 87.25 201 LYS A C 1
ATOM 1586 O O . LYS A 1 201 ? -4.294 -6.143 -19.563 1.00 87.25 201 LYS A O 1
ATOM 1591 N N . PRO A 1 202 ? -5.512 -6.784 -17.768 1.00 84.00 202 PRO A N 1
ATOM 1592 C CA . PRO A 1 202 ? -4.835 -8.055 -17.647 1.00 84.00 202 PRO A CA 1
ATOM 1593 C C . PRO A 1 202 ? -4.951 -8.842 -18.955 1.00 84.00 202 PRO A C 1
ATOM 1595 O O . PRO A 1 202 ? -6.028 -8.922 -19.564 1.00 84.00 202 PRO A O 1
ATOM 1598 N N . ALA A 1 203 ? -3.841 -9.440 -19.368 1.00 82.94 203 ALA A N 1
ATOM 1599 C CA . ALA A 1 203 ? -3.727 -10.228 -20.581 1.00 82.94 203 ALA A CA 1
ATOM 1600 C C . ALA A 1 203 ? -4.728 -11.389 -20.605 1.00 82.94 203 ALA A C 1
ATOM 1602 O O . ALA A 1 203 ? -5.258 -11.715 -21.664 1.00 82.94 203 ALA A O 1
ATOM 1603 N N . PHE A 1 204 ? -5.061 -11.965 -19.445 1.00 77.88 204 PHE A N 1
ATOM 1604 C CA . PHE A 1 204 ? -6.036 -13.058 -19.367 1.00 77.88 204 PHE A CA 1
ATOM 1605 C C . PHE A 1 204 ? -7.484 -12.639 -19.697 1.00 77.88 204 PHE A C 1
ATOM 1607 O O . PHE A 1 204 ? -8.297 -13.502 -20.020 1.00 77.88 204 PHE A O 1
ATOM 1614 N N . ILE A 1 205 ? -7.827 -11.342 -19.628 1.00 82.44 205 ILE A N 1
ATOM 1615 C CA . ILE A 1 205 ? -9.166 -10.821 -19.988 1.00 82.44 205 ILE A CA 1
ATOM 1616 C C . ILE A 1 205 ? -9.152 -10.191 -21.377 1.00 82.44 205 ILE A C 1
ATOM 1618 O O . ILE A 1 205 ? -10.068 -10.408 -22.168 1.00 82.44 205 ILE A O 1
ATOM 1622 N N . PHE A 1 206 ? -8.139 -9.371 -21.652 1.00 82.88 206 PHE A N 1
ATOM 1623 C CA . PHE A 1 206 ? -8.087 -8.546 -22.859 1.00 82.88 206 PHE A CA 1
ATOM 1624 C C . PHE A 1 206 ? -7.312 -9.201 -24.005 1.00 82.88 206 PHE A C 1
ATOM 1626 O O . PHE A 1 206 ? -7.366 -8.705 -25.129 1.00 82.88 206 PHE A O 1
ATOM 1633 N N . GLY A 1 207 ? -6.650 -10.329 -23.735 1.00 73.81 207 GLY A N 1
ATOM 1634 C CA . GLY A 1 207 ? -5.751 -11.008 -24.655 1.00 73.81 207 GLY A CA 1
ATOM 1635 C C . GLY A 1 207 ? -4.423 -10.262 -24.773 1.00 73.81 207 GLY A C 1
ATOM 1636 O O . GLY A 1 207 ? -4.384 -9.078 -25.101 1.00 73.81 207 GLY A O 1
ATOM 1637 N N . SER A 1 208 ? -3.311 -10.953 -24.544 1.00 61.22 208 SER A N 1
ATOM 1638 C CA . SER A 1 208 ? -2.003 -10.507 -25.022 1.00 61.22 208 SER A CA 1
ATOM 1639 C C . SER A 1 208 ? -1.616 -11.374 -26.217 1.00 61.22 208 SER A C 1
ATOM 1641 O O . SER A 1 208 ? -1.766 -12.590 -26.191 1.00 61.22 208 SER A O 1
ATOM 1643 N N . GLY A 1 209 ? -1.105 -10.767 -27.288 1.00 55.62 209 GLY A N 1
ATOM 1644 C CA . GLY A 1 209 ? -0.568 -11.497 -28.445 1.00 55.62 209 GLY A CA 1
ATOM 1645 C C . GLY A 1 209 ? 0.767 -12.201 -28.165 1.00 55.62 209 GLY A C 1
ATOM 1646 O O . GLY A 1 209 ? 1.584 -12.310 -29.074 1.00 55.62 209 GLY A O 1
ATOM 1647 N N . LYS A 1 210 ? 1.030 -12.596 -26.913 1.00 52.62 210 LYS A N 1
ATOM 1648 C CA . LYS A 1 210 ? 2.258 -13.264 -26.483 1.00 52.62 210 LYS A CA 1
ATOM 1649 C C . LYS A 1 210 ? 1.923 -14.644 -25.931 1.00 52.62 210 LYS A C 1
ATOM 1651 O O . LYS A 1 210 ? 1.645 -14.797 -24.745 1.00 52.62 210 LYS A O 1
ATOM 1656 N N . ASP A 1 211 ? 2.005 -15.635 -26.809 1.00 52.41 211 ASP A N 1
ATOM 1657 C CA . ASP A 1 211 ? 2.112 -17.053 -26.463 1.00 52.41 211 ASP A CA 1
ATOM 1658 C C . ASP A 1 211 ? 3.517 -17.347 -25.882 1.00 52.41 211 ASP A C 1
ATOM 1660 O O . ASP A 1 211 ? 4.298 -18.097 -26.465 1.00 52.41 211 ASP A O 1
ATOM 1664 N N . GLU A 1 212 ? 3.894 -16.713 -24.767 1.00 53.88 212 GLU A N 1
ATOM 1665 C CA . GLU A 1 212 ? 5.210 -16.897 -24.130 1.00 53.88 212 GLU A CA 1
ATOM 1666 C C . GLU A 1 212 ? 5.047 -17.505 -22.724 1.00 53.88 212 GLU A C 1
ATOM 1668 O O . GLU A 1 212 ? 4.460 -16.890 -21.840 1.00 53.88 212 GLU A O 1
ATOM 1673 N N . GLU A 1 213 ? 5.541 -18.743 -22.571 1.00 60.75 213 GLU A N 1
ATOM 1674 C CA . GLU A 1 213 ? 5.720 -19.564 -21.354 1.00 60.75 213 GLU A CA 1
ATOM 1675 C C . GLU A 1 213 ? 4.577 -19.565 -20.313 1.00 60.75 213 GLU A C 1
ATOM 1677 O O . GLU A 1 213 ? 4.477 -18.717 -19.426 1.00 60.75 213 GLU A O 1
ATOM 1682 N N . SER A 1 214 ? 3.739 -20.610 -20.341 1.00 66.06 214 SER A N 1
ATOM 1683 C CA . SER A 1 214 ? 2.683 -20.839 -19.338 1.00 66.06 214 SER A CA 1
ATOM 1684 C C . SER A 1 214 ? 3.207 -20.926 -17.901 1.00 66.06 214 SER A C 1
ATOM 1686 O O . SER A 1 214 ? 2.511 -20.538 -16.961 1.00 66.06 214 SER A O 1
ATOM 1688 N N . ASP A 1 215 ? 4.426 -21.435 -17.727 1.00 71.75 215 ASP A N 1
ATOM 1689 C CA . ASP A 1 215 ? 4.951 -21.819 -16.418 1.00 71.75 215 ASP A CA 1
ATOM 1690 C C . ASP A 1 215 ? 5.465 -20.610 -15.621 1.00 71.75 215 ASP A C 1
ATOM 1692 O O . ASP A 1 215 ? 5.198 -20.502 -14.420 1.00 71.75 215 ASP A O 1
ATOM 1696 N N . SER A 1 216 ? 6.134 -19.658 -16.282 1.00 79.00 216 SER A N 1
ATOM 1697 C CA . SER A 1 216 ? 6.588 -18.402 -15.665 1.00 79.00 216 SER A CA 1
ATOM 1698 C C . SER A 1 216 ? 5.402 -17.508 -15.299 1.00 79.00 216 SER A C 1
ATOM 1700 O O . SER A 1 216 ? 5.311 -17.047 -14.157 1.00 79.00 216 SER A O 1
ATOM 1702 N N . ASN A 1 217 ? 4.420 -17.384 -16.198 1.00 83.06 217 ASN A N 1
ATOM 1703 C CA . ASN A 1 217 ? 3.193 -16.623 -15.958 1.00 83.06 217 ASN A CA 1
ATOM 1704 C C . ASN A 1 217 ? 2.367 -17.170 -14.784 1.00 83.06 217 ASN A C 1
ATOM 1706 O O . ASN A 1 217 ? 1.854 -16.400 -13.961 1.00 83.06 217 ASN A O 1
ATOM 1710 N N . PHE A 1 218 ? 2.260 -18.498 -14.662 1.00 87.81 218 PHE A N 1
ATOM 1711 C CA . PHE A 1 218 ? 1.593 -19.122 -13.520 1.00 87.81 218 PHE A CA 1
ATOM 1712 C C . PHE A 1 218 ? 2.323 -18.803 -12.210 1.00 87.81 218 PHE A C 1
ATOM 1714 O O . PHE A 1 218 ? 1.691 -18.391 -11.233 1.00 87.81 218 PHE A O 1
ATOM 1721 N N . LEU A 1 219 ? 3.654 -18.930 -12.194 1.00 92.31 219 LEU A N 1
ATOM 1722 C CA . LEU A 1 219 ? 4.461 -18.630 -11.014 1.00 92.31 219 LEU A CA 1
ATOM 1723 C C . LEU A 1 219 ? 4.367 -17.149 -10.610 1.00 92.31 219 LEU A C 1
ATOM 1725 O O . LEU A 1 219 ? 4.208 -16.851 -9.425 1.00 92.31 219 LEU A O 1
ATOM 1729 N N . GLY A 1 220 ? 4.392 -16.225 -11.574 1.00 92.38 220 GLY A N 1
ATOM 1730 C CA . GLY A 1 220 ? 4.193 -14.794 -11.326 1.00 92.38 220 GLY A CA 1
ATOM 1731 C C . GLY A 1 220 ? 2.810 -14.483 -10.746 1.00 92.38 220 GLY A C 1
ATOM 1732 O O . GLY A 1 220 ? 2.695 -13.731 -9.777 1.00 92.38 220 GLY A O 1
ATOM 1733 N N . THR A 1 221 ? 1.762 -15.147 -11.244 1.00 91.62 221 THR A N 1
ATOM 1734 C CA . THR A 1 221 ? 0.402 -15.034 -10.685 1.00 91.62 221 THR A CA 1
ATOM 1735 C C . THR A 1 221 ? 0.331 -15.556 -9.244 1.00 91.62 221 THR A C 1
ATOM 1737 O O . THR A 1 221 ? -0.319 -14.943 -8.392 1.00 91.62 221 THR A O 1
ATOM 1740 N N . MET A 1 222 ? 1.024 -16.657 -8.928 1.00 94.94 222 MET A N 1
ATOM 1741 C CA . MET A 1 222 ? 1.114 -17.174 -7.554 1.00 94.94 222 MET A CA 1
ATOM 1742 C C . MET A 1 222 ? 1.811 -16.185 -6.614 1.00 94.94 222 MET A C 1
ATOM 1744 O O . MET A 1 222 ? 1.338 -15.972 -5.494 1.00 94.94 222 MET A O 1
ATOM 1748 N N . TRP A 1 223 ? 2.884 -15.530 -7.069 1.00 96.75 223 TRP A N 1
ATOM 1749 C CA . TRP A 1 223 ? 3.520 -14.445 -6.318 1.00 96.75 223 TRP A CA 1
ATOM 1750 C C . TRP A 1 223 ? 2.563 -13.273 -6.091 1.00 96.75 223 TRP A C 1
ATOM 1752 O O . TRP A 1 223 ? 2.427 -12.823 -4.953 1.00 96.75 223 TRP A O 1
ATOM 1762 N N . ALA A 1 224 ? 1.829 -12.836 -7.118 1.00 96.44 224 ALA A N 1
ATOM 1763 C CA . ALA A 1 224 ? 0.844 -11.762 -6.987 1.00 96.44 224 ALA A CA 1
ATOM 1764 C C . ALA A 1 224 ? -0.262 -12.101 -5.963 1.00 96.44 224 ALA A C 1
ATOM 1766 O O . ALA A 1 224 ? -0.635 -11.254 -5.147 1.00 96.44 224 ALA A O 1
ATOM 1767 N N . LEU A 1 225 ? -0.738 -13.354 -5.930 1.00 96.62 225 LEU A N 1
ATOM 1768 C CA . LEU A 1 225 ? -1.684 -13.833 -4.911 1.00 96.62 225 LEU A CA 1
ATOM 1769 C C . LEU A 1 225 ? -1.072 -13.857 -3.504 1.00 96.62 225 LEU A C 1
ATOM 1771 O O . LEU A 1 225 ? -1.727 -13.461 -2.536 1.00 96.62 225 LEU A O 1
ATOM 1775 N N . ALA A 1 226 ? 0.183 -14.289 -3.367 1.00 97.88 226 ALA A N 1
ATOM 1776 C CA . ALA A 1 226 ? 0.880 -14.277 -2.083 1.00 97.88 226 ALA A CA 1
ATOM 1777 C C . ALA A 1 226 ? 1.046 -12.841 -1.548 1.00 97.88 226 ALA A C 1
ATOM 1779 O O . ALA A 1 226 ? 0.818 -12.586 -0.361 1.00 97.88 226 ALA A O 1
ATOM 1780 N N . VAL A 1 227 ? 1.364 -11.888 -2.429 1.00 97.94 227 VAL A N 1
ATOM 1781 C CA . VAL A 1 227 ? 1.444 -10.455 -2.107 1.00 97.94 227 VAL A CA 1
ATOM 1782 C C . VAL A 1 227 ? 0.084 -9.913 -1.676 1.00 97.94 227 VAL A C 1
ATOM 1784 O O . VAL A 1 227 ? -0.007 -9.269 -0.631 1.00 97.94 227 VAL A O 1
ATOM 1787 N N . LEU A 1 228 ? -0.981 -10.222 -2.420 1.00 97.31 228 LEU A N 1
ATOM 1788 C CA . LEU A 1 228 ? -2.359 -9.844 -2.095 1.00 97.31 228 LEU A CA 1
ATOM 1789 C C . LEU A 1 228 ? -2.760 -10.283 -0.677 1.00 97.31 228 LEU A C 1
ATOM 1791 O O . LEU A 1 228 ? -3.282 -9.479 0.107 1.00 97.31 228 LEU A O 1
ATOM 1795 N N . ILE A 1 229 ? -2.500 -11.547 -0.331 1.00 97.69 229 ILE A N 1
ATOM 1796 C CA . ILE A 1 229 ? -2.805 -12.101 0.996 1.00 97.69 229 ILE A CA 1
ATOM 1797 C C . ILE A 1 229 ? -1.955 -11.414 2.069 1.00 97.69 229 ILE A C 1
ATOM 1799 O O . ILE A 1 229 ? -2.476 -11.067 3.135 1.00 97.69 229 ILE A O 1
ATOM 1803 N N . SER A 1 230 ? -0.671 -11.181 1.790 1.00 97.88 230 SER A N 1
ATOM 1804 C CA . SER A 1 230 ? 0.248 -10.538 2.729 1.00 97.88 230 SER A CA 1
ATOM 1805 C C . SER A 1 230 ? -0.140 -9.086 3.023 1.00 97.88 230 SER A C 1
ATOM 1807 O O . SER A 1 230 ? -0.263 -8.711 4.190 1.00 97.88 230 SER A O 1
ATOM 1809 N N . LEU A 1 231 ? -0.425 -8.284 1.990 1.00 96.81 231 LEU A N 1
ATOM 1810 C CA . LEU A 1 231 ? -0.871 -6.891 2.125 1.00 96.81 231 LEU A CA 1
ATOM 1811 C C . LEU A 1 231 ? -2.218 -6.791 2.843 1.00 96.81 231 LEU A C 1
ATOM 1813 O O . LEU A 1 231 ? -2.382 -5.965 3.743 1.00 96.81 231 LEU A O 1
ATOM 1817 N N . SER A 1 232 ? -3.165 -7.671 2.506 1.00 97.12 232 SER A N 1
ATOM 1818 C CA . SER A 1 232 ? -4.466 -7.723 3.184 1.00 97.12 232 SER A CA 1
ATOM 1819 C C . SER A 1 232 ? -4.294 -8.064 4.665 1.00 97.12 232 SER A C 1
ATOM 1821 O O . SER A 1 232 ? -4.845 -7.381 5.527 1.00 97.12 232 SER A O 1
ATOM 1823 N N . SER A 1 233 ? -3.459 -9.055 4.982 1.00 97.38 233 SER A N 1
ATOM 1824 C CA . SER A 1 233 ?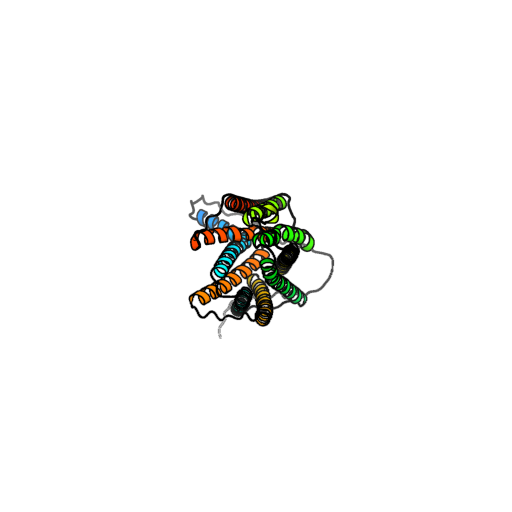 -3.149 -9.436 6.365 1.00 97.38 233 SER A CA 1
ATOM 1825 C C . SER A 1 233 ? -2.449 -8.304 7.125 1.00 97.38 233 SER A C 1
ATOM 1827 O O . SER A 1 233 ? -2.815 -8.011 8.263 1.00 97.38 233 SER A O 1
ATOM 1829 N N . ALA A 1 234 ? -1.492 -7.617 6.495 1.00 97.44 234 ALA A N 1
ATOM 1830 C CA . ALA A 1 234 ? -0.804 -6.464 7.070 1.00 97.44 234 ALA A CA 1
ATOM 1831 C C . ALA A 1 234 ? -1.763 -5.294 7.344 1.00 97.44 234 ALA A C 1
ATOM 1833 O O . ALA A 1 234 ? -1.711 -4.678 8.410 1.00 97.44 234 ALA A O 1
ATOM 1834 N N . CYS A 1 235 ? -2.699 -5.018 6.431 1.00 97.06 235 CYS A N 1
ATOM 1835 C CA . CYS A 1 235 ? -3.755 -4.027 6.641 1.00 97.06 235 CYS A CA 1
ATOM 1836 C C . CYS A 1 235 ? -4.566 -4.343 7.909 1.00 97.06 235 CYS A C 1
ATOM 1838 O O . CYS A 1 235 ? -4.767 -3.478 8.764 1.00 97.06 235 CYS A O 1
ATOM 1840 N N . ILE A 1 236 ? -4.949 -5.609 8.086 1.00 97.44 236 ILE A N 1
ATOM 1841 C CA . ILE A 1 236 ? -5.719 -6.084 9.239 1.00 97.44 236 ILE A CA 1
ATOM 1842 C C . ILE A 1 236 ? -4.934 -6.032 10.549 1.00 97.44 236 ILE A C 1
ATOM 1844 O O . ILE A 1 236 ? -5.449 -5.539 11.559 1.00 97.44 236 ILE A O 1
ATOM 1848 N N . VAL A 1 237 ? -3.687 -6.502 10.554 1.00 96.75 237 VAL A N 1
ATOM 1849 C CA . VAL A 1 237 ? -2.825 -6.429 11.742 1.00 96.75 237 VAL A CA 1
ATOM 1850 C C . VAL A 1 237 ? -2.590 -4.969 12.124 1.00 96.75 237 VAL A C 1
ATOM 1852 O O . VAL A 1 237 ? -2.732 -4.618 13.297 1.00 96.75 237 VAL A O 1
ATOM 1855 N N . THR A 1 238 ? -2.334 -4.103 11.140 1.00 96.38 238 THR A N 1
ATOM 1856 C CA . THR A 1 238 ? -2.216 -2.657 11.346 1.00 96.38 238 THR A CA 1
ATOM 1857 C C . THR A 1 238 ? -3.497 -2.099 11.962 1.00 96.38 238 THR A C 1
ATOM 1859 O O . THR A 1 238 ? -3.434 -1.524 13.044 1.00 96.38 238 THR A O 1
ATOM 1862 N N . ARG A 1 239 ? -4.676 -2.337 11.373 1.00 95.69 239 ARG A N 1
ATOM 1863 C CA . ARG A 1 239 ? -5.969 -1.880 11.918 1.00 95.69 239 ARG A CA 1
ATOM 1864 C C . ARG A 1 239 ? -6.168 -2.307 13.373 1.00 95.69 239 ARG A C 1
ATOM 1866 O O . ARG A 1 239 ? -6.514 -1.479 14.214 1.00 95.69 239 ARG A O 1
ATOM 1873 N N . LYS A 1 240 ? -5.896 -3.572 13.691 1.00 94.38 240 LYS A N 1
ATOM 1874 C CA . LYS A 1 240 ? -6.047 -4.114 15.048 1.00 94.38 240 LYS A CA 1
ATOM 1875 C C . LYS A 1 240 ? -5.092 -3.465 16.051 1.00 94.38 240 LYS A C 1
ATOM 1877 O O . LYS A 1 240 ? -5.512 -3.110 17.150 1.00 94.38 240 LYS A O 1
ATOM 1882 N N . LEU A 1 241 ? -3.825 -3.281 15.679 1.00 93.19 241 LEU A N 1
ATOM 1883 C CA . LEU A 1 241 ? -2.839 -2.587 16.514 1.00 93.19 241 LEU A CA 1
ATOM 1884 C C . LEU A 1 241 ? -3.220 -1.118 16.722 1.00 93.19 241 LEU A C 1
ATOM 1886 O O . LEU A 1 241 ? -3.090 -0.588 17.824 1.00 93.19 241 LEU A O 1
ATOM 1890 N N . ARG A 1 242 ? -3.757 -0.474 15.684 1.00 92.25 242 ARG A N 1
ATOM 1891 C CA . ARG A 1 242 ? -4.198 0.922 15.727 1.00 92.25 242 ARG A CA 1
ATOM 1892 C C . ARG A 1 242 ? -5.455 1.122 16.576 1.00 92.25 242 ARG A C 1
ATOM 1894 O O . ARG A 1 242 ? -5.525 2.124 17.280 1.00 92.25 242 ARG A O 1
ATOM 1901 N N . GLN A 1 243 ? -6.391 0.175 16.615 1.00 89.25 243 GLN A N 1
ATOM 1902 C CA . GLN A 1 243 ? -7.542 0.231 17.536 1.00 89.25 243 GLN A CA 1
ATOM 1903 C C . GLN A 1 243 ? -7.131 0.178 19.017 1.00 89.25 243 GLN A C 1
ATOM 1905 O O . GLN A 1 243 ? -7.825 0.719 19.869 1.00 89.25 243 GLN A O 1
ATOM 1910 N N . GLN A 1 244 ? -5.992 -0.448 19.322 1.00 86.12 244 GLN A N 1
ATOM 1911 C CA . GLN A 1 244 ? -5.452 -0.572 20.681 1.00 86.12 244 GLN A CA 1
ATOM 1912 C C . GLN A 1 244 ? -4.466 0.553 21.042 1.00 86.12 244 GLN A C 1
ATOM 1914 O O . GLN A 1 244 ? -3.899 0.541 22.135 1.00 86.12 244 GLN A O 1
ATOM 1919 N N . SER A 1 245 ? -4.227 1.496 20.123 1.00 80.06 245 SER A N 1
ATOM 1920 C CA . SER A 1 245 ? -3.195 2.525 20.270 1.00 80.06 245 SER A CA 1
ATOM 1921 C C . SER A 1 245 ? -3.600 3.628 21.245 1.00 80.06 245 SER A C 1
ATOM 1923 O O . SER A 1 245 ? -4.615 4.305 21.052 1.00 80.06 245 SER A O 1
ATOM 1925 N N . VAL A 1 246 ? -2.756 3.877 22.249 1.00 72.81 246 VAL A N 1
ATOM 1926 C CA . VAL A 1 246 ? -2.947 4.984 23.203 1.00 72.81 246 VAL A CA 1
ATOM 1927 C C . VAL A 1 246 ? -2.551 6.309 22.549 1.00 72.81 246 VAL A C 1
ATOM 1929 O O . VAL A 1 246 ? -3.298 7.281 22.613 1.00 72.81 246 VAL A O 1
ATOM 1932 N N . SER A 1 247 ? -1.418 6.338 21.838 1.00 74.69 247 SER A N 1
ATOM 1933 C CA . SER A 1 247 ? -0.938 7.521 21.115 1.00 74.69 247 SER A CA 1
ATOM 1934 C C . SER A 1 247 ? -1.175 7.376 19.614 1.00 74.69 247 SER A C 1
ATOM 1936 O O . SER A 1 247 ? -0.797 6.380 18.999 1.00 74.69 247 SER A O 1
ATOM 1938 N N . GLU A 1 248 ? -1.815 8.370 18.993 1.00 72.94 248 GLU A N 1
ATOM 1939 C CA . GLU A 1 248 ? -2.124 8.309 17.560 1.00 72.94 248 GLU A CA 1
ATOM 1940 C C . GLU A 1 248 ? -0.864 8.354 16.701 1.00 72.94 248 GLU A C 1
ATOM 1942 O O . GLU A 1 248 ? -0.673 7.483 15.857 1.00 72.94 248 GLU A O 1
ATOM 1947 N N . SER A 1 249 ? 0.011 9.329 16.919 1.00 76.38 249 SER A N 1
ATOM 1948 C CA . SER A 1 249 ? 1.175 9.524 16.054 1.00 76.38 249 SER A CA 1
ATOM 1949 C C . SER A 1 249 ? 2.280 8.513 16.349 1.00 76.38 249 SER A C 1
ATOM 1951 O O . SER A 1 249 ? 2.881 7.966 15.430 1.00 76.38 249 SER A O 1
ATOM 1953 N N . CYS A 1 250 ? 2.516 8.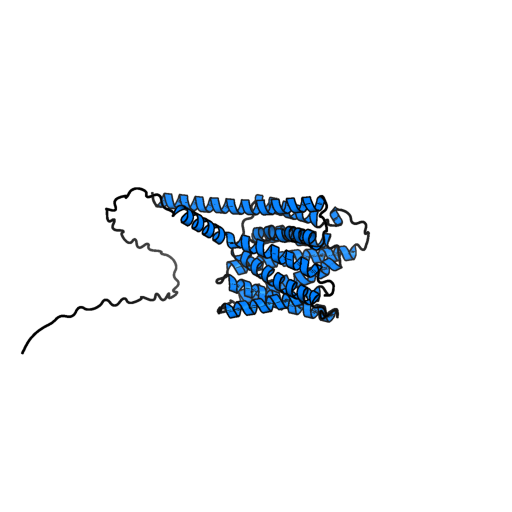199 17.623 1.00 80.00 250 CYS A N 1
ATOM 1954 C CA . CYS A 1 250 ? 3.688 7.417 18.024 1.00 80.00 250 CYS A CA 1
ATOM 1955 C C . CYS A 1 250 ? 3.584 5.958 17.587 1.00 80.00 250 CYS A C 1
ATOM 1957 O O . CYS A 1 250 ? 4.530 5.422 17.017 1.00 80.00 250 CYS A O 1
ATOM 1959 N N . ASP A 1 251 ? 2.412 5.344 17.746 1.00 85.31 251 ASP A N 1
ATOM 1960 C CA . ASP A 1 251 ? 2.224 3.945 17.361 1.00 85.31 251 ASP A CA 1
ATOM 1961 C C . ASP A 1 251 ? 2.285 3.778 15.829 1.00 85.31 251 ASP A C 1
ATOM 1963 O O . ASP A 1 251 ? 2.769 2.760 15.339 1.00 85.31 251 ASP A O 1
ATOM 1967 N N . SER A 1 252 ? 1.873 4.798 15.057 1.00 91.25 252 SER A N 1
ATOM 1968 C CA . SER A 1 252 ? 2.047 4.821 13.593 1.00 91.25 252 SER A CA 1
ATOM 1969 C C . SER A 1 252 ? 3.518 4.932 13.201 1.00 91.25 252 SER A C 1
ATOM 1971 O O . SER A 1 252 ? 3.948 4.246 12.274 1.00 91.25 252 SER A O 1
ATOM 1973 N N . LEU A 1 253 ? 4.300 5.764 13.899 1.00 93.94 253 LEU A N 1
ATOM 1974 C CA . LEU A 1 253 ? 5.741 5.883 13.657 1.00 93.94 253 LEU A CA 1
ATOM 1975 C C . LEU A 1 253 ? 6.469 4.580 13.993 1.00 93.94 253 LEU A C 1
ATOM 1977 O O . LEU A 1 253 ? 7.348 4.178 13.247 1.00 93.94 253 LEU A O 1
ATOM 1981 N N . ILE A 1 254 ? 6.081 3.869 15.054 1.00 93.50 254 ILE A N 1
ATOM 1982 C CA . ILE A 1 254 ? 6.699 2.580 15.404 1.00 93.50 254 ILE A CA 1
ATOM 1983 C C . ILE A 1 254 ? 6.375 1.506 14.356 1.00 93.50 254 ILE A C 1
ATOM 1985 O O . ILE A 1 254 ? 7.261 0.757 13.947 1.00 93.50 254 ILE A O 1
ATOM 1989 N N . LEU A 1 255 ? 5.126 1.446 13.881 1.00 94.25 255 LEU A N 1
ATOM 1990 C CA . LEU A 1 255 ? 4.739 0.561 12.777 1.00 94.25 255 LEU A CA 1
ATOM 1991 C C . LEU A 1 255 ? 5.541 0.865 11.504 1.00 94.25 255 LEU A C 1
ATOM 1993 O O . LEU A 1 255 ? 6.049 -0.054 10.861 1.00 94.25 255 LEU A O 1
ATOM 1997 N N . THR A 1 256 ? 5.691 2.151 11.180 1.00 95.88 256 THR A N 1
ATOM 1998 C CA . THR A 1 256 ? 6.458 2.626 10.017 1.00 95.88 256 THR A CA 1
ATOM 1999 C C . THR A 1 256 ? 7.952 2.337 10.176 1.00 95.88 256 THR A C 1
ATOM 2001 O O . THR A 1 256 ? 8.595 1.919 9.218 1.00 95.88 256 THR A O 1
ATOM 2004 N N . LEU A 1 257 ? 8.494 2.466 11.391 1.00 96.38 257 LEU A N 1
ATOM 2005 C CA . LEU A 1 257 ? 9.880 2.145 11.721 1.00 96.38 257 LEU A CA 1
ATOM 2006 C C . LEU A 1 257 ? 10.177 0.665 11.495 1.00 96.38 257 LEU A C 1
ATOM 2008 O O . LEU A 1 257 ? 11.136 0.332 10.808 1.00 96.38 257 LEU A O 1
ATOM 2012 N N . VAL A 1 258 ? 9.361 -0.232 12.054 1.00 96.38 258 VAL A N 1
ATOM 2013 C CA . VAL A 1 258 ? 9.598 -1.678 11.928 1.00 96.38 258 VAL A CA 1
ATOM 2014 C C . VAL A 1 258 ? 9.420 -2.145 10.483 1.00 96.38 258 VAL A C 1
ATOM 2016 O O . VAL A 1 258 ? 10.208 -2.968 10.020 1.00 96.38 258 VAL A O 1
ATOM 2019 N N . HIS A 1 259 ? 8.454 -1.580 9.748 1.00 96.50 259 HIS A N 1
ATOM 2020 C CA . HIS A 1 259 ? 8.361 -1.761 8.297 1.00 96.50 259 HIS A CA 1
ATOM 2021 C C . HIS A 1 259 ? 9.668 -1.319 7.626 1.00 96.50 259 HIS A C 1
ATOM 2023 O O . HIS A 1 259 ? 10.289 -2.116 6.924 1.00 96.50 259 HIS A O 1
ATOM 2029 N N . GLY A 1 260 ? 10.105 -0.080 7.870 1.00 97.19 260 GLY A N 1
ATOM 2030 C CA . GLY A 1 260 ? 11.315 0.491 7.285 1.00 97.19 260 GLY A CA 1
ATOM 2031 C C . GLY A 1 260 ? 12.547 -0.372 7.525 1.00 97.19 260 GLY A C 1
ATOM 2032 O O . GLY A 1 260 ? 13.248 -0.704 6.574 1.00 97.19 260 GLY A O 1
ATOM 2033 N N . VAL A 1 261 ? 12.770 -0.808 8.766 1.00 98.19 261 VAL A N 1
ATOM 2034 C CA . VAL A 1 261 ? 13.927 -1.632 9.143 1.00 98.19 261 VAL A CA 1
ATOM 2035 C C . VAL A 1 261 ? 13.901 -2.977 8.421 1.00 98.19 261 VAL A C 1
ATOM 2037 O O . VAL A 1 261 ? 14.909 -3.377 7.844 1.00 98.19 261 VAL A O 1
ATOM 2040 N N . LEU A 1 262 ? 12.758 -3.670 8.406 1.00 97.50 262 LEU A N 1
ATOM 2041 C CA . LEU A 1 262 ? 12.662 -4.987 7.773 1.00 97.50 262 LEU A CA 1
ATOM 2042 C C . LEU A 1 262 ? 12.771 -4.908 6.247 1.00 97.50 262 LEU A C 1
ATOM 2044 O O . LEU A 1 262 ? 13.464 -5.733 5.652 1.00 97.50 262 LEU A O 1
ATOM 2048 N N . VAL A 1 263 ? 12.168 -3.900 5.612 1.00 96.56 263 VAL A N 1
ATOM 2049 C CA . VAL A 1 263 ? 12.352 -3.654 4.172 1.00 96.56 263 VAL A CA 1
ATOM 2050 C C . VAL A 1 263 ? 13.809 -3.316 3.866 1.00 96.56 263 VAL A C 1
ATOM 2052 O O . VAL A 1 263 ? 14.374 -3.902 2.954 1.00 96.56 263 VAL A O 1
ATOM 2055 N N . THR A 1 264 ? 14.452 -2.458 4.663 1.00 97.00 264 THR A N 1
ATOM 2056 C CA . THR A 1 264 ? 15.874 -2.120 4.481 1.00 97.00 264 THR A CA 1
ATOM 2057 C C . THR A 1 264 ? 16.745 -3.370 4.526 1.00 97.00 264 THR A C 1
ATOM 2059 O O . THR A 1 264 ? 17.528 -3.600 3.613 1.00 97.00 264 THR A O 1
ATOM 2062 N N . ILE A 1 265 ? 16.598 -4.198 5.567 1.00 97.19 265 ILE A N 1
ATOM 2063 C CA . ILE A 1 265 ? 17.406 -5.413 5.742 1.00 97.19 265 ILE A CA 1
ATOM 2064 C C . ILE A 1 265 ? 17.184 -6.374 4.576 1.00 97.19 265 ILE A C 1
ATOM 2066 O O . ILE A 1 265 ? 18.140 -6.877 3.992 1.00 97.19 265 ILE A O 1
ATOM 2070 N N . THR A 1 266 ? 15.925 -6.635 4.233 1.00 95.81 266 THR A N 1
ATOM 2071 C CA . THR A 1 266 ? 15.597 -7.644 3.226 1.00 95.81 266 THR A CA 1
ATOM 2072 C C . THR A 1 266 ? 15.980 -7.200 1.811 1.00 95.81 266 THR A C 1
ATOM 2074 O O . THR A 1 266 ? 16.609 -7.978 1.095 1.00 95.81 266 THR A O 1
ATOM 2077 N N . CYS A 1 267 ? 15.723 -5.942 1.438 1.00 94.56 267 CYS A N 1
ATOM 2078 C CA . CYS A 1 267 ? 16.183 -5.372 0.171 1.00 94.56 267 CYS A CA 1
ATOM 2079 C C . CYS A 1 267 ? 17.713 -5.275 0.104 1.00 94.56 267 CYS A C 1
ATOM 2081 O O . CYS A 1 267 ? 18.276 -5.585 -0.938 1.00 94.56 267 CYS A O 1
ATOM 2083 N N . ALA A 1 268 ? 18.407 -4.934 1.199 1.00 94.94 268 ALA A N 1
ATOM 2084 C CA . ALA A 1 268 ? 19.873 -4.907 1.218 1.00 94.94 268 ALA A CA 1
ATOM 2085 C C . ALA A 1 268 ? 20.484 -6.296 0.983 1.00 94.94 268 ALA A C 1
ATOM 2087 O O . ALA A 1 268 ? 21.435 -6.431 0.211 1.00 94.94 268 ALA A O 1
ATOM 2088 N N . ILE A 1 269 ? 19.935 -7.331 1.631 1.00 95.12 269 ILE A N 1
ATOM 2089 C CA . ILE A 1 269 ? 20.373 -8.717 1.426 1.00 95.12 269 ILE A CA 1
ATOM 2090 C C . ILE A 1 269 ? 20.166 -9.107 -0.037 1.00 95.12 269 ILE A C 1
ATOM 2092 O O . ILE A 1 269 ? 21.113 -9.554 -0.677 1.00 95.12 269 ILE A O 1
ATOM 2096 N N . LEU A 1 270 ? 18.966 -8.898 -0.585 1.00 92.81 270 LEU A N 1
ATOM 2097 C CA . LEU A 1 270 ? 18.671 -9.261 -1.972 1.00 92.81 270 LEU A CA 1
ATOM 2098 C C . LEU A 1 270 ? 19.527 -8.486 -2.971 1.00 92.81 270 LEU A C 1
ATOM 2100 O O . LEU A 1 270 ? 20.111 -9.105 -3.850 1.00 92.81 270 LEU A O 1
ATOM 2104 N N . ASN A 1 271 ? 19.683 -7.172 -2.808 1.00 91.38 271 ASN A N 1
ATOM 2105 C CA . ASN A 1 271 ? 20.503 -6.377 -3.720 1.00 91.38 271 ASN A CA 1
ATOM 2106 C C . ASN A 1 271 ? 21.978 -6.815 -3.688 1.00 91.38 271 ASN A C 1
ATOM 2108 O O . ASN A 1 271 ? 22.635 -6.873 -4.722 1.00 91.38 271 ASN A O 1
ATOM 2112 N N . THR A 1 272 ? 22.479 -7.225 -2.515 1.00 92.94 272 THR A N 1
ATOM 2113 C CA . THR A 1 272 ? 23.832 -7.794 -2.373 1.00 92.94 272 THR A CA 1
ATOM 2114 C C . THR A 1 272 ? 23.971 -9.154 -3.054 1.00 92.94 272 THR A C 1
ATOM 2116 O O . THR A 1 272 ? 25.021 -9.437 -3.621 1.00 92.94 272 THR A O 1
ATOM 2119 N N . LEU A 1 273 ? 22.933 -9.995 -3.008 1.00 93.00 273 LEU A N 1
ATOM 2120 C CA . LEU A 1 273 ? 22.937 -11.305 -3.666 1.00 93.00 273 LEU A CA 1
ATOM 2121 C C . LEU A 1 273 ? 22.835 -11.197 -5.191 1.00 93.00 273 LEU A C 1
ATOM 2123 O O . LEU A 1 273 ? 23.453 -11.994 -5.888 1.00 93.00 273 LEU A O 1
ATOM 2127 N N . ILE A 1 274 ? 22.061 -10.232 -5.694 1.00 89.12 274 ILE A N 1
ATOM 2128 C CA . ILE A 1 274 ? 21.912 -9.979 -7.134 1.00 89.12 274 ILE A CA 1
ATOM 2129 C C . ILE A 1 274 ? 23.169 -9.274 -7.678 1.00 89.12 274 ILE A C 1
ATOM 2131 O O . ILE A 1 274 ? 23.585 -9.547 -8.798 1.00 89.12 274 ILE A O 1
ATOM 2135 N N . GLY A 1 275 ? 23.829 -8.440 -6.866 1.00 86.31 275 GLY A N 1
ATOM 2136 C CA . GLY A 1 275 ? 25.058 -7.735 -7.246 1.00 86.31 275 GLY A CA 1
ATOM 2137 C C . GLY A 1 275 ? 24.820 -6.412 -7.979 1.00 86.31 275 GLY A C 1
ATOM 2138 O O . GLY A 1 275 ? 25.752 -5.873 -8.565 1.00 86.31 275 GLY A O 1
ATOM 2139 N N . GLU A 1 276 ? 23.602 -5.875 -7.909 1.00 83.19 276 GLU A N 1
ATOM 2140 C CA . GLU A 1 276 ? 23.130 -4.698 -8.661 1.00 83.19 276 GLU A CA 1
ATOM 2141 C C . GLU A 1 276 ? 23.174 -3.408 -7.823 1.00 83.19 276 GLU A C 1
ATOM 2143 O O . GLU A 1 276 ? 22.329 -2.527 -7.956 1.00 83.19 276 GLU A O 1
ATOM 2148 N N . TRP A 1 277 ? 24.138 -3.287 -6.904 1.00 87.69 277 TRP A N 1
ATOM 2149 C CA . TRP A 1 277 ? 24.338 -2.034 -6.171 1.00 87.69 277 TRP A CA 1
ATOM 2150 C C . TRP A 1 277 ? 24.853 -0.947 -7.119 1.00 87.69 277 TRP A C 1
ATOM 2152 O O . TRP A 1 277 ? 25.983 -1.028 -7.608 1.00 87.69 277 TRP A O 1
ATOM 2162 N N . CYS A 1 278 ? 24.053 0.096 -7.320 1.00 81.44 278 CYS A N 1
ATOM 2163 C CA . CYS A 1 278 ? 24.356 1.215 -8.197 1.00 81.44 278 CYS A CA 1
ATOM 2164 C 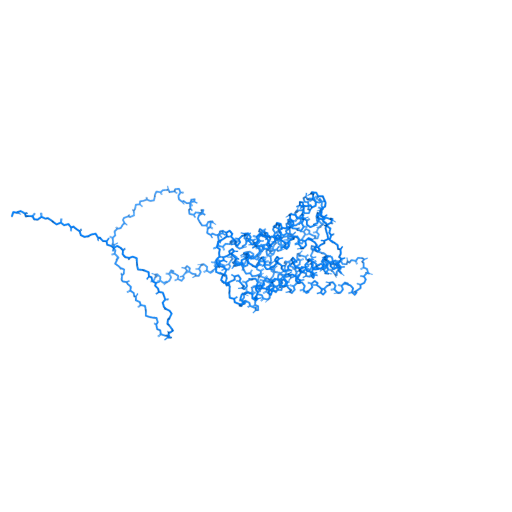C . CYS A 1 278 ? 24.248 2.533 -7.426 1.00 81.44 278 CYS A C 1
ATOM 2166 O O . CYS A 1 278 ? 23.166 3.063 -7.202 1.00 81.44 278 CYS A O 1
ATOM 2168 N N . VAL A 1 279 ? 25.391 3.123 -7.065 1.00 73.25 279 VAL A N 1
ATOM 2169 C CA . VAL A 1 279 ? 25.388 4.457 -6.453 1.00 73.25 279 VAL A CA 1
ATOM 2170 C C . VAL A 1 279 ? 24.954 5.478 -7.513 1.00 73.25 279 VAL A C 1
ATOM 2172 O O . VAL A 1 279 ? 25.680 5.638 -8.498 1.00 73.25 279 VAL A O 1
ATOM 2175 N N . PRO A 1 280 ? 23.832 6.207 -7.338 1.00 68.81 280 PRO A N 1
ATOM 2176 C CA . PRO A 1 280 ? 23.419 7.213 -8.307 1.00 68.81 280 PRO A CA 1
ATOM 2177 C C . PRO A 1 280 ? 24.466 8.333 -8.351 1.00 68.81 280 PRO A C 1
ATOM 2179 O O . PRO A 1 280 ? 24.641 9.083 -7.392 1.00 68.81 280 PRO A O 1
ATOM 2182 N N . ILE A 1 281 ? 25.192 8.426 -9.469 1.00 70.38 281 ILE A N 1
ATOM 2183 C CA . ILE A 1 281 ? 26.257 9.425 -9.674 1.00 70.38 281 ILE A CA 1
ATOM 2184 C C . ILE A 1 281 ? 25.656 10.779 -10.089 1.00 70.38 281 ILE A C 1
ATOM 2186 O O . ILE A 1 281 ? 26.243 11.831 -9.841 1.00 70.38 281 ILE A O 1
ATOM 2190 N N . ASP A 1 282 ? 24.471 10.761 -10.703 1.00 87.19 282 ASP A N 1
ATOM 2191 C CA . ASP A 1 282 ? 23.778 11.953 -11.185 1.00 87.19 282 ASP A CA 1
ATOM 2192 C C . ASP A 1 282 ? 22.879 12.585 -10.106 1.00 87.19 282 ASP A C 1
ATOM 2194 O O . ASP A 1 282 ? 22.125 11.904 -9.405 1.00 87.19 282 ASP A O 1
ATOM 2198 N N . VAL A 1 283 ? 22.912 13.919 -10.017 1.00 89.75 283 VAL A N 1
ATOM 2199 C CA . VAL A 1 283 ? 22.116 14.711 -9.064 1.00 89.75 283 VAL A CA 1
ATOM 2200 C C . VAL A 1 283 ? 20.622 14.509 -9.307 1.00 89.75 283 VAL A C 1
ATOM 2202 O O . VAL A 1 283 ? 19.846 14.465 -8.355 1.00 89.75 283 VAL A O 1
ATOM 2205 N N . THR A 1 284 ? 20.210 14.342 -10.565 1.00 91.12 284 THR A N 1
ATOM 2206 C CA . THR A 1 284 ? 18.806 14.086 -10.905 1.00 91.12 284 THR A CA 1
ATOM 2207 C C . THR A 1 284 ? 18.326 12.747 -10.343 1.00 91.12 284 THR A C 1
ATOM 2209 O O . THR A 1 284 ? 17.281 12.698 -9.695 1.00 91.12 284 THR A O 1
ATOM 2212 N N . GLN A 1 285 ? 19.111 11.678 -10.511 1.00 90.56 285 GLN A N 1
ATOM 2213 C CA . GLN A 1 285 ? 18.791 10.355 -9.957 1.00 90.56 285 GLN A CA 1
ATOM 2214 C C . GLN A 1 285 ? 18.781 10.374 -8.423 1.00 90.56 285 GLN A C 1
ATOM 2216 O O . GLN A 1 285 ? 17.903 9.781 -7.798 1.00 90.56 285 GLN A O 1
ATOM 2221 N N . LEU A 1 286 ? 19.687 11.140 -7.806 1.00 90.81 286 LEU A N 1
ATOM 2222 C CA . LEU A 1 286 ? 19.658 11.370 -6.364 1.00 90.81 286 LEU A CA 1
ATOM 2223 C C . LEU A 1 286 ? 18.363 12.078 -5.928 1.00 90.81 286 LEU A C 1
ATOM 2225 O O . LEU A 1 286 ? 17.738 11.661 -4.956 1.00 90.81 286 LEU A O 1
ATOM 2229 N N . CYS A 1 287 ? 17.918 13.111 -6.649 1.00 93.12 287 CYS A N 1
ATOM 2230 C CA . CYS A 1 287 ? 16.648 13.789 -6.377 1.00 93.12 287 CYS A CA 1
ATOM 2231 C C . CYS A 1 287 ? 15.444 12.837 -6.478 1.00 93.12 287 CYS A C 1
ATOM 2233 O O . CYS A 1 287 ? 14.544 12.911 -5.639 1.00 93.12 287 CYS A O 1
ATOM 2235 N N . TYR A 1 288 ? 15.431 11.924 -7.454 1.00 94.19 288 TYR A N 1
ATOM 2236 C CA . TYR A 1 288 ? 14.381 10.907 -7.565 1.00 94.19 288 TYR A CA 1
ATOM 2237 C C . TYR A 1 288 ? 14.429 9.908 -6.408 1.00 94.19 288 TYR A C 1
ATOM 2239 O O . TYR A 1 288 ? 13.398 9.682 -5.778 1.00 94.19 288 TYR A O 1
ATOM 2247 N N . ALA A 1 289 ? 15.610 9.417 -6.026 1.00 93.25 289 ALA A N 1
ATOM 2248 C CA . ALA A 1 289 ? 15.782 8.547 -4.861 1.00 93.25 289 ALA A CA 1
ATOM 2249 C C . ALA A 1 289 ? 15.303 9.213 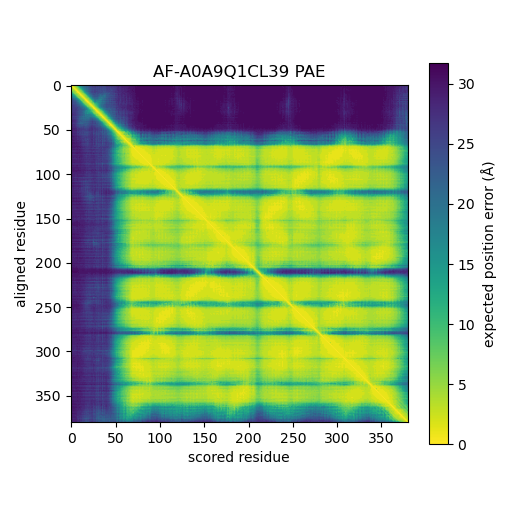-3.551 1.00 93.25 289 ALA A C 1
ATOM 2251 O O . ALA A 1 289 ? 14.615 8.588 -2.738 1.00 93.25 289 ALA A O 1
ATOM 2252 N N . LEU A 1 290 ? 15.586 10.510 -3.363 1.00 94.19 290 LEU A N 1
ATOM 2253 C CA . LEU A 1 290 ? 15.047 11.300 -2.246 1.00 94.19 290 LEU A CA 1
ATOM 2254 C C . LEU A 1 290 ? 13.513 11.393 -2.306 1.00 94.19 290 LEU A C 1
ATOM 2256 O O . LEU A 1 290 ? 12.841 11.253 -1.280 1.00 94.19 290 LEU A O 1
ATOM 2260 N N . GLY A 1 291 ? 12.955 11.602 -3.502 1.00 96.00 291 GLY A N 1
ATOM 2261 C CA . GLY A 1 291 ? 11.514 11.613 -3.756 1.00 96.00 291 GLY A CA 1
ATOM 2262 C C . GLY A 1 291 ? 10.834 10.285 -3.407 1.00 96.00 291 GLY A C 1
ATOM 2263 O O . GLY A 1 291 ? 9.799 10.298 -2.732 1.00 96.00 291 GLY A O 1
ATOM 2264 N N . ILE A 1 292 ? 11.444 9.153 -3.781 1.00 96.00 292 ILE A N 1
ATOM 2265 C CA . ILE A 1 292 ? 11.013 7.790 -3.420 1.00 96.00 292 ILE A CA 1
ATOM 2266 C C . ILE A 1 292 ? 10.977 7.638 -1.895 1.00 96.00 292 ILE A C 1
ATOM 2268 O O . ILE A 1 292 ? 9.957 7.240 -1.325 1.00 96.00 292 ILE A O 1
ATOM 2272 N N . GLY A 1 293 ? 12.069 8.000 -1.217 1.00 96.62 293 GLY A N 1
ATOM 2273 C CA . GLY A 1 293 ? 12.185 7.886 0.234 1.00 96.62 293 GLY A CA 1
ATOM 2274 C C . GLY A 1 293 ? 11.150 8.718 0.998 1.00 96.62 293 GLY A C 1
ATOM 2275 O O . GLY A 1 293 ? 10.431 8.195 1.855 1.00 96.62 293 GLY A O 1
ATOM 2276 N N . LEU A 1 294 ? 11.033 10.008 0.667 1.00 97.44 294 LEU A N 1
ATOM 2277 C CA . LEU A 1 294 ? 10.099 10.931 1.322 1.00 97.44 294 LEU A CA 1
ATOM 2278 C C . LEU A 1 294 ? 8.640 10.551 1.064 1.00 97.44 294 LEU A C 1
ATOM 2280 O O . LEU A 1 294 ? 7.849 10.464 2.007 1.00 97.44 294 LEU A O 1
ATOM 2284 N N . SER A 1 295 ? 8.288 10.291 -0.197 1.00 97.69 295 SER A N 1
ATOM 2285 C CA . SER A 1 295 ? 6.920 9.922 -0.571 1.00 97.69 295 SER A CA 1
ATOM 2286 C C . SER A 1 295 ? 6.528 8.579 0.042 1.00 97.69 295 SER A C 1
ATOM 2288 O O . SER A 1 295 ? 5.424 8.442 0.565 1.00 97.69 295 SER A O 1
ATOM 2290 N N . GLY A 1 296 ? 7.454 7.615 0.088 1.00 97.19 296 GLY A N 1
ATOM 2291 C CA . GLY A 1 296 ? 7.251 6.341 0.772 1.00 97.19 296 GLY A CA 1
ATOM 2292 C C . GLY A 1 296 ? 6.982 6.502 2.270 1.00 97.19 296 GLY A C 1
ATOM 2293 O O . GLY A 1 296 ? 6.033 5.905 2.785 1.00 97.19 296 GLY A O 1
ATOM 2294 N N . PHE A 1 297 ? 7.766 7.333 2.970 1.00 97.81 297 PHE A N 1
ATOM 2295 C CA . PHE A 1 297 ? 7.559 7.586 4.400 1.00 97.81 297 PHE A CA 1
ATOM 2296 C C . PHE A 1 297 ? 6.192 8.217 4.668 1.00 97.81 297 PHE A C 1
ATOM 2298 O O . PHE A 1 297 ? 5.412 7.668 5.449 1.00 97.81 297 PHE A O 1
ATOM 2305 N N . PHE A 1 298 ? 5.877 9.340 4.013 1.00 97.69 298 PHE A N 1
ATOM 2306 C CA . PHE A 1 298 ? 4.600 10.022 4.237 1.00 97.69 298 PHE A CA 1
ATOM 2307 C C . PHE A 1 298 ? 3.413 9.156 3.812 1.00 97.69 298 PHE A C 1
ATOM 2309 O O . PHE A 1 298 ? 2.420 9.103 4.540 1.00 97.69 298 PHE A O 1
ATOM 2316 N N . GLY A 1 299 ? 3.536 8.423 2.702 1.00 97.56 299 GLY A N 1
ATOM 2317 C CA . GLY A 1 299 ? 2.537 7.466 2.239 1.00 97.56 299 GLY A CA 1
ATOM 2318 C C . GLY A 1 299 ? 2.190 6.440 3.317 1.00 97.56 299 GLY A C 1
ATOM 2319 O O . GLY A 1 299 ? 1.032 6.358 3.734 1.00 97.56 299 GLY A O 1
ATOM 2320 N N . ILE A 1 300 ? 3.184 5.704 3.825 1.00 96.81 300 ILE A N 1
ATOM 2321 C CA . ILE A 1 300 ? 2.973 4.635 4.818 1.00 96.81 300 ILE A CA 1
ATOM 2322 C C . ILE A 1 300 ? 2.557 5.198 6.184 1.00 96.81 300 ILE A C 1
ATOM 2324 O O . ILE A 1 300 ? 1.652 4.654 6.825 1.00 96.81 300 ILE A O 1
ATOM 2328 N N . TYR A 1 301 ? 3.156 6.306 6.621 1.00 96.88 301 TYR A N 1
ATOM 2329 C CA . TYR A 1 301 ? 2.820 6.940 7.896 1.00 96.88 301 TYR A CA 1
ATOM 2330 C C . TYR A 1 301 ? 1.351 7.396 7.942 1.00 96.88 301 TYR A C 1
ATOM 2332 O O . TYR A 1 301 ? 0.618 7.064 8.883 1.00 96.88 301 TYR A O 1
ATOM 2340 N N . LEU A 1 302 ? 0.892 8.102 6.901 1.00 97.12 302 LEU A N 1
ATOM 2341 C CA . LEU A 1 302 ? -0.495 8.559 6.778 1.00 97.12 302 LEU A CA 1
ATOM 2342 C C . LEU A 1 302 ? -1.469 7.388 6.588 1.00 97.12 302 LEU A C 1
ATOM 2344 O O . LEU A 1 302 ? -2.556 7.400 7.169 1.00 97.12 302 LEU A O 1
ATOM 2348 N N . TYR A 1 303 ? -1.061 6.341 5.864 1.00 97.06 303 TYR A N 1
ATOM 2349 C CA . TYR A 1 303 ? -1.835 5.102 5.751 1.00 97.06 303 TYR A CA 1
ATOM 2350 C C . TYR A 1 303 ? -2.099 4.488 7.136 1.00 97.06 303 TYR A C 1
ATOM 2352 O O . TYR A 1 303 ? -3.247 4.226 7.503 1.00 97.06 303 TYR A O 1
ATOM 2360 N N . CYS A 1 304 ? -1.063 4.354 7.969 1.00 95.94 304 CYS A N 1
ATOM 2361 C CA . CYS A 1 304 ? -1.196 3.821 9.329 1.00 95.94 304 CYS A CA 1
ATOM 2362 C C . CYS A 1 304 ? -2.061 4.717 10.234 1.00 95.94 304 CYS A C 1
ATOM 2364 O O . CYS A 1 304 ? -2.821 4.219 11.073 1.00 95.94 304 CYS A O 1
ATOM 2366 N N . LEU A 1 305 ? -1.969 6.043 10.073 1.00 94.56 305 LEU A N 1
ATOM 2367 C CA . LEU A 1 305 ? -2.835 6.992 10.776 1.00 94.56 305 LEU A CA 1
ATOM 2368 C C . LEU A 1 305 ? -4.310 6.807 10.398 1.00 94.56 305 LEU A C 1
ATOM 2370 O O . LEU A 1 305 ? -5.153 6.776 11.298 1.00 94.56 305 LEU A O 1
ATOM 2374 N N . SER A 1 306 ? -4.617 6.626 9.109 1.00 94.94 306 SER A N 1
ATOM 2375 C CA . SER A 1 306 ? -5.995 6.443 8.628 1.00 94.94 306 SER A CA 1
ATOM 2376 C C . SER A 1 306 ? -6.681 5.234 9.273 1.00 94.94 306 SER A C 1
ATOM 2378 O O . SER A 1 306 ? -7.791 5.356 9.795 1.00 94.94 306 SER A O 1
ATOM 2380 N N . LEU A 1 307 ? -5.959 4.114 9.391 1.00 94.75 307 LEU A N 1
ATOM 2381 C CA . LEU A 1 307 ? -6.448 2.869 9.990 1.00 94.75 307 LEU A CA 1
ATOM 2382 C C . LEU A 1 307 ? -6.719 2.961 11.497 1.00 94.75 307 LEU A C 1
ATOM 2384 O O . LEU A 1 307 ? -7.267 2.023 12.068 1.00 94.75 307 LEU A O 1
ATOM 2388 N N . LYS A 1 308 ? -6.376 4.061 12.179 1.00 91.50 308 LYS A N 1
ATOM 2389 C CA . LYS A 1 308 ? -6.815 4.270 13.570 1.00 91.50 308 LYS A CA 1
ATOM 2390 C C . LYS A 1 308 ? -8.294 4.611 13.662 1.00 91.50 308 LYS A C 1
ATOM 2392 O O . LYS A 1 308 ? -8.971 4.143 14.571 1.00 91.50 308 LYS A O 1
ATOM 2397 N N . THR A 1 309 ? -8.789 5.408 12.726 1.00 87.69 309 THR A N 1
ATOM 2398 C CA . THR A 1 309 ? -10.147 5.962 12.784 1.00 87.69 309 THR A CA 1
ATOM 2399 C C . THR A 1 309 ? -11.080 5.227 11.832 1.00 87.69 309 THR A C 1
ATOM 2401 O O . THR A 1 309 ? -12.149 4.796 12.251 1.00 87.69 309 THR A O 1
ATOM 2404 N N . GLU A 1 310 ? -10.627 4.942 10.614 1.00 92.19 310 GLU A N 1
ATOM 2405 C CA . GLU A 1 310 ? -11.457 4.345 9.568 1.00 92.19 310 GLU A CA 1
ATOM 2406 C C . GLU A 1 310 ? -11.356 2.815 9.522 1.00 92.19 310 GLU A C 1
ATOM 2408 O O . GLU A 1 310 ? -10.322 2.222 9.849 1.00 92.19 310 GLU A O 1
ATOM 2413 N N . LYS A 1 311 ? -12.451 2.168 9.104 1.00 92.56 311 LYS A N 1
ATOM 2414 C CA . LYS A 1 311 ? -12.537 0.709 8.902 1.00 92.56 311 LYS A CA 1
ATOM 2415 C C . LYS A 1 311 ? -11.560 0.254 7.820 1.00 92.56 311 LYS A C 1
ATOM 2417 O O . LYS A 1 311 ? -11.327 0.979 6.852 1.00 92.56 311 LYS A O 1
ATOM 2422 N N . ALA A 1 312 ? -11.049 -0.972 7.935 1.00 94.44 312 ALA A N 1
ATOM 2423 C CA . ALA A 1 312 ? -10.034 -1.480 7.006 1.00 94.44 312 ALA A CA 1
ATOM 2424 C C . ALA A 1 312 ? -10.533 -1.502 5.552 1.00 94.44 312 ALA A C 1
ATOM 2426 O O . ALA A 1 312 ? -9.814 -1.083 4.646 1.00 94.44 312 ALA A O 1
ATOM 2427 N N . LEU A 1 313 ? -11.794 -1.902 5.342 1.00 94.31 313 LEU A N 1
ATOM 2428 C CA . LEU A 1 313 ? -12.420 -1.894 4.021 1.00 94.31 313 LEU A CA 1
ATOM 2429 C C . LEU A 1 313 ? -12.472 -0.485 3.416 1.00 94.31 313 LEU A C 1
ATOM 2431 O O . LEU A 1 313 ? -12.052 -0.291 2.279 1.00 94.31 313 LEU A O 1
ATOM 2435 N N . VAL A 1 314 ? -12.951 0.502 4.181 1.00 93.44 314 VAL A N 1
ATOM 2436 C CA . VAL A 1 314 ? -13.070 1.893 3.712 1.00 93.44 314 VAL A CA 1
ATOM 2437 C C . VAL A 1 314 ? -11.698 2.425 3.311 1.00 93.44 314 VAL A C 1
ATOM 2439 O O . VAL A 1 314 ? -11.545 2.948 2.210 1.00 93.44 314 VAL A O 1
ATOM 2442 N N . VAL A 1 315 ? -10.682 2.211 4.153 1.00 95.62 315 VAL A N 1
ATOM 2443 C CA . VAL A 1 315 ? -9.300 2.604 3.847 1.00 95.62 315 VAL A CA 1
ATOM 2444 C C . VAL A 1 315 ? -8.808 1.939 2.562 1.00 95.62 315 VAL A C 1
ATOM 2446 O O . VAL A 1 315 ? -8.291 2.630 1.690 1.00 95.62 315 VAL A O 1
ATOM 2449 N N . SER A 1 316 ? -9.004 0.628 2.407 1.00 95.19 316 SER A N 1
ATOM 2450 C CA . SER A 1 316 ? -8.534 -0.109 1.228 1.00 95.19 316 SER A CA 1
ATOM 2451 C C . SER A 1 316 ? -9.187 0.348 -0.082 1.00 95.19 316 SER A C 1
ATOM 2453 O O . SER A 1 316 ? -8.498 0.453 -1.093 1.00 95.19 316 SER A O 1
ATOM 2455 N N . VAL A 1 317 ? -10.486 0.680 -0.071 1.00 95.56 317 VAL A N 1
ATOM 2456 C CA . VAL A 1 317 ? -11.184 1.195 -1.257 1.00 95.56 317 VAL A CA 1
ATOM 2457 C C . VAL A 1 317 ? -10.732 2.620 -1.555 1.00 95.56 317 VAL A C 1
ATOM 2459 O O . VAL A 1 317 ? -10.357 2.909 -2.687 1.00 95.56 317 VAL A O 1
ATOM 2462 N N . VAL A 1 318 ? -10.700 3.511 -0.558 1.00 95.44 318 VAL A N 1
ATOM 2463 C CA . VAL A 1 318 ? -10.277 4.907 -0.771 1.00 95.44 318 VAL A CA 1
ATOM 2464 C C . VAL A 1 318 ? -8.817 4.977 -1.233 1.00 95.44 318 VAL A C 1
ATOM 2466 O O . VAL A 1 318 ? -8.494 5.818 -2.072 1.00 95.44 318 VAL A O 1
ATOM 2469 N N . PHE A 1 319 ? -7.960 4.055 -0.780 1.00 96.12 319 PHE A N 1
ATOM 2470 C CA . PHE A 1 319 ? -6.569 3.936 -1.226 1.00 96.12 319 PHE A CA 1
ATOM 2471 C C . PHE A 1 319 ? -6.423 3.751 -2.744 1.00 96.12 319 PHE A C 1
ATOM 2473 O O . PHE A 1 319 ? -5.448 4.221 -3.331 1.00 96.12 319 PHE A O 1
ATOM 2480 N N . THR A 1 320 ? -7.403 3.132 -3.413 1.00 94.38 320 THR A N 1
ATOM 2481 C CA . THR A 1 320 ? -7.387 2.972 -4.882 1.00 94.38 320 THR A CA 1
ATOM 2482 C C . THR A 1 320 ? -7.469 4.300 -5.637 1.00 94.38 320 THR A C 1
ATOM 2484 O O . THR A 1 320 ? -7.109 4.361 -6.807 1.00 94.38 320 THR A O 1
ATOM 2487 N N . THR A 1 321 ? -7.812 5.404 -4.963 1.00 94.19 321 THR A N 1
ATOM 2488 C CA . THR A 1 321 ? -7.691 6.762 -5.525 1.00 94.19 321 THR A CA 1
ATOM 2489 C C . THR A 1 321 ? -6.245 7.097 -5.915 1.00 94.19 321 THR A C 1
ATOM 2491 O O . THR A 1 321 ? -6.034 7.919 -6.803 1.00 94.19 321 THR A O 1
ATOM 2494 N N . SER A 1 322 ? -5.241 6.447 -5.309 1.00 94.69 322 SER A N 1
ATOM 2495 C CA . SER A 1 322 ? -3.828 6.584 -5.707 1.00 94.69 322 SER A CA 1
ATOM 2496 C C . SER A 1 322 ? -3.610 6.264 -7.184 1.00 94.69 322 SER A C 1
ATOM 2498 O O . SER A 1 322 ? -2.822 6.933 -7.841 1.00 94.69 322 SER A O 1
ATOM 2500 N N . ILE A 1 323 ? -4.369 5.310 -7.721 1.00 90.94 323 ILE A N 1
ATOM 2501 C CA . ILE A 1 323 ? -4.323 4.906 -9.122 1.00 90.94 323 ILE A CA 1
ATOM 2502 C C . ILE A 1 323 ? -4.771 6.063 -10.023 1.00 90.94 323 ILE A C 1
ATOM 2504 O O . ILE A 1 323 ? -4.070 6.445 -10.955 1.00 90.94 323 ILE A O 1
ATOM 2508 N N . PHE A 1 324 ? -5.914 6.676 -9.709 1.00 90.75 324 PHE A N 1
ATOM 2509 C CA . PHE A 1 324 ? -6.396 7.858 -10.424 1.00 90.75 324 PHE A CA 1
ATOM 2510 C C . PHE A 1 324 ? -5.390 9.017 -10.360 1.00 90.75 324 PHE A C 1
ATOM 2512 O O . PHE A 1 324 ? -5.108 9.652 -11.375 1.00 90.75 324 PHE A O 1
ATOM 2519 N N . MET A 1 325 ? -4.812 9.268 -9.181 1.00 93.00 325 MET A N 1
ATOM 2520 C CA . MET A 1 325 ? -3.800 10.315 -9.008 1.00 93.00 325 MET A CA 1
ATOM 2521 C C . MET A 1 325 ? -2.525 10.018 -9.807 1.00 93.00 325 MET A C 1
ATOM 2523 O O . MET A 1 325 ? -1.955 10.933 -10.398 1.00 93.00 325 MET A O 1
ATOM 2527 N N . ALA A 1 326 ? -2.101 8.754 -9.883 1.00 91.69 326 ALA A N 1
ATOM 2528 C CA . ALA A 1 326 ? -0.963 8.340 -10.698 1.00 91.69 326 ALA A CA 1
ATOM 2529 C C . ALA A 1 326 ? -1.212 8.619 -12.187 1.00 91.69 326 ALA A C 1
ATOM 2531 O O . ALA A 1 326 ? -0.329 9.155 -12.846 1.00 91.69 326 ALA A O 1
ATOM 2532 N N . TYR A 1 327 ? -2.426 8.375 -12.691 1.00 89.25 327 TYR A N 1
ATOM 2533 C CA . TYR A 1 327 ? -2.798 8.721 -14.068 1.00 89.25 327 TYR A CA 1
ATOM 2534 C C . TYR A 1 327 ? -2.761 10.227 -14.346 1.00 89.25 327 TYR A C 1
ATOM 2536 O O . TYR A 1 327 ? -2.329 10.639 -15.421 1.00 89.25 327 TYR A O 1
ATOM 2544 N N . ILE A 1 328 ? -3.168 11.065 -13.383 1.00 91.19 328 ILE A N 1
ATOM 2545 C CA . ILE A 1 328 ? -3.029 12.525 -13.515 1.00 91.19 328 ILE A CA 1
ATOM 2546 C C . ILE A 1 328 ? -1.556 12.900 -13.694 1.00 91.19 328 ILE A C 1
ATOM 2548 O O . ILE A 1 328 ? -1.230 13.696 -14.574 1.00 91.19 328 ILE A O 1
ATOM 2552 N N . PHE A 1 329 ? -0.664 12.325 -12.885 1.00 91.44 329 PHE A N 1
ATOM 2553 C CA . PHE A 1 329 ? 0.768 12.577 -13.025 1.00 91.44 329 PHE A CA 1
ATOM 2554 C C . PHE A 1 329 ? 1.340 11.999 -14.318 1.00 91.44 329 PHE A C 1
ATOM 2556 O O . PHE A 1 329 ? 2.157 12.665 -14.949 1.00 91.44 329 PHE A O 1
ATOM 2563 N N . GLN A 1 330 ? 0.891 10.817 -14.744 1.00 88.56 330 GLN A N 1
ATOM 2564 C CA . GLN A 1 330 ? 1.312 10.216 -16.008 1.00 88.56 330 GLN A CA 1
ATOM 2565 C C . GLN A 1 330 ? 0.986 11.127 -17.192 1.00 88.56 330 GLN A C 1
ATOM 2567 O O . GLN A 1 330 ? 1.867 11.468 -17.979 1.00 88.56 330 GLN A O 1
ATOM 2572 N N . PHE A 1 331 ? -0.247 11.626 -17.243 1.00 87.50 331 PHE A N 1
ATOM 2573 C CA . PHE A 1 331 ? -0.669 12.600 -18.243 1.00 87.50 331 PHE A CA 1
ATOM 2574 C C . PHE A 1 331 ? 0.135 13.911 -18.167 1.00 87.50 331 PHE A C 1
ATOM 2576 O O . PHE A 1 331 ? 0.567 14.441 -19.191 1.00 87.50 331 PHE A O 1
ATOM 2583 N N . ALA A 1 332 ? 0.346 14.443 -16.959 1.00 90.56 332 ALA A N 1
ATOM 2584 C CA . ALA A 1 332 ? 1.001 15.735 -16.771 1.00 90.56 332 ALA A CA 1
ATOM 2585 C C . ALA A 1 332 ? 2.508 15.715 -17.079 1.00 90.56 332 ALA A C 1
ATOM 2587 O O . ALA A 1 332 ? 3.037 16.722 -17.543 1.00 90.56 332 ALA A O 1
ATOM 2588 N N . ILE A 1 333 ? 3.192 14.602 -16.792 1.00 91.31 333 ILE A N 1
ATOM 2589 C CA . ILE A 1 333 ? 4.657 14.487 -16.873 1.00 91.31 333 ILE A CA 1
ATOM 2590 C C . ILE A 1 333 ? 5.090 13.784 -18.160 1.00 91.31 333 ILE A C 1
ATOM 2592 O O . ILE A 1 333 ? 6.024 14.238 -18.814 1.00 91.31 333 ILE A O 1
ATOM 2596 N N . PHE A 1 334 ? 4.424 12.686 -18.521 1.00 89.69 334 PHE A N 1
ATOM 2597 C CA . PHE A 1 334 ? 4.823 11.833 -19.644 1.00 89.69 334 PHE A CA 1
ATOM 2598 C C . PHE A 1 334 ? 3.998 12.097 -20.908 1.00 89.69 334 PHE A C 1
ATOM 2600 O O . PHE A 1 334 ? 4.353 11.610 -21.974 1.00 89.69 334 PHE A O 1
ATOM 2607 N N . HIS A 1 335 ? 2.930 12.900 -20.814 1.00 88.12 335 HIS A N 1
ATOM 2608 C CA . HIS A 1 335 ? 2.016 13.195 -21.924 1.00 88.12 335 HIS A CA 1
ATOM 2609 C C . HIS A 1 335 ? 1.379 11.946 -22.558 1.00 88.12 335 HIS A C 1
ATOM 2611 O O . HIS A 1 335 ? 0.933 11.988 -23.705 1.00 88.12 335 HIS A O 1
ATOM 2617 N N . ASP A 1 336 ? 1.276 10.864 -21.783 1.00 84.12 336 ASP A N 1
ATOM 2618 C CA . ASP A 1 336 ? 0.595 9.634 -22.172 1.00 84.12 336 ASP A CA 1
ATOM 2619 C C . ASP A 1 336 ? -0.901 9.742 -21.860 1.00 84.12 336 ASP A C 1
ATOM 2621 O O . ASP A 1 336 ? -1.319 9.957 -20.718 1.00 84.12 336 ASP A O 1
ATOM 2625 N N . TYR A 1 337 ? -1.729 9.619 -22.897 1.00 82.50 337 TYR A N 1
ATOM 2626 C CA . TYR A 1 337 ? -3.178 9.769 -22.784 1.00 82.50 337 TYR A CA 1
ATOM 2627 C C . TYR A 1 337 ? -3.836 8.422 -22.470 1.00 82.50 337 TYR A C 1
ATOM 2629 O O . TYR A 1 337 ? -3.557 7.439 -23.164 1.00 82.50 337 TYR A O 1
ATOM 2637 N N . PRO A 1 338 ? -4.756 8.356 -21.485 1.00 79.44 338 PRO A N 1
ATOM 2638 C CA . PRO A 1 338 ? -5.526 7.145 -21.258 1.00 79.44 338 PRO A CA 1
ATOM 2639 C C . PRO A 1 338 ? -6.431 6.887 -22.463 1.00 79.44 338 PRO A C 1
ATOM 2641 O O . PRO A 1 338 ? -7.128 7.777 -22.953 1.00 79.44 338 PRO A O 1
ATOM 2644 N N . ASP A 1 339 ? -6.456 5.643 -22.920 1.00 88.56 339 ASP A N 1
ATOM 2645 C CA . ASP A 1 339 ? -7.442 5.204 -23.895 1.00 88.56 339 ASP A CA 1
ATOM 2646 C C . ASP A 1 339 ? -8.842 5.107 -23.260 1.00 88.56 339 ASP A C 1
ATOM 2648 O O . ASP A 1 339 ? -9.011 5.168 -22.039 1.00 88.56 339 ASP A O 1
ATOM 2652 N N . LEU A 1 340 ? -9.865 4.913 -24.095 1.00 90.50 340 LEU A N 1
ATOM 2653 C CA . LEU A 1 340 ? -11.266 4.921 -23.659 1.00 90.50 340 LEU A CA 1
ATOM 2654 C C . LEU A 1 340 ? -11.567 3.906 -22.543 1.00 90.50 340 LEU A C 1
ATOM 2656 O O . LEU A 1 340 ? -12.353 4.210 -21.644 1.00 90.50 340 LEU A O 1
ATOM 2660 N N . ILE A 1 341 ? -10.942 2.724 -22.573 1.00 91.25 341 ILE A N 1
ATOM 2661 C CA . ILE A 1 341 ? -11.169 1.673 -21.569 1.00 91.25 341 ILE A CA 1
ATOM 2662 C C . ILE A 1 341 ? -10.545 2.083 -20.229 1.00 91.25 341 ILE A C 1
ATOM 2664 O O . ILE A 1 341 ? -11.209 2.001 -19.195 1.00 91.25 341 ILE A O 1
ATOM 2668 N N . SER A 1 342 ? -9.316 2.609 -20.253 1.00 89.56 342 SER A N 1
ATOM 2669 C CA . SER A 1 342 ? -8.643 3.139 -19.059 1.00 89.56 342 SER A CA 1
ATOM 2670 C C . SER A 1 342 ? -9.411 4.318 -18.453 1.00 89.56 342 SER A C 1
ATOM 2672 O O . SER A 1 342 ? -9.609 4.379 -17.239 1.00 89.56 342 SER A O 1
ATOM 2674 N N . GLY A 1 343 ? -9.924 5.225 -19.295 1.00 91.44 343 GLY A N 1
ATOM 2675 C CA . GLY A 1 343 ? -10.769 6.341 -18.862 1.00 91.44 343 GLY A CA 1
ATOM 2676 C C . GLY A 1 343 ? -12.061 5.878 -18.178 1.00 91.44 343 GLY A C 1
ATOM 2677 O O . GLY A 1 343 ? -12.428 6.407 -17.126 1.00 91.44 343 GLY A O 1
ATOM 2678 N N . LEU A 1 344 ? -12.721 4.847 -18.718 1.00 93.69 344 LEU A N 1
ATOM 2679 C CA . LEU A 1 344 ? -13.888 4.232 -18.080 1.00 93.69 344 LEU A CA 1
ATOM 2680 C C . LEU A 1 344 ? -13.523 3.592 -16.732 1.00 93.69 344 LEU A C 1
ATOM 2682 O O . LEU A 1 344 ? -14.246 3.788 -15.754 1.00 93.69 344 LEU A O 1
ATOM 2686 N N . GLY A 1 345 ? -12.394 2.880 -16.659 1.00 92.69 345 GLY A N 1
ATOM 2687 C CA . GLY A 1 345 ? -11.885 2.287 -15.420 1.00 92.69 345 GLY A CA 1
ATOM 2688 C C . GLY A 1 345 ? -11.717 3.319 -14.303 1.00 92.69 345 GLY A C 1
ATOM 2689 O O . GLY A 1 345 ? -12.231 3.127 -13.199 1.00 92.69 345 GLY A O 1
ATOM 2690 N N . ILE A 1 346 ? -11.107 4.466 -14.613 1.00 92.25 346 ILE A N 1
ATOM 2691 C CA . ILE A 1 346 ? -10.943 5.590 -13.678 1.00 92.25 346 ILE A CA 1
ATOM 2692 C C . ILE A 1 346 ? -12.294 6.097 -13.153 1.00 92.25 346 ILE A C 1
ATOM 2694 O O . ILE A 1 346 ? -12.460 6.275 -11.944 1.00 92.25 346 ILE A O 1
ATOM 2698 N N . ILE A 1 347 ? -13.273 6.309 -14.040 1.00 94.44 347 ILE A N 1
ATOM 2699 C CA . ILE A 1 347 ? -14.611 6.781 -13.649 1.00 94.44 347 ILE A CA 1
ATOM 2700 C C . ILE A 1 347 ? -15.269 5.780 -12.690 1.00 94.44 347 ILE A C 1
ATOM 2702 O O . ILE A 1 347 ? -15.831 6.180 -11.669 1.00 94.44 347 ILE A O 1
ATOM 2706 N N . VAL A 1 348 ? -15.166 4.481 -12.978 1.00 95.62 348 VAL A N 1
ATOM 2707 C CA . VAL A 1 348 ? -15.728 3.420 -12.131 1.00 95.62 348 VAL A CA 1
ATOM 2708 C C . VAL A 1 348 ? -15.052 3.379 -10.753 1.00 95.62 348 VAL A C 1
ATOM 2710 O O . VAL A 1 348 ? -15.753 3.278 -9.742 1.00 95.62 348 VAL A O 1
ATOM 2713 N N . ILE A 1 349 ? -13.721 3.527 -10.680 1.00 93.88 349 ILE A N 1
ATOM 2714 C CA . ILE A 1 349 ? -12.983 3.609 -9.404 1.00 93.88 349 ILE A CA 1
ATOM 2715 C C . ILE A 1 349 ? -13.486 4.797 -8.573 1.00 93.88 349 ILE A C 1
ATOM 2717 O O . ILE A 1 349 ? -13.827 4.629 -7.401 1.00 93.88 349 ILE A O 1
ATOM 2721 N N . LEU A 1 350 ? -13.598 5.984 -9.177 1.00 94.62 350 LEU A N 1
ATOM 2722 C CA . LEU A 1 350 ? -14.063 7.190 -8.484 1.00 94.62 350 LEU A CA 1
ATOM 2723 C C . LEU A 1 350 ? -15.507 7.056 -7.981 1.00 94.62 350 LEU A C 1
ATOM 2725 O O . LEU A 1 350 ? -15.800 7.453 -6.851 1.00 94.62 350 LEU A O 1
ATOM 2729 N N . LEU A 1 351 ? -16.397 6.455 -8.777 1.00 95.31 351 LEU A N 1
ATOM 2730 C CA . LEU A 1 351 ? -17.778 6.175 -8.369 1.00 95.31 351 LEU A CA 1
ATOM 2731 C C . LEU A 1 351 ? -17.842 5.199 -7.191 1.00 95.31 351 LEU A C 1
ATOM 2733 O O . LEU A 1 351 ? -18.631 5.405 -6.269 1.00 95.31 351 LEU A O 1
ATOM 2737 N N . SER A 1 352 ? -16.997 4.166 -7.194 1.00 94.75 352 SER A N 1
ATOM 2738 C CA . SER A 1 352 ? -16.871 3.233 -6.073 1.00 94.75 352 SER A CA 1
ATOM 2739 C C . SER A 1 352 ? -16.423 3.942 -4.792 1.00 94.75 352 SER A C 1
ATOM 2741 O O . SER A 1 352 ? -17.070 3.806 -3.751 1.00 94.75 352 SER A O 1
ATOM 2743 N N . VAL A 1 353 ? -15.348 4.735 -4.871 1.00 93.50 353 VAL A N 1
ATOM 2744 C CA . VAL A 1 353 ? -14.826 5.495 -3.726 1.00 93.50 353 VAL A CA 1
ATOM 2745 C C . VAL A 1 353 ? -15.904 6.428 -3.183 1.00 93.50 353 VAL A C 1
ATOM 2747 O O . VAL A 1 353 ? -16.209 6.388 -1.993 1.00 93.50 353 VAL A O 1
ATOM 2750 N N . PHE A 1 354 ? -16.547 7.209 -4.053 1.00 93.75 354 PHE A N 1
ATOM 2751 C CA . PHE A 1 354 ? -17.641 8.094 -3.660 1.00 93.75 354 PHE A CA 1
ATOM 2752 C C . PHE A 1 354 ? -18.791 7.328 -2.991 1.00 93.75 354 PHE A C 1
ATOM 2754 O O . PHE A 1 354 ? -19.292 7.746 -1.945 1.00 93.75 354 PHE A O 1
ATOM 2761 N N . GLY A 1 355 ? -19.164 6.172 -3.543 1.00 92.06 355 GLY A N 1
ATOM 2762 C CA . GLY A 1 355 ? -20.182 5.288 -2.992 1.00 92.06 355 GLY A CA 1
ATOM 2763 C C . GLY A 1 355 ? -19.885 4.831 -1.565 1.00 92.06 355 GLY A C 1
ATOM 2764 O O . GLY A 1 355 ? -20.732 5.000 -0.686 1.00 92.06 355 GLY A O 1
ATOM 2765 N N . VAL A 1 356 ? -18.675 4.321 -1.308 1.00 90.25 356 VAL A N 1
ATOM 2766 C CA . VAL A 1 356 ? -18.246 3.889 0.038 1.00 90.25 356 VAL A CA 1
ATOM 2767 C C . VAL A 1 356 ? -18.210 5.058 1.023 1.00 90.25 356 VAL A C 1
ATOM 2769 O O . VAL A 1 356 ? -18.646 4.926 2.167 1.00 90.25 356 VAL A O 1
ATOM 2772 N N . LEU A 1 357 ? -17.748 6.233 0.590 1.00 89.06 357 LEU A N 1
ATOM 2773 C CA . LEU A 1 357 ? -17.751 7.424 1.442 1.00 89.06 357 LEU A CA 1
ATOM 2774 C C . LEU A 1 357 ? -19.179 7.843 1.824 1.00 89.06 357 LEU A C 1
ATOM 2776 O O . LEU A 1 357 ? -19.439 8.192 2.976 1.00 89.06 357 LEU A O 1
ATOM 2780 N N . MET A 1 358 ? -20.129 7.764 0.887 1.00 86.88 358 MET A N 1
ATOM 2781 C CA . MET A 1 358 ? -21.535 8.059 1.168 1.00 86.88 358 MET A CA 1
ATOM 2782 C C . MET A 1 358 ? -22.190 7.025 2.090 1.00 86.88 358 MET A C 1
ATOM 2784 O O . MET A 1 358 ? -23.031 7.399 2.914 1.00 86.88 358 MET A O 1
ATOM 2788 N N . THR A 1 359 ? -21.867 5.734 1.956 1.00 85.38 359 THR A N 1
ATOM 2789 C CA . THR A 1 359 ? -22.444 4.694 2.826 1.00 85.38 359 THR A CA 1
ATOM 2790 C C . THR A 1 359 ? -21.967 4.849 4.254 1.00 85.38 359 THR A C 1
ATOM 2792 O O . THR A 1 359 ? -22.778 4.737 5.178 1.00 85.38 359 THR A O 1
ATOM 2795 N N . ASP A 1 360 ? -20.684 5.142 4.435 1.00 79.06 360 ASP A N 1
ATOM 2796 C CA . ASP A 1 360 ? -20.114 5.379 5.751 1.00 79.06 360 ASP A CA 1
ATOM 2797 C C . ASP A 1 360 ? -20.661 6.679 6.367 1.00 79.06 360 ASP A C 1
ATOM 2799 O O . ASP A 1 360 ? -21.101 6.676 7.518 1.00 79.06 360 ASP A O 1
ATOM 2803 N N . TRP A 1 361 ? -20.827 7.738 5.562 1.00 78.38 361 TRP A N 1
ATOM 2804 C CA . TRP A 1 361 ? -21.491 8.970 5.998 1.00 78.38 361 TRP A CA 1
ATOM 2805 C C . TRP A 1 361 ? -22.925 8.738 6.493 1.00 78.38 361 TRP A C 1
ATOM 2807 O O . TRP A 1 361 ? -23.283 9.169 7.590 1.00 78.38 361 TRP A O 1
ATOM 2817 N N . ARG A 1 362 ? -23.742 7.997 5.731 1.00 78.19 362 ARG A N 1
ATOM 2818 C CA . ARG A 1 362 ? -25.138 7.704 6.106 1.00 78.19 362 ARG A CA 1
ATOM 2819 C C . ARG A 1 362 ? -25.255 6.869 7.382 1.00 78.19 362 ARG A C 1
ATOM 2821 O O . ARG A 1 362 ? -26.234 7.035 8.112 1.00 78.19 362 ARG A O 1
ATOM 2828 N N . LYS A 1 363 ? -24.322 5.944 7.633 1.00 72.81 363 LYS A N 1
ATOM 2829 C CA . LYS A 1 363 ? -24.321 5.108 8.848 1.00 72.81 363 LYS A CA 1
ATOM 2830 C C . LYS A 1 363 ? -24.112 5.966 10.090 1.00 72.81 363 LYS A C 1
ATOM 2832 O O . LYS A 1 363 ? -24.874 5.834 11.047 1.00 72.81 363 LYS A O 1
ATOM 2837 N N . ASP A 1 364 ? -23.166 6.893 10.030 1.00 68.44 364 ASP A N 1
ATOM 2838 C CA . ASP A 1 364 ? -22.862 7.754 11.170 1.00 68.44 364 ASP A CA 1
ATOM 2839 C C . AS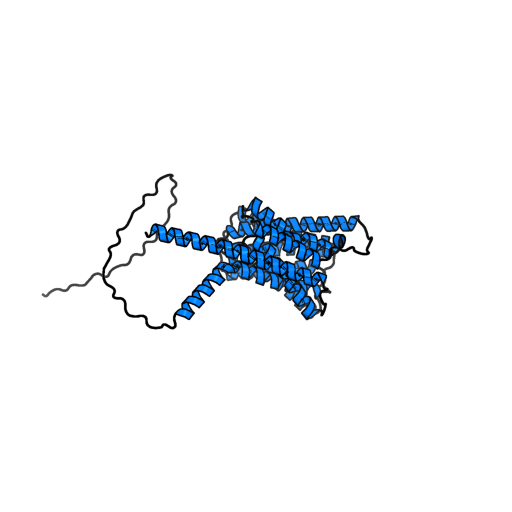P A 1 364 ? -23.972 8.768 11.436 1.00 68.44 364 ASP A C 1
ATOM 2841 O O . ASP A 1 364 ? -24.355 8.954 12.588 1.00 68.44 364 ASP A O 1
ATOM 2845 N N . SER A 1 365 ? -24.586 9.341 10.391 1.00 70.88 365 SER A N 1
ATOM 2846 C CA . SER A 1 365 ? -25.745 10.230 10.572 1.00 70.88 365 SER A CA 1
ATOM 2847 C C . SER A 1 365 ? -26.904 9.540 11.300 1.00 70.88 365 SER A C 1
ATOM 2849 O O . SER A 1 365 ? -27.531 10.144 12.169 1.00 70.88 365 SER A O 1
ATOM 2851 N N . LYS A 1 366 ? -27.173 8.262 10.991 1.00 67.50 366 LYS A N 1
ATOM 2852 C CA . LYS A 1 366 ? -28.220 7.479 11.669 1.00 67.50 366 LYS A CA 1
ATOM 2853 C C . LYS A 1 366 ? -27.887 7.204 13.135 1.00 67.50 366 LYS A C 1
ATOM 2855 O O . LYS A 1 366 ? -28.784 7.264 13.972 1.00 67.50 366 LYS A O 1
ATOM 2860 N N . LEU A 1 367 ? -26.620 6.924 13.446 1.00 66.88 367 LEU A N 1
ATOM 2861 C CA . LEU A 1 367 ? -26.167 6.733 14.825 1.00 66.88 367 LEU A CA 1
ATOM 2862 C C . LEU A 1 367 ? -26.347 8.021 15.634 1.00 66.88 367 LEU A C 1
ATOM 2864 O O . LEU A 1 367 ? -26.991 7.988 16.679 1.00 66.88 367 LEU A O 1
ATOM 2868 N N . THR A 1 368 ? -25.873 9.163 15.126 1.00 67.19 368 THR A N 1
ATOM 2869 C CA . THR A 1 368 ? -26.028 10.466 15.797 1.00 67.19 368 THR A CA 1
ATOM 2870 C C . THR A 1 368 ? -27.497 10.815 16.038 1.00 67.19 368 THR A C 1
ATOM 2872 O O . THR A 1 368 ? -27.853 11.260 17.126 1.00 67.19 368 THR A O 1
ATOM 2875 N N . GLN A 1 369 ? -28.367 10.560 15.057 1.00 60.69 369 GLN A N 1
ATOM 2876 C CA . GLN A 1 369 ? -29.800 10.817 15.194 1.00 60.69 369 GLN A CA 1
ATOM 2877 C C . GLN A 1 369 ? -30.454 9.923 16.259 1.00 60.69 369 GLN A C 1
ATOM 2879 O O . GLN A 1 369 ? -31.291 10.410 17.017 1.00 60.69 369 GLN A O 1
ATOM 2884 N N . SER A 1 370 ? -30.043 8.651 16.356 1.00 57.88 370 SER A N 1
ATOM 2885 C CA . SER A 1 370 ? -30.518 7.721 17.389 1.00 57.88 370 SER A CA 1
ATOM 2886 C C . SER A 1 370 ? -30.092 8.145 18.796 1.00 57.88 370 SER A C 1
ATOM 2888 O O . SER A 1 370 ? -30.888 8.032 19.722 1.00 57.88 370 SER A O 1
ATOM 2890 N N . TYR A 1 371 ? -28.863 8.641 18.973 1.00 61.53 371 TYR A N 1
ATOM 2891 C CA . TYR A 1 371 ? -28.408 9.149 20.273 1.00 61.53 371 TYR A CA 1
ATOM 2892 C C . TYR A 1 371 ? -29.197 10.391 20.701 1.00 61.53 371 TYR A C 1
ATOM 2894 O O . TYR A 1 371 ? -29.653 10.452 21.839 1.00 61.53 371 TYR A O 1
ATOM 2902 N N . ALA A 1 372 ? -29.445 11.321 19.773 1.00 62.56 372 ALA A N 1
ATOM 2903 C CA . ALA A 1 372 ? -30.226 12.526 20.050 1.00 62.56 372 ALA A CA 1
ATOM 2904 C C . ALA A 1 372 ? -31.682 12.219 20.452 1.00 62.56 372 ALA A C 1
ATOM 2906 O O . ALA A 1 372 ? -32.250 12.914 21.291 1.00 62.56 372 ALA A O 1
ATOM 2907 N N . THR A 1 373 ? -32.288 11.165 19.889 1.00 60.94 373 THR A N 1
ATOM 2908 C CA . THR A 1 373 ? -33.654 10.751 20.265 1.00 60.94 373 THR A CA 1
ATOM 2909 C C . THR A 1 373 ? -33.704 10.100 21.645 1.00 60.94 373 THR A C 1
ATOM 2911 O O . THR A 1 373 ? -34.644 10.351 22.396 1.00 60.94 373 THR A O 1
ATOM 2914 N N . VAL A 1 374 ? -32.694 9.297 22.003 1.00 62.62 374 VAL A N 1
ATOM 2915 C CA . VAL A 1 374 ? -32.593 8.698 23.344 1.00 62.62 374 VAL A CA 1
ATOM 2916 C C . VAL A 1 374 ? -32.400 9.783 24.402 1.00 62.62 374 VAL A C 1
ATOM 2918 O O . VAL A 1 374 ? -33.125 9.785 25.392 1.00 62.62 374 VAL A O 1
ATOM 2921 N N . GLU A 1 375 ? -31.502 10.740 24.164 1.00 54.19 375 GLU A N 1
ATOM 2922 C CA . GLU A 1 375 ? -31.238 11.844 25.092 1.00 54.19 375 GLU A CA 1
ATOM 2923 C C . GLU A 1 375 ? -32.500 12.685 25.352 1.00 54.19 375 GLU A C 1
ATOM 2925 O O . GLU A 1 375 ? -32.831 12.953 26.506 1.00 54.19 375 GLU A O 1
ATOM 2930 N N . GLN A 1 376 ? -33.274 12.994 24.304 1.00 51.19 376 GLN A N 1
ATOM 2931 C CA . GLN A 1 376 ? -34.564 13.682 24.435 1.00 51.19 376 GLN A CA 1
ATOM 2932 C C . GLN A 1 376 ? -35.589 12.887 25.258 1.00 51.19 376 GLN A C 1
ATOM 2934 O O . GLN A 1 376 ? -36.323 13.490 26.033 1.00 51.19 376 GLN A O 1
ATOM 2939 N N . SER A 1 377 ? -35.618 11.556 25.133 1.00 54.91 377 SER A N 1
ATOM 2940 C CA . SER A 1 377 ? -36.541 10.700 25.895 1.00 54.91 377 SER A CA 1
ATOM 2941 C C . SER A 1 377 ? -36.161 10.503 27.366 1.00 54.91 377 SER A C 1
ATOM 2943 O O . SER A 1 377 ? -37.023 10.186 28.173 1.00 54.91 377 SER A O 1
ATOM 2945 N N . THR A 1 378 ? -34.888 10.683 27.731 1.00 56.56 378 THR A N 1
ATOM 2946 C CA . THR A 1 378 ? -34.437 10.676 29.137 1.00 56.56 378 THR A CA 1
ATOM 2947 C C . THR A 1 378 ? -34.667 12.001 29.860 1.00 56.56 378 THR A C 1
ATOM 2949 O O . THR A 1 378 ? -34.593 12.037 31.084 1.00 56.56 378 THR A O 1
ATOM 2952 N N . ILE A 1 379 ? -34.891 13.089 29.117 1.00 58.62 379 ILE A N 1
ATOM 2953 C CA . ILE A 1 379 ? -35.114 14.435 29.668 1.00 58.62 379 ILE A CA 1
ATOM 2954 C C . ILE A 1 379 ? -36.621 14.733 29.831 1.00 58.62 379 ILE A C 1
ATOM 2956 O O . ILE A 1 379 ? -36.982 15.605 30.620 1.00 58.62 379 ILE A O 1
ATOM 2960 N N . SER A 1 380 ? -37.491 14.014 29.109 1.00 47.16 380 SER A N 1
ATOM 2961 C CA . SER A 1 380 ? -38.959 14.034 29.249 1.00 47.16 380 SER A CA 1
ATOM 2962 C C . SER A 1 380 ? -39.452 13.044 30.293 1.00 47.16 380 SER A C 1
ATOM 2964 O O . SER A 1 380 ? -40.390 13.403 31.038 1.00 47.16 380 SER A O 1
#

pLDDT: mean 79.57, std 22.97, range [23.3, 98.19]

Mean predicted aligned error: 11.78 Å

InterPro domains:
  IPR000620 EamA domain [PF00892] (69-200)
  IPR000620 EamA domain [PF00892] (220-357)
  IPR037185 Multidrug transporter EmrE superfamily [SSF103481] (124-202)
  IPR037185 Multidrug transporter EmrE superfamily [SSF103481] (277-363)

Nearest PDB structures (foldseek):
  5i20-assembly5_E  TM=8.564E-01  e=1.989E-06  Ancylobacter novellus DSM 506
  5oge-assembly3_C  TM=7.736E-01  e=2.167E-06  Saccharomyces cerevisiae S288C
  5oge-assembly4_F  TM=7.650E-01  e=2.685E-06  Saccharomyces cerevisiae S288C
  6oh4-assembly2_B  TM=6.805E-01  e=3.328E-06  Mus musculus
  5oge-assembly1_E  TM=7.543E-01  e=6.332E-06  Saccharomyces cerevisiae S288C

Organism: Holothuria leucospilota (NCBI:txid206669)

Secondary structure (DSSP, 8-state):
-------PPPP---------------S-----PPP---------------TTHHHHHHHHHHHHHHHTHHHHHHHHHHHHHHHHHHHHHH-TTS-HHHHHHHHHHHHHHHHHHHHHHTT------HHHHHHHHHHHHHHHHHHHHHHHHHHHS-HHHHHHHHTTHHHHHHHHHHHHH-----HHHHHHHHHHHHHHHHHH--HHHH--S----HHHHHHHHHHHHHHHHHHHHHHHHHHHHHHT-SSHHHHHHHHHHHHHHHHHHHHHHHHHHHT------SHHHHHHHHHHHHHHHHHHHHHHHHHHHS-HHHHHHHHTHHHHHHHHHHHHHH-PPPPHHHHHHHHHHHHHHHHHHHHHHHHHHHHHHHHHHHHHHHH-

Foldseek 3Di:
DDDDDDDDDDDDDDDDDDDDDDDDDDDDDDDDDDDDDDDDDDDDDDDDPDPCVVVVVVVVVVVVCVLQVLLVLLLVLLLLLLLLVVLVVVLPQADLLVLLQLQLVLLQVVLVVVLVVVVDDPDDDPVLVVLLLLLLVLLLLLSVLLVLLVVLAPPLLLQLLQLLLLVLLLVCCCVPVVDDDDPLLVVLSVLLSVLSNLASVGCVVNNDPDPPDPPSNVVSNVSSNSSSNSVSVSLNSLLVSLLVDPDLQNSLSSSSNSNSVSSNVSSVVVCVVVVRDDDPPDPSSVVSSVSNNVSSNSSSSSLSSSSNNDRSSLSSLSSSVSVVSSVVCCCVPVVDDDDPSNVVSSVSSVVSNVSSVVVVVVVVVVVVVVVVVVVVVVVD

Sequence (380 aa):
MKTNKEGIPSQKFNHATTVTSYDNDINSVKYVEAPVEISEGLQLEPERDTPNRRRYVLTDIKCGIYNRRGLLYILLSSLFFALLGVFVQLSTAIHEMEEGFVRGLFLSFFSVFGIIMGNTKLVLSKRQYFWITVNGCLNAFAQIGMFAAYNLTSVGDATAVMYSMPAFSGVMAWIFLKEPLTLLDVIFTVLCIIGVFLLSKPAFIFGSGKDEESDSNFLGTMWALAVLISLSSACIVTRKLRQQSVSESCDSLILTLVHGVLVTITCAILNTLIGEWCVPIDVTQLCYALGIGLSGFFGIYLYCLSLKTEKALVVSVVFTTSIFMAYIFQFAIFHDYPDLISGLGIIVILLSVFGVLMTDWRKDSKLTQSYATVEQSTIS

Solvent-accessible surface area (backbone atoms only — not comparable to full-atom values): 20346 Å² total; per-residue (Å²): 135,86,83,90,85,90,81,88,87,80,87,79,85,78,86,81,82,83,81,84,80,91,76,92,82,84,89,83,88,79,86,82,86,77,88,82,87,84,81,88,84,80,84,88,77,82,90,71,93,61,89,52,63,62,55,52,53,52,49,52,49,50,50,54,50,61,77,43,43,23,60,54,25,26,51,52,13,16,49,24,47,17,52,22,54,51,25,52,70,69,31,78,85,52,46,74,42,53,52,43,21,48,24,11,49,34,17,26,51,53,21,51,51,52,45,60,75,61,73,61,84,88,84,74,53,74,69,54,53,53,50,46,50,52,31,11,49,27,48,31,49,24,58,54,28,46,54,52,5,51,75,32,26,55,61,26,42,26,46,38,49,33,60,41,28,31,57,53,23,34,52,47,31,34,71,78,69,61,48,86,82,47,73,66,53,52,52,26,44,52,39,30,38,53,12,45,40,43,50,37,50,23,40,93,79,70,62,58,102,66,97,69,59,74,67,47,38,51,53,8,46,52,28,14,50,52,21,23,54,26,48,22,49,25,50,47,49,48,28,56,54,33,67,71,45,89,47,70,66,56,54,23,31,51,50,34,21,44,29,9,49,42,24,22,54,53,23,49,53,50,28,62,73,74,63,63,80,61,82,68,84,47,69,68,49,43,52,25,51,50,42,27,9,53,22,43,28,52,15,51,36,27,39,47,44,11,32,46,73,38,56,60,36,60,48,43,45,44,38,54,51,15,56,55,47,31,50,54,48,40,38,75,74,71,67,53,76,74,51,75,56,36,50,50,10,47,52,37,31,52,51,17,36,53,47,46,54,50,53,54,50,56,53,52,54,52,52,55,52,52,51,54,53,51,56,55,61,76,74,106

Radius of gyration: 27.8 Å; Cα contacts (8 Å, |Δi|>4): 452; chains: 1; bounding box: 65×70×108 Å